Protein AF-A0A7X7ZKE9-F1 (afdb_monomer)

Mean predicted aligned error: 17.2 Å

Secondary structure (DSSP, 8-state):
-HHHHHHHHHHHHHHHTTSTT-SS---HHHHHHHHHTT-----HHHH--GGGT---PPPTT---SS--SSHHHHHHHHHTTTTS-GGG-THHHHHHHHHHGGGTTSSSTT----S--TTT------S---SS-----TT------S--HHHHHHHHHHHHHHHTT-S---TTSPPPPPTT--PPPP-TT--S-HHHHHHHHHHHHHHHHHHHHHHTHHHHHH-HHHHHHHHHHHHHHHHHHTS-SEEEEEEEEE-SS-TTT-EEEEEEEEE-SSS-BEEEEEEEEEEETTEEEEEEEEPP-S-B-TT-EEEEEEEE-S-TTS-EEEEEEEEEE-SS--S-SEEEEEEEE---TT----TT--BGGG--GGGG-EEEEEEESSS-TTT-EEEEEE-TTSEEEEEEEEGGGTEEEEEEEEEEEETTTTEEEEEEETS-EEEEEEEEETTEEEEEEEETTS-EEEEEEEEEE-

Foldseek 3Di:
DVVVVVLVVLLVVLLLLLQLLNQDDDDPVVCVVCVVVVNQHDDDVRSDDCCVLDVDDPDPPDDDPDDDPVVVVVVVVVCCVVLPDVLPCCVVVVVVCVVCVVVVPPDDPPPLPDDDDSSQPPPDPPDDPPPDDDDDDVPPPPDPPSPDVRVVLVVVLVVLCVVVVHDDDDPPDDQAAQPLQDAFDAPLVPPVVLVVSLVVSLVSLSSVSSVVSNVCSSVCSVNVSVSSSNSVNHSVLSVQLAAAQKDWDWDKAAAQQCNFFWIKIKTKIFGQAQAKWAQKKKKKFKDDPRDTPDIDIGGRDGIAHHRGIDMDMDTDGDGLQGKIKIKMKMATDGRGRSHSRIDIDIDMRHDDPLADPPPLKHRLLPDDPVLLAAKKKKDFPVDDVCQKIKIKGQDPVQKMWMWIDGNVVVDIDTWIFGWDADSVQQKIKTAIPPGKIWIAHWTGISAWIKGWTAIPVGDTGIMIIHGNTD

Sequence (470 aa):
QEALKGLAWSSHFLADMFVPYHLNGIPAADALARAGAGIFTMGEAEAGPAFLFEPQPPAPGGPIPGTVYGDLMRAYDNWSREGWGLNSNFRELYALFQVNHQAVGQRGGTNHLDWFDPWYWTGFPARTVVIGMLLSDSDTDPGRSVLSTHATYESLAHGRFVQSGGYQRAFGVPPPYDPLWVNPYPDYAFSGEAWRAQSLAVQDFAAKIAQRTRERTDAYWRAPETAIRAAVEAVYTMWRSAYTALQPMIVVGRDPARPNDGLVVSANVQNHALEACANVSLRLRLERGGAVVAEYVEPPSGGIEGMAARMWSWFVQVDPNQEYGVVVEAVGAYARTPDRQHALSYASYRPDPRQPVPKNARSVETATAPDFIGHFIITDLYRSTDEYKGNLTFLADGTFTSIEFLPKQSRNLDGKGVWKFDPATLTFSLQWQPGGEMSGTVSGNTADFQLTGHWNNGQSATARFVRIGR

Structure (mmCIF, N/CA/C/O backbone):
data_AF-A0A7X7ZKE9-F1
#
_entry.id   AF-A0A7X7ZKE9-F1
#
loop_
_atom_site.group_PDB
_atom_site.id
_atom_site.type_symbol
_atom_site.label_atom_id
_atom_site.label_alt_id
_atom_site.label_comp_id
_atom_site.label_asym_id
_atom_site.label_entity_id
_atom_site.label_seq_id
_atom_site.pdbx_PDB_ins_code
_atom_site.Cartn_x
_atom_site.Cartn_y
_atom_site.Cartn_z
_atom_site.occupancy
_atom_site.B_iso_or_equiv
_atom_site.auth_seq_id
_atom_site.auth_comp_id
_atom_site.auth_asym_id
_atom_site.auth_atom_id
_atom_site.pdbx_PDB_model_num
ATOM 1 N N . GLN A 1 1 ? 18.345 -1.790 1.155 1.00 36.50 1 GLN A N 1
ATOM 2 C CA . GLN A 1 1 ? 19.459 -1.201 0.377 1.00 36.50 1 GLN A CA 1
ATOM 3 C C . GLN A 1 1 ? 19.819 -2.065 -0.830 1.00 36.50 1 GLN A C 1
ATOM 5 O O . GLN A 1 1 ? 19.779 -1.536 -1.928 1.00 36.50 1 GLN A O 1
ATOM 10 N N . GLU A 1 2 ? 20.068 -3.371 -0.677 1.00 41.31 2 GLU A N 1
ATOM 11 C CA . GLU A 1 2 ? 20.397 -4.266 -1.810 1.00 41.31 2 GLU A CA 1
ATOM 12 C C . GLU A 1 2 ? 19.296 -4.371 -2.880 1.00 41.31 2 GLU A C 1
ATOM 14 O O . GLU A 1 2 ? 19.595 -4.279 -4.062 1.00 41.31 2 GLU A O 1
ATOM 19 N N . ALA A 1 3 ? 18.015 -4.427 -2.493 1.00 43.84 3 ALA A N 1
ATOM 20 C CA . ALA A 1 3 ? 16.908 -4.394 -3.458 1.00 43.84 3 ALA A CA 1
ATOM 21 C C . ALA A 1 3 ? 16.876 -3.092 -4.286 1.00 43.84 3 ALA A C 1
ATOM 23 O O . ALA A 1 3 ? 16.653 -3.128 -5.489 1.00 43.84 3 ALA A O 1
ATOM 24 N N . LEU A 1 4 ? 17.166 -1.942 -3.662 1.00 44.19 4 LEU A N 1
ATOM 25 C CA . LEU A 1 4 ? 17.237 -0.650 -4.358 1.00 44.19 4 LEU A CA 1
ATOM 26 C C . LEU A 1 4 ? 18.436 -0.587 -5.313 1.00 44.19 4 LEU A C 1
ATOM 28 O O . LEU A 1 4 ? 18.309 -0.051 -6.408 1.00 44.19 4 LEU A O 1
ATOM 32 N N . LYS A 1 5 ? 19.577 -1.174 -4.925 1.00 44.81 5 LYS A N 1
ATOM 33 C CA . LYS A 1 5 ? 20.738 -1.320 -5.812 1.00 44.81 5 LYS A CA 1
ATOM 34 C C . LYS A 1 5 ? 20.407 -2.223 -6.998 1.00 44.81 5 LYS A C 1
ATOM 36 O O . LYS A 1 5 ? 20.651 -1.824 -8.125 1.00 44.81 5 LYS A O 1
ATOM 41 N N . GLY A 1 6 ? 19.809 -3.393 -6.764 1.00 47.28 6 GLY A N 1
ATOM 42 C CA . GLY A 1 6 ? 19.395 -4.313 -7.829 1.00 47.28 6 GLY A CA 1
ATOM 43 C C . GLY A 1 6 ? 18.422 -3.673 -8.822 1.00 47.28 6 GLY A C 1
ATOM 44 O O . GLY A 1 6 ? 18.561 -3.873 -10.023 1.00 47.28 6 GLY A O 1
ATOM 45 N N . LEU A 1 7 ? 17.493 -2.838 -8.344 1.00 52.00 7 LEU A N 1
ATOM 46 C CA . LEU A 1 7 ? 16.576 -2.073 -9.195 1.00 52.00 7 LEU A CA 1
ATOM 47 C C . LEU A 1 7 ? 17.279 -0.985 -10.001 1.00 52.00 7 LEU A C 1
ATOM 49 O O . LEU A 1 7 ? 16.954 -0.814 -11.172 1.00 52.00 7 LEU A O 1
ATOM 53 N N . ALA A 1 8 ? 18.234 -0.271 -9.401 1.00 51.31 8 ALA A N 1
ATOM 54 C CA . ALA A 1 8 ? 19.042 0.718 -10.108 1.00 51.31 8 ALA A CA 1
ATOM 55 C C . ALA A 1 8 ? 19.881 0.046 -11.206 1.00 51.31 8 ALA A C 1
ATOM 57 O O . ALA A 1 8 ? 19.837 0.485 -12.348 1.00 51.31 8 ALA A O 1
ATOM 58 N N . TRP A 1 9 ? 20.541 -1.073 -10.891 1.00 53.16 9 TRP A N 1
ATOM 59 C CA . TRP A 1 9 ? 21.293 -1.880 -11.856 1.00 53.16 9 TRP A CA 1
ATOM 60 C C . TRP A 1 9 ? 20.412 -2.447 -12.966 1.00 53.16 9 TRP A C 1
ATOM 62 O O . TRP A 1 9 ? 20.788 -2.383 -14.128 1.00 53.16 9 TRP A O 1
ATOM 72 N N . SER A 1 10 ? 19.226 -2.957 -12.629 1.00 54.25 10 SER A N 1
ATOM 73 C CA . SER A 1 10 ? 18.284 -3.464 -13.631 1.00 54.25 10 SER A CA 1
ATOM 74 C C . SER A 1 10 ? 17.791 -2.330 -14.525 1.00 54.25 10 SER A C 1
ATOM 76 O O . SER A 1 10 ? 17.711 -2.506 -15.731 1.00 54.25 10 SER A O 1
ATOM 78 N N . SER A 1 11 ? 17.484 -1.160 -13.949 1.00 59.16 11 SER A N 1
ATOM 79 C CA . SER A 1 11 ? 17.037 0.035 -14.687 1.00 59.16 11 SER A CA 1
ATOM 80 C C . SER A 1 11 ? 18.103 0.540 -15.643 1.00 59.16 11 SER A C 1
ATOM 82 O O . SER A 1 11 ? 17.783 0.866 -16.779 1.00 59.16 11 SER A O 1
ATOM 84 N N . HIS A 1 12 ? 19.353 0.551 -15.187 1.00 62.66 12 HIS A N 1
ATOM 85 C CA . HIS A 1 12 ? 20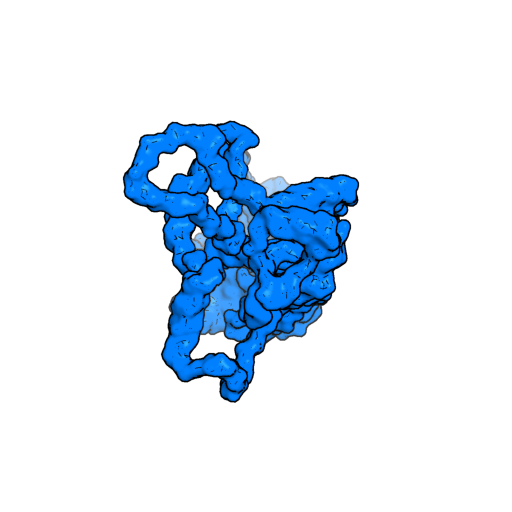.519 0.871 -15.999 1.00 62.66 12 HIS A CA 1
ATOM 86 C C . HIS A 1 12 ? 20.677 -0.129 -17.147 1.00 62.66 12 HIS A C 1
ATOM 88 O O . HIS A 1 12 ? 20.580 0.262 -18.300 1.00 62.66 12 HIS A O 1
ATOM 94 N N . PHE A 1 13 ? 20.743 -1.429 -16.841 1.00 63.16 13 PHE A N 1
ATOM 95 C CA . PHE A 1 13 ? 20.804 -2.497 -17.845 1.00 63.16 13 PHE A CA 1
ATOM 96 C C . PHE A 1 13 ? 19.654 -2.424 -18.861 1.00 63.16 13 PHE A C 1
ATOM 98 O O . PHE A 1 13 ? 19.842 -2.633 -20.054 1.00 63.16 13 PHE A O 1
ATOM 105 N N . LEU A 1 14 ? 18.438 -2.117 -18.407 1.00 61.75 14 LEU A N 1
ATOM 106 C CA . LEU A 1 14 ? 17.293 -1.988 -19.295 1.00 61.75 14 LEU A CA 1
ATOM 107 C C . LEU A 1 14 ? 17.413 -0.756 -20.194 1.00 61.75 14 LEU A C 1
ATOM 109 O O . LEU A 1 14 ? 17.037 -0.855 -21.353 1.00 61.75 14 LEU A O 1
ATOM 113 N N . ALA A 1 15 ? 17.919 0.373 -19.686 1.00 66.69 15 ALA A N 1
ATOM 114 C CA . ALA A 1 15 ? 18.172 1.580 -20.476 1.00 66.69 15 ALA A CA 1
ATOM 115 C C . ALA A 1 15 ? 19.248 1.333 -21.545 1.00 66.69 15 ALA A C 1
ATOM 117 O O . ALA A 1 15 ? 19.051 1.660 -22.715 1.00 66.69 15 ALA A O 1
ATOM 118 N N . ASP A 1 16 ? 20.322 0.669 -21.140 1.00 65.50 16 ASP A N 1
ATOM 119 C CA . ASP A 1 16 ? 21.421 0.189 -21.971 1.00 65.50 16 ASP A CA 1
ATOM 120 C C . ASP A 1 16 ? 20.921 -0.686 -23.125 1.00 65.50 16 ASP A C 1
ATOM 122 O O . ASP A 1 16 ? 21.259 -0.477 -24.290 1.00 65.50 16 ASP A O 1
ATOM 126 N N . MET A 1 17 ? 19.965 -1.575 -22.847 1.00 64.38 17 MET A N 1
ATOM 127 C CA . MET A 1 17 ? 19.327 -2.398 -23.873 1.00 64.38 17 MET A CA 1
ATOM 128 C C . MET A 1 17 ? 18.526 -1.629 -24.925 1.00 64.38 17 MET A C 1
ATOM 130 O O . MET A 1 17 ? 18.017 -2.273 -25.833 1.00 64.38 17 MET A O 1
ATOM 134 N N . PHE A 1 18 ? 18.405 -0.299 -24.866 1.00 67.12 18 PHE A N 1
ATOM 135 C CA . PHE A 1 18 ? 17.862 0.530 -25.955 1.00 67.12 18 PHE A CA 1
ATOM 136 C C . PHE A 1 18 ? 18.930 1.241 -26.786 1.00 67.12 18 PHE A C 1
ATOM 138 O O . PHE A 1 18 ? 18.591 1.915 -27.764 1.00 67.12 18 PHE A O 1
ATOM 145 N N . VAL A 1 19 ? 20.206 1.082 -26.442 1.00 63.12 19 VAL A N 1
ATOM 146 C CA . VAL A 1 19 ? 21.324 1.598 -27.222 1.00 63.12 19 VAL A CA 1
ATOM 147 C C . VAL A 1 19 ? 21.648 0.592 -28.339 1.00 63.12 19 VAL A C 1
ATOM 149 O O . VAL A 1 19 ? 22.122 -0.505 -28.060 1.00 63.12 19 VAL A O 1
ATOM 152 N N . PRO A 1 20 ? 21.446 0.926 -29.630 1.00 52.53 20 PRO A N 1
ATOM 153 C CA . PRO A 1 20 ? 21.658 0.014 -30.763 1.00 52.53 20 PRO A CA 1
ATOM 154 C C . PRO A 1 20 ? 23.079 -0.561 -30.878 1.00 52.53 20 PRO A C 1
ATOM 156 O O . PRO A 1 20 ? 23.289 -1.531 -31.598 1.00 52.53 20 PRO A O 1
ATOM 159 N N . TYR A 1 21 ? 24.057 0.021 -30.177 1.00 51.25 21 TYR A N 1
ATOM 160 C CA . TYR A 1 21 ? 25.446 -0.443 -30.147 1.00 51.25 21 TYR A CA 1
ATOM 161 C C . TYR A 1 21 ? 25.791 -1.382 -28.987 1.00 51.25 21 TYR A C 1
ATOM 163 O O . TYR A 1 21 ? 26.961 -1.705 -28.801 1.00 51.25 21 TYR A O 1
ATOM 171 N N . HIS A 1 22 ? 24.811 -1.835 -28.204 1.00 48.00 22 HIS A N 1
ATOM 172 C CA . HIS A 1 22 ? 25.069 -2.608 -26.982 1.00 48.00 22 HIS A CA 1
ATOM 173 C C . HIS A 1 22 ? 25.324 -4.096 -27.149 1.00 48.00 22 HIS A C 1
ATOM 175 O O . HIS A 1 22 ? 25.422 -4.820 -26.164 1.00 48.00 22 HIS A O 1
ATOM 181 N N . LEU A 1 23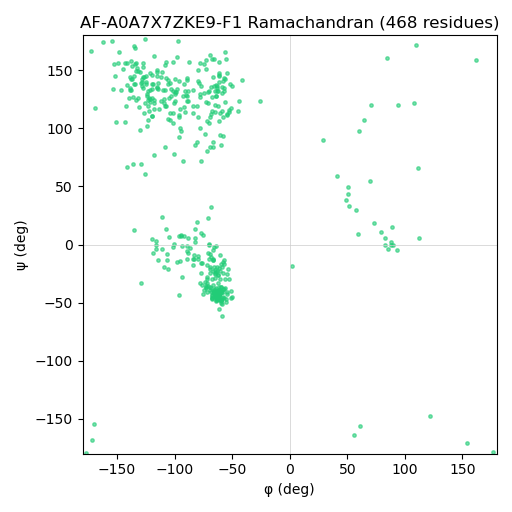 ? 25.560 -4.556 -28.369 1.00 39.31 23 LEU A N 1
ATOM 182 C CA . LEU A 1 23 ? 26.052 -5.904 -28.588 1.00 39.31 23 LEU A CA 1
ATOM 183 C C . LEU A 1 23 ? 27.513 -5.862 -29.032 1.00 39.31 23 LEU A C 1
ATOM 185 O O . LEU A 1 23 ? 27.820 -5.872 -30.211 1.00 39.31 23 LEU A O 1
ATOM 189 N N . ASN A 1 24 ? 28.386 -5.774 -28.027 1.00 40.94 24 ASN A N 1
ATOM 190 C CA . ASN A 1 24 ? 29.843 -5.915 -28.066 1.00 40.94 24 ASN A CA 1
ATOM 191 C C . ASN A 1 24 ? 30.655 -4.938 -28.946 1.00 40.94 24 ASN A C 1
ATOM 193 O O . ASN A 1 24 ? 30.912 -5.153 -30.124 1.00 40.94 24 ASN A O 1
ATOM 197 N N . GLY A 1 25 ? 31.181 -3.904 -28.277 1.00 46.91 25 GLY A N 1
ATOM 198 C CA . GLY A 1 25 ? 32.602 -3.529 -28.299 1.00 46.91 25 GLY A CA 1
ATOM 199 C C . GLY A 1 25 ? 33.372 -3.589 -29.622 1.00 46.91 25 GLY A C 1
ATOM 200 O O . GLY A 1 25 ? 34.413 -4.241 -29.675 1.00 46.91 25 GLY A O 1
ATOM 201 N N . ILE A 1 26 ? 32.937 -2.858 -30.652 1.00 41.56 26 ILE A N 1
ATOM 202 C CA . ILE A 1 26 ? 33.791 -2.576 -31.817 1.00 41.56 26 ILE A CA 1
ATOM 203 C C . ILE A 1 26 ? 34.618 -1.291 -31.605 1.00 41.56 26 ILE A C 1
ATOM 205 O O . ILE A 1 26 ? 34.103 -0.320 -31.037 1.00 41.56 26 ILE A O 1
ATOM 209 N N . PRO A 1 27 ? 35.889 -1.241 -32.053 1.00 45.50 27 PRO A N 1
ATOM 210 C CA . PRO A 1 27 ? 36.719 -0.039 -31.980 1.00 45.50 27 PRO A CA 1
ATOM 211 C C . PRO A 1 27 ? 36.064 1.193 -32.624 1.00 45.50 27 PRO A C 1
ATOM 213 O O . PRO A 1 27 ? 35.371 1.092 -33.636 1.00 45.50 27 PRO A O 1
ATOM 216 N N . ALA A 1 28 ? 36.339 2.386 -32.083 1.00 43.31 28 ALA A N 1
ATOM 217 C CA . ALA A 1 28 ? 35.743 3.640 -32.558 1.00 43.31 28 ALA A CA 1
ATOM 218 C C . ALA A 1 28 ? 35.974 3.909 -34.055 1.00 43.31 28 ALA A C 1
ATOM 220 O O . ALA A 1 28 ? 35.072 4.385 -34.742 1.00 43.31 28 ALA A O 1
ATOM 221 N N . ALA A 1 29 ? 37.150 3.557 -34.581 1.00 46.03 29 ALA A N 1
ATOM 222 C CA . ALA A 1 29 ? 37.453 3.680 -36.006 1.00 46.03 29 ALA A CA 1
ATOM 223 C C . ALA A 1 29 ? 36.563 2.771 -36.877 1.00 46.03 29 ALA A C 1
ATOM 225 O O . ALA A 1 29 ? 36.078 3.212 -37.918 1.00 46.03 29 ALA A O 1
ATOM 226 N N . ASP A 1 30 ? 36.288 1.546 -36.424 1.00 47.75 30 ASP A N 1
ATOM 227 C CA . ASP A 1 30 ? 35.458 0.578 -37.147 1.00 47.75 30 ASP A CA 1
ATOM 228 C C . ASP A 1 30 ? 33.980 0.967 -37.099 1.00 47.75 30 ASP A C 1
ATOM 230 O O . ASP A 1 30 ? 33.276 0.859 -38.103 1.00 47.75 30 ASP A O 1
ATOM 234 N N . ALA A 1 31 ? 33.512 1.502 -35.969 1.00 49.12 31 ALA A N 1
ATOM 235 C CA . ALA A 1 31 ? 32.170 2.067 -35.868 1.00 49.12 31 ALA A CA 1
ATOM 236 C C . ALA A 1 31 ? 31.987 3.299 -36.765 1.00 49.12 31 ALA A C 1
ATOM 238 O O . ALA A 1 31 ? 30.967 3.412 -37.442 1.00 49.12 31 ALA A O 1
ATOM 239 N N . LEU A 1 32 ? 32.974 4.201 -36.822 1.00 47.56 32 LEU A N 1
ATOM 240 C CA . LEU A 1 32 ? 32.943 5.365 -37.715 1.00 47.56 32 LEU A CA 1
ATOM 241 C C . LEU A 1 32 ? 32.967 4.949 -39.193 1.00 47.56 32 LEU A C 1
ATOM 243 O O . LEU A 1 32 ? 32.221 5.509 -39.997 1.00 47.56 32 LEU A O 1
ATOM 247 N N . ALA A 1 33 ? 33.770 3.945 -39.553 1.00 50.91 33 ALA A N 1
ATOM 248 C CA . ALA A 1 33 ? 33.813 3.397 -40.907 1.00 50.91 33 ALA A CA 1
ATOM 249 C C . ALA A 1 33 ? 32.483 2.732 -41.300 1.00 50.91 33 ALA A C 1
ATOM 251 O O . ALA A 1 33 ? 31.956 2.992 -42.382 1.00 50.91 33 ALA A O 1
ATOM 252 N N . ARG A 1 34 ? 31.901 1.930 -40.402 1.00 51.66 34 ARG A N 1
ATOM 253 C CA . ARG A 1 34 ? 30.577 1.314 -40.576 1.00 51.66 34 ARG A CA 1
ATOM 254 C C . ARG A 1 34 ? 29.477 2.365 -40.718 1.00 51.66 34 ARG A C 1
ATOM 256 O O . ARG A 1 34 ? 28.671 2.275 -41.644 1.00 51.66 34 ARG A O 1
ATOM 263 N N . ALA A 1 35 ? 29.502 3.406 -39.886 1.00 47.53 35 ALA A N 1
ATOM 264 C CA . ALA A 1 35 ? 28.567 4.518 -39.983 1.00 47.53 35 ALA A CA 1
ATOM 265 C C . ALA A 1 35 ? 28.687 5.261 -41.325 1.00 47.53 35 ALA A C 1
ATOM 267 O O . ALA A 1 35 ? 27.671 5.559 -41.954 1.00 47.53 35 ALA A O 1
ATOM 268 N N . GLY A 1 36 ? 29.914 5.499 -41.802 1.00 49.44 36 GLY A N 1
ATOM 269 C CA . GLY A 1 36 ? 30.174 6.070 -43.128 1.00 49.44 36 GLY A CA 1
ATOM 270 C C . GLY A 1 36 ? 29.728 5.168 -44.286 1.00 49.44 36 GLY A C 1
ATOM 271 O O . GLY A 1 36 ? 29.337 5.670 -45.337 1.00 49.44 36 GLY A O 1
ATOM 272 N N . ALA A 1 37 ? 29.733 3.849 -44.082 1.00 53.88 37 ALA A N 1
ATOM 273 C CA . ALA A 1 37 ? 29.281 2.850 -45.049 1.00 53.88 37 ALA A CA 1
ATOM 274 C C . ALA A 1 37 ? 27.768 2.562 -44.996 1.00 53.88 37 ALA A C 1
ATOM 276 O O . ALA A 1 37 ? 27.272 1.766 -45.792 1.00 53.88 37 ALA A O 1
ATOM 277 N N . GLY A 1 38 ? 27.023 3.175 -44.071 1.00 46.59 38 GLY A N 1
ATOM 278 C CA . GLY A 1 38 ? 25.597 2.896 -43.895 1.00 46.59 38 GLY A CA 1
ATOM 279 C C . GLY A 1 38 ? 25.293 1.536 -43.250 1.00 46.59 38 GLY A C 1
ATOM 280 O O . GLY A 1 38 ? 24.180 1.031 -43.387 1.00 46.59 38 GLY A O 1
ATOM 281 N N . ILE A 1 39 ? 26.275 0.923 -42.583 1.00 54.00 39 ILE A N 1
ATOM 282 C CA . ILE A 1 39 ? 26.167 -0.388 -41.937 1.00 54.00 39 ILE A CA 1
ATOM 283 C C . ILE A 1 39 ? 25.982 -0.152 -40.439 1.00 54.00 39 ILE A C 1
ATOM 285 O O . ILE A 1 39 ? 26.927 0.193 -39.741 1.00 54.00 39 ILE A O 1
ATOM 289 N N . PHE A 1 40 ? 24.761 -0.322 -39.939 1.00 50.28 40 PHE A N 1
ATOM 290 C CA . PHE A 1 40 ? 24.403 0.102 -38.577 1.00 50.28 40 PHE A CA 1
ATOM 291 C C . PHE A 1 40 ? 24.006 -1.041 -37.642 1.00 50.28 40 PHE A C 1
ATOM 293 O O . PHE A 1 40 ? 23.704 -0.816 -36.475 1.00 50.28 40 PHE A O 1
ATOM 300 N N . THR A 1 41 ? 24.015 -2.273 -38.144 1.00 48.25 41 THR A N 1
ATOM 301 C CA . THR A 1 41 ? 23.668 -3.482 -37.393 1.00 48.25 41 THR A CA 1
ATOM 302 C C . THR A 1 41 ? 24.859 -4.428 -37.368 1.00 48.25 41 THR A C 1
ATOM 304 O O . THR A 1 41 ? 25.461 -4.682 -38.413 1.00 48.25 41 THR A O 1
ATOM 307 N N . MET A 1 42 ? 25.177 -4.965 -36.192 1.00 49.94 42 MET A N 1
ATOM 308 C CA . MET A 1 42 ? 26.085 -6.103 -36.048 1.00 49.94 42 MET A CA 1
ATOM 309 C C . MET A 1 42 ? 25.275 -7.398 -36.159 1.00 49.94 42 MET A C 1
ATOM 311 O O . MET A 1 42 ? 24.209 -7.513 -35.554 1.00 49.94 42 MET A O 1
ATOM 315 N N . GLY A 1 43 ? 25.736 -8.353 -36.969 1.00 46.69 43 GLY A N 1
ATOM 316 C CA . GLY A 1 43 ? 25.130 -9.692 -37.009 1.00 46.69 43 GLY A CA 1
ATOM 317 C C . GLY A 1 43 ? 25.381 -10.447 -35.698 1.00 46.69 43 GLY A C 1
ATOM 318 O O . GLY A 1 43 ? 26.323 -10.112 -34.996 1.00 46.69 43 GLY A O 1
ATOM 319 N N . GLU A 1 44 ? 24.605 -11.486 -35.360 1.00 45.47 44 GLU A N 1
ATOM 320 C CA . GLU A 1 44 ? 24.772 -12.241 -34.092 1.00 45.47 44 GLU A CA 1
ATOM 321 C C . GLU A 1 44 ? 26.216 -12.708 -33.843 1.00 45.47 44 GLU A C 1
ATOM 323 O O . GLU A 1 44 ? 26.724 -12.590 -32.736 1.00 45.47 44 GLU A O 1
ATOM 328 N N . ALA A 1 45 ? 26.921 -13.162 -34.883 1.00 45.66 45 ALA A N 1
ATOM 329 C CA . ALA A 1 45 ? 28.326 -13.562 -34.777 1.00 45.66 45 ALA A CA 1
ATOM 330 C C . ALA A 1 45 ? 29.280 -12.397 -34.431 1.00 45.66 45 ALA A C 1
ATOM 332 O O . ALA A 1 45 ? 30.356 -12.628 -33.890 1.00 45.66 45 ALA A O 1
ATOM 333 N N . GLU A 1 46 ? 28.892 -11.161 -34.747 1.00 44.97 46 GLU A N 1
ATOM 334 C CA . GLU A 1 46 ? 29.643 -9.929 -34.475 1.00 44.97 46 GLU A CA 1
ATOM 335 C C . GLU A 1 46 ? 29.220 -9.277 -33.148 1.00 44.97 46 GLU A C 1
ATOM 337 O O . GLU A 1 46 ? 30.016 -8.599 -32.510 1.00 44.97 46 GLU A O 1
ATOM 342 N N . ALA A 1 47 ? 27.966 -9.493 -32.745 1.00 43.06 47 ALA A N 1
ATOM 343 C CA . ALA A 1 47 ? 27.316 -8.892 -31.587 1.00 43.06 47 ALA A CA 1
ATOM 344 C C . ALA A 1 47 ? 27.510 -9.699 -30.287 1.00 43.06 47 ALA A C 1
ATOM 346 O O . ALA A 1 47 ? 27.243 -9.199 -29.196 1.00 43.06 47 ALA A O 1
ATOM 347 N N . GLY A 1 48 ? 27.991 -10.941 -30.377 1.00 39.88 48 GLY A N 1
ATOM 348 C CA . GLY A 1 48 ? 28.215 -11.847 -29.247 1.00 39.88 48 GLY A CA 1
ATOM 349 C C . GLY A 1 48 ? 27.230 -13.023 -29.194 1.00 39.88 48 GLY A C 1
ATOM 350 O O . GLY A 1 48 ? 26.273 -13.080 -29.960 1.00 39.88 48 GLY A O 1
ATOM 351 N N . PRO A 1 49 ? 27.451 -14.006 -28.303 1.00 37.59 49 PRO A N 1
ATOM 352 C CA . PRO A 1 49 ? 26.752 -15.288 -28.364 1.00 37.59 49 PRO A CA 1
ATOM 353 C C . PRO A 1 49 ? 25.228 -15.173 -28.179 1.00 37.59 49 PRO A C 1
ATOM 355 O O . PRO A 1 49 ? 24.760 -14.553 -27.225 1.00 37.59 49 PRO A O 1
ATOM 358 N N . ALA A 1 50 ? 24.452 -15.859 -29.028 1.00 37.69 50 ALA A N 1
ATOM 359 C CA . ALA A 1 50 ? 22.981 -15.831 -29.022 1.00 37.69 50 ALA A CA 1
ATOM 360 C C . ALA A 1 50 ? 22.334 -16.263 -27.684 1.00 37.69 50 ALA A C 1
ATOM 362 O O . ALA A 1 50 ? 21.233 -15.824 -27.356 1.00 37.69 50 ALA A O 1
ATOM 363 N N . PHE A 1 51 ? 23.036 -17.058 -26.865 1.00 39.62 51 PHE A N 1
ATOM 364 C CA . PHE A 1 51 ? 22.527 -17.562 -25.581 1.00 39.62 51 PHE A CA 1
ATOM 365 C C . PHE A 1 51 ? 22.341 -16.479 -24.500 1.00 39.62 51 PHE A C 1
ATOM 367 O O . PHE A 1 51 ? 21.736 -16.751 -23.467 1.00 39.62 51 PHE A O 1
ATOM 374 N N . LEU A 1 52 ? 22.843 -15.256 -24.711 1.00 36.78 52 LEU A N 1
ATOM 375 C CA . LEU A 1 52 ? 22.549 -14.105 -23.845 1.00 36.78 52 LEU A CA 1
ATOM 376 C C . LEU A 1 52 ? 21.141 -13.526 -24.089 1.00 36.78 52 LEU A C 1
ATOM 378 O O . LEU A 1 52 ? 20.636 -12.783 -23.250 1.00 36.78 52 LEU A O 1
ATOM 382 N N . PHE A 1 53 ? 20.502 -13.881 -25.211 1.00 36.91 53 PHE A N 1
ATOM 383 C CA . PHE A 1 53 ? 19.192 -13.369 -25.648 1.00 36.91 53 PHE A CA 1
ATOM 384 C C . PHE A 1 53 ? 18.102 -14.445 -25.677 1.00 36.91 53 PHE A C 1
ATOM 386 O O . PHE A 1 53 ? 16.921 -14.116 -25.758 1.00 36.91 53 PHE A O 1
ATOM 393 N N . GLU A 1 54 ? 18.478 -15.721 -25.578 1.00 37.28 54 GLU A N 1
ATOM 394 C CA . GLU A 1 54 ? 17.560 -16.860 -25.563 1.00 37.28 54 GLU A CA 1
ATOM 395 C C . GLU A 1 54 ? 17.708 -17.633 -24.238 1.00 37.28 54 GLU A C 1
ATOM 397 O O . GLU A 1 54 ? 18.733 -18.275 -24.013 1.00 37.28 54 GLU A O 1
ATOM 402 N N . PRO A 1 55 ? 16.706 -17.613 -23.334 1.00 34.91 55 PRO A N 1
ATOM 403 C CA . PRO A 1 55 ? 16.820 -18.215 -22.003 1.00 34.91 55 PRO A CA 1
ATOM 404 C C . PRO A 1 55 ? 16.700 -19.749 -21.993 1.00 34.91 55 PRO A C 1
ATOM 406 O O . PRO A 1 55 ? 16.583 -20.342 -20.919 1.00 34.91 55 PRO A O 1
ATOM 409 N N . GLN A 1 56 ? 16.718 -20.417 -23.152 1.00 36.38 56 GLN A N 1
ATOM 410 C CA . GLN A 1 56 ? 16.785 -21.875 -23.193 1.00 36.38 56 GLN A CA 1
ATOM 411 C C . GLN A 1 56 ? 18.233 -22.340 -23.370 1.00 36.38 56 GLN A C 1
ATOM 413 O O . GLN A 1 56 ? 18.790 -22.178 -24.456 1.00 36.38 56 GLN A O 1
ATOM 418 N N . PRO A 1 57 ? 18.852 -22.971 -22.350 1.00 37.00 57 PRO A N 1
ATOM 419 C CA . PRO A 1 57 ? 20.051 -23.753 -22.603 1.00 37.00 57 PRO A CA 1
ATOM 420 C C . PRO A 1 57 ? 19.712 -24.834 -23.643 1.00 37.00 57 PRO A C 1
ATOM 422 O O . PRO A 1 57 ? 18.619 -25.411 -23.582 1.00 37.00 57 PRO A O 1
ATOM 425 N N . PRO A 1 58 ? 20.612 -25.126 -24.600 1.00 35.72 58 PRO A N 1
ATOM 426 C CA . PRO A 1 58 ? 20.368 -26.173 -25.577 1.00 35.72 58 PRO A CA 1
ATOM 427 C C . PRO A 1 58 ? 20.081 -27.490 -24.853 1.00 35.72 58 PRO A C 1
ATOM 429 O O . PRO A 1 58 ? 20.667 -27.781 -23.805 1.00 35.72 58 PRO A O 1
ATOM 432 N N . ALA A 1 59 ? 19.154 -28.275 -25.406 1.00 38.31 59 ALA A N 1
ATOM 433 C CA . ALA A 1 59 ? 18.744 -29.540 -24.814 1.00 38.31 59 ALA A CA 1
ATOM 434 C C . ALA A 1 59 ? 19.977 -30.418 -24.507 1.00 38.31 59 ALA A C 1
ATOM 436 O O . ALA A 1 59 ? 20.891 -30.489 -25.340 1.00 38.31 59 ALA A O 1
ATOM 437 N N . PRO A 1 60 ? 20.016 -31.100 -23.344 1.00 37.78 60 PRO A N 1
ATOM 438 C CA . PRO A 1 60 ? 21.131 -31.966 -22.985 1.00 37.78 60 PRO A CA 1
ATOM 439 C C . PRO A 1 60 ? 21.375 -32.992 -24.100 1.00 37.78 60 PRO A C 1
ATOM 441 O O . PRO A 1 60 ? 20.539 -33.861 -24.334 1.00 37.78 60 PRO A O 1
ATOM 444 N N . GLY A 1 61 ? 22.507 -32.877 -24.801 1.00 39.72 61 GLY A N 1
ATOM 445 C CA . GLY A 1 61 ? 22.929 -33.843 -25.823 1.00 39.72 61 GLY A CA 1
ATOM 446 C C . GLY A 1 61 ? 22.937 -33.367 -27.281 1.00 39.72 61 GLY A C 1
ATOM 447 O O . GLY A 1 61 ? 23.226 -34.180 -28.156 1.00 39.72 61 GLY A O 1
ATOM 448 N N . GLY A 1 62 ? 22.675 -32.090 -27.579 1.00 37.88 62 GLY A N 1
ATOM 449 C CA . GLY A 1 62 ? 22.962 -31.541 -28.911 1.00 37.88 62 GLY A CA 1
ATOM 450 C C . GLY A 1 62 ? 24.479 -31.470 -29.172 1.00 37.88 62 GLY A C 1
ATOM 451 O O . GLY A 1 62 ? 25.194 -30.915 -28.336 1.00 37.88 62 GLY A O 1
ATOM 452 N N . PRO A 1 63 ? 25.007 -32.022 -30.282 1.00 33.06 63 PRO A N 1
ATOM 453 C CA . PRO A 1 63 ? 26.439 -32.010 -30.550 1.00 33.06 63 PRO A CA 1
ATOM 454 C C . PRO A 1 63 ? 26.916 -30.588 -30.863 1.00 33.06 63 PRO A C 1
ATOM 456 O O . PRO A 1 63 ? 26.642 -30.047 -31.932 1.00 33.06 63 PRO A O 1
ATOM 459 N N . ILE A 1 64 ? 27.678 -30.006 -29.939 1.00 40.94 64 ILE A N 1
ATOM 460 C CA . ILE A 1 64 ? 28.610 -28.921 -30.250 1.00 40.94 64 ILE A CA 1
ATOM 461 C C . ILE A 1 64 ? 29.840 -29.590 -30.889 1.00 40.94 64 ILE A C 1
ATOM 463 O O . ILE A 1 64 ? 30.360 -30.552 -30.310 1.00 40.94 64 ILE A O 1
ATOM 467 N N . PRO A 1 65 ? 30.293 -29.168 -32.085 1.00 33.41 65 PRO A N 1
ATOM 468 C CA . PRO A 1 65 ? 31.470 -29.746 -32.725 1.00 33.41 65 PRO A CA 1
ATOM 469 C C . PRO A 1 65 ? 32.699 -29.611 -31.819 1.00 33.41 65 PRO A C 1
ATOM 471 O O . PRO A 1 65 ? 33.207 -28.514 -31.610 1.00 33.41 65 PRO A O 1
ATOM 474 N N . GLY A 1 66 ? 33.146 -30.752 -31.284 1.00 44.75 66 GLY A N 1
ATOM 475 C CA . GLY A 1 66 ? 34.104 -30.823 -30.184 1.00 44.75 66 GLY A CA 1
ATOM 476 C C . GLY A 1 66 ? 33.439 -30.343 -28.893 1.00 44.75 66 GLY A C 1
ATOM 477 O O . GLY A 1 66 ? 33.129 -29.171 -28.735 1.00 44.75 66 GLY A O 1
ATOM 478 N N . THR A 1 67 ? 33.344 -31.151 -27.841 1.00 37.72 67 THR A N 1
ATOM 479 C CA . THR A 1 67 ? 34.495 -31.452 -26.973 1.00 37.72 67 THR A CA 1
ATOM 480 C C . THR A 1 67 ? 33.905 -32.012 -25.629 1.00 37.72 67 THR A C 1
ATOM 482 O O . THR A 1 67 ? 32.701 -31.903 -25.381 1.00 37.72 67 THR A O 1
ATOM 485 N N . VAL A 1 68 ? 34.684 -32.756 -24.833 1.00 35.94 68 VAL A N 1
ATOM 486 C CA . VAL A 1 68 ? 34.314 -33.545 -23.633 1.00 35.94 68 VAL A CA 1
ATOM 487 C C . VAL A 1 68 ? 34.401 -32.699 -22.349 1.00 35.94 68 VAL A C 1
ATOM 489 O O . VAL A 1 68 ? 35.485 -32.257 -22.020 1.00 35.94 68 VAL A O 1
ATOM 492 N N . TYR A 1 69 ? 33.310 -32.585 -21.573 1.00 32.19 69 TYR A N 1
ATOM 493 C CA . TYR A 1 69 ? 33.061 -32.057 -20.193 1.00 32.19 69 TYR A CA 1
ATOM 494 C C . TYR A 1 69 ? 34.168 -31.421 -19.290 1.00 32.19 69 TYR A C 1
ATOM 496 O O . TYR A 1 69 ? 33.838 -30.678 -18.371 1.00 32.19 69 TYR A O 1
ATOM 504 N N . GLY A 1 70 ? 35.464 -31.619 -19.529 1.00 39.56 70 GLY A N 1
ATOM 505 C CA . GLY A 1 70 ? 36.526 -30.665 -19.181 1.00 39.56 70 GLY A CA 1
ATOM 506 C C . GLY A 1 70 ? 36.521 -29.383 -20.032 1.00 39.56 70 GLY A C 1
ATOM 507 O O . GLY A 1 70 ? 37.338 -28.494 -19.801 1.00 39.56 70 GLY A O 1
ATOM 508 N N . ASP A 1 71 ? 35.591 -29.264 -20.979 1.00 42.09 71 ASP A N 1
ATOM 509 C CA . ASP A 1 71 ? 35.549 -28.182 -21.960 1.00 42.09 71 ASP A CA 1
ATOM 510 C C . ASP A 1 71 ? 34.696 -26.971 -21.612 1.00 42.09 71 ASP A C 1
ATOM 512 O O . ASP A 1 71 ? 34.730 -26.005 -22.352 1.00 42.09 71 ASP A O 1
ATOM 516 N N . LEU A 1 72 ? 34.012 -26.926 -20.470 1.00 39.06 72 LEU A N 1
ATOM 517 C CA . LEU A 1 72 ? 33.422 -25.659 -20.013 1.00 39.06 72 LEU A CA 1
ATOM 518 C C . LEU A 1 72 ? 34.503 -24.735 -19.442 1.00 39.06 72 LEU A C 1
ATOM 520 O O . LEU A 1 72 ? 34.567 -23.566 -19.800 1.00 39.06 72 LEU A O 1
ATOM 524 N N . MET A 1 73 ? 35.428 -25.290 -18.652 1.00 37.56 73 MET A N 1
ATOM 525 C CA . MET A 1 73 ? 36.613 -24.565 -18.185 1.00 37.56 73 MET A CA 1
ATOM 526 C C . MET A 1 73 ? 37.606 -24.312 -19.325 1.00 37.56 73 MET A C 1
ATOM 528 O O . MET A 1 73 ? 38.224 -23.259 -19.371 1.00 37.56 73 MET A O 1
ATOM 532 N N . ARG A 1 74 ? 37.736 -25.249 -20.276 1.00 37.44 74 ARG A N 1
ATOM 533 C CA . ARG A 1 74 ? 38.630 -25.089 -21.431 1.00 37.44 74 ARG A CA 1
ATOM 534 C C . ARG A 1 74 ? 38.052 -24.173 -22.512 1.00 37.44 74 ARG A C 1
ATOM 536 O O . ARG A 1 74 ? 38.819 -23.448 -23.130 1.00 37.44 74 ARG A O 1
ATOM 543 N N . ALA A 1 75 ? 36.731 -24.145 -22.709 1.00 40.34 75 ALA A N 1
ATOM 544 C CA . ALA A 1 75 ? 36.066 -23.114 -23.502 1.00 40.34 75 ALA A CA 1
ATOM 545 C C . ALA A 1 75 ? 36.244 -21.755 -22.832 1.00 40.34 75 ALA A C 1
ATOM 547 O O . ALA A 1 75 ? 36.622 -20.825 -23.518 1.00 40.34 75 ALA A O 1
ATOM 548 N N . TYR A 1 76 ? 36.098 -21.654 -21.508 1.00 37.16 76 TYR A N 1
ATOM 549 C CA . TYR A 1 76 ? 36.362 -20.423 -20.757 1.00 37.16 76 TYR A CA 1
ATOM 550 C C . TYR A 1 76 ? 37.834 -19.957 -20.864 1.00 37.16 76 TYR A C 1
ATOM 552 O O . TYR A 1 76 ? 38.102 -18.782 -21.110 1.00 37.16 76 TYR A O 1
ATOM 560 N N . ASP A 1 77 ? 38.798 -20.879 -20.774 1.00 38.12 77 ASP A N 1
ATOM 561 C CA . ASP A 1 77 ? 40.234 -20.586 -20.904 1.00 38.12 77 ASP A CA 1
ATOM 562 C C . ASP A 1 77 ? 40.658 -20.271 -22.349 1.00 38.12 77 ASP A C 1
ATOM 564 O O . ASP A 1 77 ? 41.505 -19.401 -22.559 1.00 38.12 77 ASP A O 1
ATOM 568 N N . ASN A 1 78 ? 40.079 -20.929 -23.357 1.00 36.62 78 ASN A N 1
ATOM 569 C CA . ASN A 1 78 ? 40.321 -20.608 -24.768 1.00 36.62 78 ASN A CA 1
ATOM 570 C C . ASN A 1 78 ? 39.635 -19.288 -25.167 1.00 36.62 78 ASN A C 1
ATOM 572 O O . ASN A 1 78 ? 40.238 -18.490 -25.878 1.00 36.62 78 ASN A O 1
ATOM 576 N N . TRP A 1 79 ? 38.449 -19.003 -24.619 1.00 39.97 79 TRP A N 1
ATOM 577 C CA . TRP A 1 79 ? 37.717 -17.738 -24.765 1.00 39.97 79 TRP A CA 1
ATOM 578 C C . TRP A 1 79 ? 38.540 -16.550 -24.241 1.00 39.97 79 TRP A C 1
ATOM 580 O O . TRP A 1 79 ? 38.671 -15.540 -24.926 1.00 39.97 79 TRP A O 1
ATOM 590 N N . SER A 1 80 ? 39.251 -16.723 -23.116 1.00 33.03 80 SER A N 1
ATOM 591 C CA . SER A 1 80 ? 40.183 -15.712 -22.584 1.00 33.03 80 SER A CA 1
ATOM 592 C C . SER A 1 80 ? 41.379 -15.383 -23.501 1.00 33.03 80 SER A C 1
ATOM 594 O O . SER A 1 80 ? 41.967 -14.306 -23.384 1.00 33.03 80 SER A O 1
ATOM 596 N N . ARG A 1 81 ? 41.757 -16.286 -24.421 1.00 34.50 81 ARG A N 1
ATOM 597 C CA . ARG A 1 81 ? 42.924 -16.137 -25.315 1.00 34.50 81 ARG A CA 1
ATOM 598 C C . ARG A 1 81 ? 42.581 -15.567 -26.692 1.00 34.50 81 ARG A C 1
ATOM 600 O O . ARG A 1 81 ? 43.488 -15.120 -27.387 1.00 34.50 81 ARG A O 1
ATOM 607 N N . GLU A 1 82 ? 41.301 -15.530 -27.059 1.00 35.28 82 GLU A N 1
ATOM 608 C CA . GLU A 1 82 ? 40.798 -14.938 -28.312 1.00 35.28 82 GLU A CA 1
ATOM 609 C C . GLU A 1 82 ? 40.398 -13.456 -28.159 1.00 35.28 82 GLU A C 1
ATOM 611 O O . GLU A 1 82 ? 39.884 -12.835 -29.087 1.00 35.28 82 GLU A O 1
ATOM 616 N N . GLY A 1 83 ? 40.684 -12.851 -27.000 1.00 31.56 83 GLY A N 1
ATOM 617 C CA . GLY A 1 83 ? 40.550 -11.407 -26.778 1.00 31.56 83 GLY A CA 1
ATOM 618 C C . GLY A 1 83 ? 39.138 -10.930 -26.431 1.00 31.56 83 GLY A C 1
ATOM 619 O O . GLY A 1 83 ? 38.933 -9.728 -26.282 1.00 31.56 83 GLY A O 1
ATOM 620 N N . TRP A 1 84 ? 38.183 -11.842 -26.245 1.00 31.17 84 TRP A N 1
ATOM 621 C CA . TRP A 1 84 ? 36.838 -11.537 -25.760 1.00 31.17 84 TRP A CA 1
ATOM 622 C C . TRP A 1 84 ? 36.674 -12.062 -24.327 1.00 31.17 84 TRP A C 1
ATOM 624 O O . TRP A 1 84 ? 36.924 -13.229 -24.054 1.00 31.17 84 TRP A O 1
ATOM 634 N N . GLY A 1 85 ? 36.277 -11.199 -23.384 1.00 33.78 85 GLY A N 1
ATOM 635 C CA . GLY A 1 85 ? 35.937 -11.632 -22.017 1.00 33.78 85 GLY A CA 1
ATOM 636 C C . GLY A 1 85 ? 37.072 -11.686 -20.977 1.00 33.78 85 GLY A C 1
ATOM 637 O O . GLY A 1 85 ? 36.849 -12.201 -1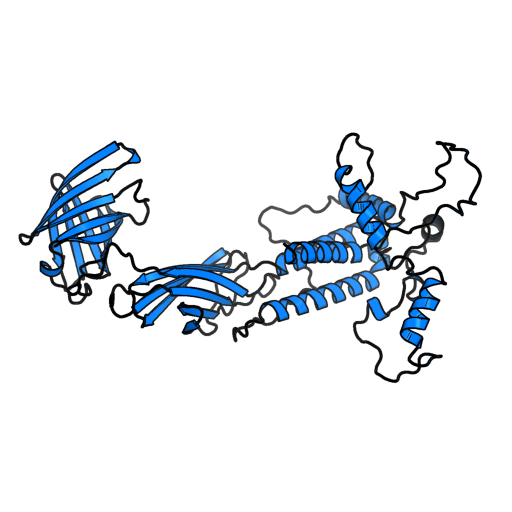9.879 1.00 33.78 85 GLY A O 1
ATOM 638 N N . LEU A 1 86 ? 38.244 -11.078 -21.223 1.00 32.12 86 LEU A N 1
ATOM 639 C CA . LEU A 1 86 ? 39.278 -10.865 -20.181 1.00 32.12 86 LEU A CA 1
ATOM 640 C C . LEU A 1 86 ? 38.802 -9.991 -18.992 1.00 32.12 86 LEU A C 1
ATOM 642 O O . LEU A 1 86 ? 39.476 -9.925 -17.967 1.00 32.12 86 LEU A O 1
ATOM 646 N N . ASN A 1 87 ? 37.620 -9.373 -19.083 1.00 39.59 87 ASN A N 1
ATOM 647 C CA . ASN A 1 87 ? 37.069 -8.476 -18.062 1.00 39.59 87 ASN A CA 1
ATOM 648 C C . ASN A 1 87 ? 36.239 -9.170 -16.967 1.00 39.59 87 ASN A C 1
ATOM 650 O O . ASN A 1 87 ? 35.700 -8.497 -16.096 1.00 39.59 87 ASN A O 1
ATOM 654 N N . SER A 1 88 ? 36.159 -10.500 -16.938 1.00 33.62 88 SER A N 1
ATOM 655 C CA . SER A 1 88 ? 35.311 -11.197 -15.953 1.00 33.62 88 SER A CA 1
ATOM 656 C C . SER A 1 88 ? 35.838 -11.132 -14.504 1.00 33.62 88 SER A C 1
ATOM 658 O O . SER A 1 88 ? 35.137 -11.525 -13.574 1.00 33.62 88 SER A O 1
ATOM 660 N N . ASN A 1 89 ? 37.054 -10.612 -14.273 1.00 37.69 89 ASN A N 1
ATOM 661 C CA . ASN A 1 89 ? 37.533 -10.245 -12.938 1.00 37.69 89 ASN A CA 1
ATOM 662 C C . ASN A 1 89 ? 37.418 -8.729 -12.724 1.00 37.69 89 ASN A C 1
ATOM 664 O O . ASN A 1 89 ? 38.403 -7.992 -12.747 1.00 37.69 89 ASN A O 1
ATOM 668 N N . PHE A 1 90 ? 36.199 -8.266 -12.452 1.00 39.75 90 PHE A N 1
ATOM 669 C CA . PHE A 1 90 ? 35.925 -6.857 -12.171 1.00 39.75 90 PHE A CA 1
ATOM 670 C C . PHE A 1 90 ? 36.569 -6.343 -10.875 1.00 39.75 90 PHE A C 1
ATOM 672 O O . PHE A 1 90 ? 36.438 -5.165 -10.578 1.00 39.75 90 PHE A O 1
ATOM 679 N N . ARG A 1 91 ? 37.267 -7.171 -10.083 1.00 38.94 91 ARG A N 1
ATOM 680 C CA . ARG A 1 91 ? 37.800 -6.787 -8.765 1.00 38.94 91 ARG A CA 1
ATOM 681 C C . ARG A 1 91 ? 38.777 -5.614 -8.831 1.00 38.94 91 ARG A C 1
ATOM 683 O O . ARG A 1 91 ? 38.717 -4.729 -7.983 1.00 38.94 91 ARG A O 1
ATOM 690 N N . GLU A 1 92 ? 39.653 -5.597 -9.830 1.00 40.06 92 GLU A N 1
ATOM 691 C CA . GLU A 1 92 ? 40.641 -4.527 -10.017 1.00 40.06 92 GLU A CA 1
ATOM 692 C C . GLU A 1 92 ? 39.990 -3.248 -10.552 1.00 40.06 92 GLU A C 1
ATOM 694 O O . GLU A 1 92 ? 40.284 -2.159 -10.068 1.00 40.06 92 GLU A O 1
ATOM 699 N N . LEU A 1 93 ? 39.027 -3.384 -11.467 1.00 42.06 93 LEU A N 1
ATOM 700 C CA . LEU A 1 93 ? 38.219 -2.283 -11.994 1.00 42.06 93 LEU A CA 1
ATOM 701 C C . LEU A 1 93 ? 37.319 -1.651 -10.917 1.00 42.06 93 LEU A C 1
ATOM 703 O O . LEU A 1 93 ? 37.213 -0.430 -10.830 1.00 42.06 93 LEU A O 1
ATOM 707 N N . TYR A 1 94 ? 36.736 -2.467 -10.037 1.00 40.97 94 TYR A N 1
ATOM 708 C CA . TYR A 1 94 ? 35.934 -2.025 -8.894 1.00 40.97 94 TYR A CA 1
ATOM 709 C C . TYR A 1 94 ? 36.798 -1.340 -7.826 1.00 40.97 94 TYR A C 1
ATOM 711 O O . TYR A 1 94 ? 36.368 -0.353 -7.230 1.00 40.97 94 TYR A O 1
ATOM 719 N N . ALA A 1 95 ? 38.028 -1.822 -7.605 1.00 43.69 95 ALA A N 1
ATOM 720 C CA . ALA A 1 95 ? 39.009 -1.150 -6.753 1.00 43.69 95 ALA A CA 1
ATOM 721 C C . ALA A 1 95 ? 39.434 0.203 -7.353 1.00 43.69 95 ALA A C 1
ATOM 723 O O . ALA A 1 95 ? 39.507 1.197 -6.633 1.00 43.69 95 ALA A O 1
ATOM 724 N N . LEU A 1 96 ? 39.630 0.274 -8.674 1.00 41.91 96 LEU A N 1
ATOM 725 C CA . LEU A 1 96 ? 39.942 1.511 -9.391 1.00 41.91 96 LEU A CA 1
ATOM 726 C C . LEU A 1 96 ? 38.792 2.526 -9.303 1.00 41.91 96 LEU A C 1
ATOM 728 O O . LEU A 1 96 ? 39.025 3.699 -9.011 1.00 41.91 96 LEU A O 1
ATOM 732 N N . PHE A 1 97 ? 37.550 2.077 -9.498 1.00 42.34 97 PHE A N 1
ATOM 733 C CA . PHE A 1 97 ? 36.356 2.891 -9.286 1.00 42.34 97 PHE A CA 1
ATOM 734 C C . PHE A 1 97 ? 36.276 3.379 -7.838 1.00 42.34 97 PHE A C 1
ATOM 736 O O . PHE A 1 97 ? 36.120 4.573 -7.610 1.00 42.34 97 PHE A O 1
ATOM 743 N N . GLN A 1 98 ? 36.472 2.508 -6.842 1.00 44.38 98 GLN A N 1
ATOM 744 C CA . GLN A 1 98 ? 36.479 2.916 -5.433 1.00 44.38 98 GLN A CA 1
ATOM 745 C C . GLN A 1 98 ? 37.518 4.001 -5.126 1.00 44.38 98 GLN A C 1
ATOM 747 O O . GLN A 1 98 ? 37.220 4.910 -4.353 1.00 44.38 98 GLN A O 1
ATOM 752 N N . VAL A 1 99 ? 38.700 3.945 -5.738 1.00 46.38 99 VAL A N 1
ATOM 753 C CA . VAL A 1 99 ? 39.754 4.953 -5.544 1.00 46.38 99 VAL A CA 1
ATOM 754 C C . VAL A 1 99 ? 39.408 6.287 -6.223 1.00 46.38 99 VAL A C 1
ATOM 756 O O . VAL A 1 99 ? 39.784 7.339 -5.714 1.00 46.38 99 VAL A O 1
ATOM 759 N N . ASN A 1 100 ? 38.650 6.272 -7.326 1.00 41.75 100 ASN A N 1
ATOM 760 C CA . ASN A 1 100 ? 38.383 7.464 -8.142 1.00 41.75 100 ASN A CA 1
ATOM 761 C C . ASN A 1 100 ? 36.958 8.039 -8.002 1.00 41.75 100 ASN A C 1
ATOM 763 O O . ASN A 1 100 ? 36.733 9.186 -8.384 1.00 41.75 100 ASN A O 1
ATOM 767 N N . HIS A 1 101 ? 36.001 7.313 -7.411 1.00 44.50 101 HIS A N 1
ATOM 768 C CA . HIS A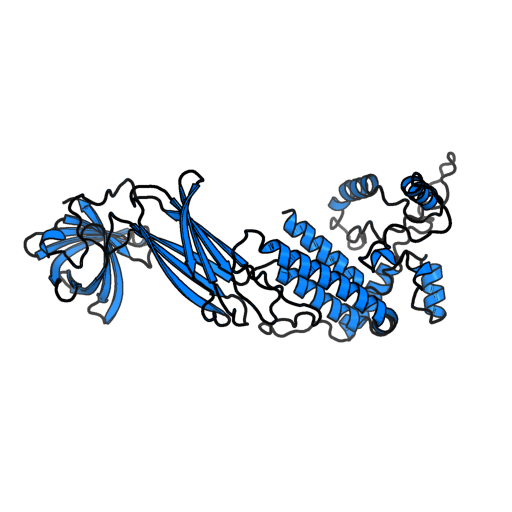 1 101 ? 34.602 7.757 -7.306 1.00 44.50 101 HIS A CA 1
ATOM 769 C C . HIS A 1 101 ? 34.433 9.027 -6.457 1.00 44.50 101 HIS A C 1
ATOM 771 O O . HIS A 1 101 ? 33.473 9.766 -6.643 1.00 44.50 101 HIS A O 1
ATOM 777 N N . GLN A 1 102 ? 35.370 9.314 -5.545 1.00 42.53 102 GLN A N 1
ATOM 778 C CA . GLN A 1 102 ? 35.360 10.542 -4.740 1.00 42.53 102 GLN A CA 1
ATOM 779 C C . GLN A 1 102 ? 35.826 11.781 -5.521 1.00 42.53 102 GLN A C 1
ATOM 781 O O . GLN A 1 102 ? 35.578 12.900 -5.080 1.00 42.53 102 GLN A O 1
ATOM 786 N N . ALA A 1 103 ? 36.477 11.603 -6.677 1.00 42.38 103 ALA A N 1
ATOM 787 C CA . ALA A 1 103 ? 36.855 12.693 -7.578 1.00 42.38 103 ALA A CA 1
ATOM 788 C C . ALA A 1 103 ? 35.712 13.094 -8.533 1.00 42.38 103 ALA A C 1
ATOM 790 O O . ALA A 1 103 ? 35.774 14.151 -9.168 1.00 42.38 103 ALA A O 1
ATOM 791 N N . VAL A 1 104 ? 34.651 12.283 -8.613 1.00 41.19 104 VAL A N 1
ATOM 792 C CA . VAL A 1 104 ? 33.430 12.592 -9.365 1.00 41.19 104 VAL A CA 1
ATOM 793 C C . VAL A 1 104 ? 32.754 13.798 -8.705 1.00 41.19 104 VAL A C 1
ATOM 795 O O . VAL A 1 104 ? 32.331 13.749 -7.553 1.00 41.19 104 VAL A O 1
ATOM 798 N N . GLY A 1 105 ? 32.710 14.923 -9.422 1.00 41.00 105 GLY A N 1
ATOM 799 C CA . GLY A 1 105 ? 32.108 16.177 -8.951 1.00 41.00 105 GLY A CA 1
ATOM 800 C C . GLY A 1 105 ? 33.025 17.119 -8.154 1.00 41.00 105 GLY A C 1
ATOM 801 O O . GLY A 1 105 ? 32.587 18.206 -7.777 1.00 41.00 105 GLY A O 1
ATOM 802 N N . GLN A 1 106 ? 34.297 16.781 -7.922 1.00 41.41 106 GLN A N 1
ATOM 803 C CA . GLN A 1 106 ? 35.237 17.673 -7.230 1.00 41.41 106 GLN A CA 1
ATOM 804 C C . GLN A 1 106 ? 36.045 18.511 -8.236 1.00 41.41 106 GLN A C 1
ATOM 806 O O . GLN A 1 106 ? 37.072 18.082 -8.743 1.00 41.41 106 GLN A O 1
ATOM 811 N N . ARG A 1 107 ? 35.576 19.751 -8.443 1.00 45.41 107 ARG A N 1
ATOM 812 C CA . ARG A 1 107 ? 36.275 20.916 -9.034 1.00 45.41 107 ARG A CA 1
ATOM 813 C C . ARG A 1 107 ? 36.698 20.817 -10.511 1.00 45.41 107 ARG A C 1
ATOM 815 O O . ARG A 1 107 ? 37.734 20.263 -10.849 1.00 45.41 107 ARG A O 1
ATOM 822 N N . GLY A 1 108 ? 35.968 21.554 -11.352 1.00 40.81 108 GLY A N 1
ATOM 823 C CA . GLY A 1 108 ? 36.323 21.859 -12.743 1.00 40.81 108 GLY A CA 1
ATOM 824 C C . GLY A 1 108 ? 35.448 21.089 -13.728 1.00 40.81 108 GLY A C 1
ATOM 825 O O . GLY A 1 108 ? 35.390 19.867 -13.680 1.00 40.81 108 GLY A O 1
ATOM 826 N N . GLY A 1 109 ? 34.739 21.806 -14.602 1.00 38.16 109 GLY A N 1
ATOM 827 C CA . GLY A 1 109 ? 33.725 21.277 -15.527 1.00 38.16 109 GLY A CA 1
ATOM 828 C C . GLY A 1 109 ? 34.238 20.380 -16.664 1.00 38.16 109 GLY A C 1
ATOM 829 O O . GLY A 1 109 ? 33.666 20.415 -17.745 1.00 38.16 109 GLY A O 1
ATOM 830 N N . THR A 1 110 ? 35.303 19.607 -16.445 1.00 36.31 110 THR A N 1
ATOM 831 C CA . THR A 1 110 ? 35.930 18.717 -17.440 1.00 36.31 110 THR A CA 1
ATOM 832 C C . THR A 1 110 ? 36.272 17.330 -16.888 1.00 36.31 110 THR A C 1
ATOM 834 O O . THR A 1 110 ? 36.992 16.572 -17.534 1.00 36.31 110 THR A O 1
ATOM 837 N N . ASN A 1 111 ? 35.776 16.951 -15.703 1.00 38.25 111 ASN A N 1
ATOM 838 C CA . ASN A 1 111 ? 35.915 15.567 -15.251 1.00 38.25 111 ASN A CA 1
ATOM 839 C C . ASN A 1 111 ? 34.829 14.697 -15.910 1.00 38.25 111 ASN A C 1
ATOM 841 O O . ASN A 1 111 ? 33.733 14.551 -15.378 1.00 38.25 111 ASN A O 1
ATOM 845 N N . HIS A 1 112 ? 35.142 14.171 -17.097 1.00 39.25 112 HIS A N 1
ATOM 846 C CA . HIS A 1 112 ? 34.287 13.302 -17.921 1.00 39.25 112 HIS A CA 1
ATOM 847 C C . HIS A 1 112 ? 34.291 11.835 -17.467 1.00 39.25 112 HIS A C 1
ATOM 849 O O . HIS A 1 112 ? 33.962 10.948 -18.253 1.00 39.25 112 HIS A O 1
ATOM 855 N N . LEU A 1 113 ? 34.702 11.558 -16.226 1.00 39.19 113 LEU A N 1
ATOM 856 C CA . LEU A 1 113 ? 34.488 10.253 -15.611 1.00 39.19 113 LEU A CA 1
ATOM 857 C C . LEU A 1 113 ? 32.995 10.130 -15.301 1.00 39.19 113 LEU A C 1
ATOM 859 O O . LEU A 1 113 ? 32.540 10.403 -14.189 1.00 39.19 113 LEU A O 1
ATOM 863 N N . ASP A 1 114 ? 32.254 9.788 -16.352 1.00 40.66 114 ASP A N 1
ATOM 864 C CA . ASP A 1 114 ? 30.887 9.301 -16.290 1.00 40.66 114 ASP A CA 1
ATOM 865 C C . ASP A 1 114 ? 30.823 8.064 -15.384 1.00 40.66 114 ASP A C 1
ATOM 867 O O . ASP A 1 114 ? 31.857 7.482 -15.023 1.00 40.66 114 ASP A O 1
ATOM 871 N N . TRP A 1 115 ? 29.616 7.676 -14.982 1.00 38.66 115 TRP A N 1
ATOM 872 C CA . TRP A 1 115 ? 29.385 6.430 -14.264 1.00 38.66 115 TRP A CA 1
ATOM 873 C C . TRP A 1 115 ? 30.168 5.302 -14.932 1.00 38.66 115 TRP A C 1
ATOM 875 O O . TRP A 1 115 ? 29.970 4.976 -16.098 1.00 38.66 115 TRP A O 1
ATOM 885 N N . PHE A 1 116 ? 31.137 4.764 -14.193 1.00 39.19 116 PHE A N 1
ATOM 886 C CA . PHE A 1 116 ? 31.976 3.684 -14.671 1.00 39.19 116 PHE A CA 1
ATOM 887 C C . PHE A 1 116 ? 31.079 2.484 -14.967 1.00 39.19 116 PHE A C 1
ATOM 889 O O . PHE A 1 116 ? 30.606 1.832 -14.035 1.00 39.19 116 PHE A O 1
ATOM 896 N N . ASP A 1 117 ? 30.855 2.216 -16.252 1.00 46.03 117 ASP A N 1
ATOM 897 C CA . ASP A 1 117 ? 30.200 1.002 -16.705 1.00 46.03 117 ASP A CA 1
ATOM 898 C C . ASP A 1 117 ? 31.266 -0.047 -17.073 1.00 46.03 117 ASP A C 1
ATOM 900 O O . ASP A 1 117 ? 31.880 0.017 -18.147 1.00 46.03 117 ASP A O 1
ATOM 904 N N . PRO A 1 118 ? 31.538 -1.015 -16.179 1.00 41.53 118 PRO A N 1
ATOM 905 C CA . PRO A 1 118 ? 32.555 -2.030 -16.412 1.00 41.53 118 PRO A CA 1
ATOM 906 C C . PRO A 1 118 ? 32.247 -2.941 -17.604 1.00 41.53 118 PRO A C 1
ATOM 908 O O . PRO A 1 118 ? 33.168 -3.588 -18.106 1.00 41.53 118 PRO A O 1
ATOM 911 N N . TRP A 1 119 ? 30.992 -3.008 -18.056 1.00 43.12 119 TRP A N 1
ATOM 912 C CA . TRP A 1 119 ? 30.593 -3.825 -19.201 1.00 43.12 119 TRP A CA 1
ATOM 913 C C . TRP A 1 119 ? 31.088 -3.236 -20.524 1.00 43.12 119 TRP A C 1
ATOM 915 O O . TRP A 1 119 ? 31.372 -3.985 -21.459 1.00 43.12 119 TRP A O 1
ATOM 925 N N . TYR A 1 120 ? 31.270 -1.912 -20.579 1.00 48.25 120 TYR A N 1
ATOM 926 C CA . TYR A 1 120 ? 31.610 -1.175 -21.802 1.00 48.25 120 TYR A CA 1
ATOM 927 C C . TYR A 1 120 ? 32.940 -0.434 -21.730 1.00 48.25 120 TYR A C 1
ATOM 929 O O . TYR A 1 120 ? 33.325 0.243 -22.689 1.00 48.25 120 TYR A O 1
ATOM 937 N N . TRP A 1 121 ? 33.691 -0.601 -20.638 1.00 39.41 121 TRP A N 1
ATOM 938 C CA . TRP A 1 121 ? 35.107 -0.272 -20.637 1.00 39.41 121 TRP A CA 1
ATOM 939 C C . TRP A 1 121 ? 35.827 -1.247 -21.570 1.00 39.41 121 TRP A C 1
ATOM 941 O O . TRP A 1 121 ? 36.307 -2.310 -21.164 1.00 39.41 121 TRP A O 1
ATOM 951 N N . THR A 1 122 ? 35.904 -0.884 -22.852 1.00 39.94 122 THR A N 1
ATOM 952 C CA . THR A 1 122 ? 36.809 -1.517 -23.806 1.00 39.94 122 THR A CA 1
ATOM 953 C C . THR A 1 122 ? 38.217 -1.169 -23.352 1.00 39.94 122 THR A C 1
ATOM 955 O O . THR A 1 122 ? 38.803 -0.172 -23.775 1.00 39.94 122 THR A O 1
ATOM 958 N N . GLY A 1 123 ? 38.727 -1.957 -22.407 1.00 35.53 123 GLY A N 1
ATOM 959 C CA . GLY A 1 123 ? 40.112 -1.952 -21.994 1.00 35.53 123 GLY A CA 1
ATOM 960 C C . GLY A 1 123 ? 40.961 -2.279 -23.207 1.00 35.53 123 GLY A C 1
ATOM 961 O O . GLY A 1 123 ? 41.302 -3.430 -23.443 1.00 35.53 123 GLY A O 1
ATOM 962 N N . PHE A 1 124 ? 41.297 -1.263 -23.990 1.00 33.94 124 PHE A N 1
ATOM 963 C CA . PHE A 1 124 ? 42.479 -1.322 -24.811 1.00 33.94 124 PHE A CA 1
ATOM 964 C C . PHE A 1 124 ? 43.629 -1.013 -23.854 1.00 33.94 124 PHE A C 1
ATOM 966 O O . PHE A 1 124 ? 43.724 0.124 -23.378 1.00 33.94 124 PHE A O 1
ATOM 973 N N . PRO A 1 125 ? 44.501 -1.975 -23.506 1.00 35.91 125 PRO A N 1
ATOM 974 C CA . PRO A 1 125 ? 45.809 -1.577 -23.038 1.00 35.91 125 PRO A CA 1
ATOM 975 C C . PRO A 1 125 ? 46.414 -0.779 -24.192 1.00 35.91 125 PRO A C 1
ATOM 977 O O . PRO A 1 125 ? 46.628 -1.308 -25.286 1.00 35.91 125 PRO A O 1
ATOM 980 N N . ALA A 1 126 ? 46.653 0.515 -23.967 1.00 34.28 126 ALA A N 1
ATOM 981 C CA . ALA A 1 126 ? 47.626 1.241 -24.764 1.00 34.28 126 ALA A CA 1
ATOM 982 C C . ALA A 1 126 ? 48.849 0.324 -24.876 1.00 34.28 126 ALA A C 1
ATOM 984 O O . ALA A 1 126 ? 49.314 -0.209 -23.865 1.00 34.28 126 ALA A O 1
ATOM 985 N N . ARG A 1 127 ? 49.239 0.033 -26.121 1.00 33.25 127 ARG A N 1
ATOM 986 C CA . ARG A 1 127 ? 50.305 -0.896 -26.505 1.00 33.25 127 ARG A CA 1
ATOM 987 C C . ARG A 1 127 ? 51.356 -1.049 -25.410 1.00 33.25 127 ARG A C 1
ATOM 989 O O . ARG A 1 127 ? 51.969 -0.063 -25.026 1.00 33.25 127 ARG A O 1
ATOM 996 N N . THR A 1 128 ? 51.572 -2.292 -24.988 1.00 32.19 128 THR A N 1
ATOM 997 C CA . THR A 1 128 ? 52.856 -2.818 -24.517 1.00 32.19 128 THR A CA 1
ATOM 998 C C . THR A 1 128 ? 53.766 -1.762 -23.887 1.00 32.19 128 THR A C 1
ATOM 1000 O O . THR A 1 128 ? 54.616 -1.180 -24.563 1.00 32.19 128 THR A O 1
ATOM 1003 N N . VAL A 1 129 ? 53.651 -1.565 -22.572 1.00 31.22 129 VAL A N 1
ATOM 1004 C CA . VAL A 1 129 ? 54.798 -1.098 -21.791 1.00 31.22 129 VAL A CA 1
ATOM 1005 C C . VAL A 1 129 ? 55.872 -2.170 -21.957 1.00 31.22 129 VAL A C 1
ATOM 1007 O O . VAL A 1 129 ? 55.875 -3.190 -21.270 1.00 31.22 129 VAL A O 1
ATOM 1010 N N . VAL A 1 130 ? 56.765 -1.970 -22.925 1.00 30.59 130 VAL A N 1
ATOM 1011 C CA . VAL A 1 130 ? 58.078 -2.598 -22.885 1.00 30.59 130 VAL A CA 1
ATOM 1012 C C . VAL A 1 130 ? 58.707 -2.071 -21.606 1.00 30.59 130 VAL A C 1
ATOM 1014 O O . VAL A 1 130 ? 58.922 -0.869 -21.449 1.00 30.59 130 VAL A O 1
ATOM 1017 N N . ILE A 1 131 ? 58.910 -2.971 -20.648 1.00 33.38 131 ILE A N 1
ATOM 1018 C CA . ILE A 1 131 ? 59.607 -2.670 -19.406 1.00 33.38 131 ILE A CA 1
ATOM 1019 C C . ILE A 1 131 ? 60.973 -2.087 -19.781 1.00 33.38 131 ILE A C 1
ATOM 1021 O O . ILE A 1 131 ? 61.832 -2.794 -20.303 1.00 33.38 131 ILE A O 1
ATOM 1025 N N . GLY A 1 132 ? 61.148 -0.794 -19.506 1.00 33.69 132 GLY A N 1
ATOM 1026 C CA . GLY A 1 132 ? 62.439 -0.118 -19.551 1.00 33.69 132 GLY A CA 1
ATOM 1027 C C . GLY A 1 132 ? 62.617 0.901 -20.672 1.00 33.69 132 GLY A C 1
ATOM 1028 O O . GLY A 1 132 ? 63.499 0.725 -21.499 1.00 33.69 132 GLY A O 1
ATOM 1029 N N . MET A 1 133 ? 61.866 2.005 -20.656 1.00 31.31 133 MET A N 1
ATOM 1030 C CA . MET A 1 133 ? 62.453 3.347 -20.797 1.00 31.31 133 MET A CA 1
ATOM 1031 C C . MET A 1 133 ? 61.415 4.431 -20.487 1.00 31.31 133 MET A C 1
ATOM 1033 O O . MET A 1 133 ? 60.388 4.559 -21.143 1.00 31.31 133 MET A O 1
ATOM 1037 N N . LEU A 1 134 ? 61.717 5.195 -19.439 1.00 42.00 134 LEU A N 1
ATOM 1038 C CA . LEU A 1 134 ? 61.042 6.421 -19.036 1.00 42.00 134 LEU A CA 1
ATOM 1039 C C . LEU A 1 134 ? 61.305 7.521 -20.065 1.00 42.00 134 LEU A C 1
ATOM 1041 O O . LEU A 1 134 ? 62.420 8.029 -20.106 1.00 42.00 134 LEU A O 1
ATOM 1045 N N . LEU A 1 135 ? 60.275 7.946 -20.792 1.00 33.34 135 LEU A N 1
ATOM 1046 C CA . LEU A 1 135 ? 60.079 9.347 -21.165 1.00 33.34 135 LEU A CA 1
ATOM 1047 C C . LEU A 1 135 ? 58.575 9.627 -21.123 1.00 33.34 135 LEU A C 1
ATOM 1049 O O . LEU A 1 135 ? 57.806 9.146 -21.950 1.00 33.34 135 LEU A O 1
ATOM 1053 N N . SER A 1 136 ? 58.163 10.350 -20.085 1.00 37.88 136 SER A N 1
ATOM 1054 C CA . SER A 1 136 ? 56.842 10.949 -19.964 1.00 37.88 136 SER A CA 1
ATOM 1055 C C . SER A 1 136 ? 56.741 12.094 -20.965 1.00 37.88 136 SER A C 1
ATOM 1057 O O . SER A 1 136 ? 57.313 13.159 -20.728 1.00 37.88 136 SER A O 1
ATOM 1059 N N . ASP A 1 137 ? 56.026 11.878 -22.059 1.00 37.44 137 ASP A N 1
ATOM 1060 C CA . ASP A 1 137 ? 55.580 12.964 -22.920 1.00 37.44 137 ASP A CA 1
ATOM 1061 C C . ASP A 1 137 ? 54.088 13.178 -22.649 1.00 37.44 137 ASP A C 1
ATOM 1063 O O . ASP A 1 137 ? 53.256 12.323 -22.954 1.00 37.44 137 ASP A O 1
ATOM 1067 N N . SER A 1 138 ? 53.749 14.276 -21.972 1.00 41.56 138 SER A N 1
ATOM 1068 C CA . SER A 1 138 ? 52.381 14.581 -21.526 1.00 41.56 138 SER A CA 1
ATOM 1069 C C . SER A 1 138 ? 51.417 14.912 -22.671 1.00 41.56 138 SER A C 1
ATOM 1071 O O . SER A 1 138 ? 50.218 14.999 -22.427 1.00 41.56 138 SER A O 1
ATOM 1073 N N . ASP A 1 139 ? 51.926 15.050 -23.899 1.00 40.09 139 ASP A N 1
ATOM 1074 C CA . ASP A 1 139 ? 51.150 15.365 -25.106 1.00 40.09 139 ASP A CA 1
ATOM 1075 C C . ASP A 1 139 ? 50.944 14.161 -26.044 1.00 40.09 139 ASP A C 1
ATOM 1077 O O . ASP A 1 139 ? 50.366 14.295 -27.123 1.00 40.09 139 ASP A O 1
ATOM 1081 N N . THR A 1 140 ? 51.353 12.956 -25.634 1.00 39.38 140 THR A N 1
ATOM 1082 C CA . THR A 1 140 ? 51.035 11.711 -26.351 1.00 39.38 140 THR A CA 1
ATOM 1083 C C . THR A 1 140 ? 50.379 10.695 -25.420 1.00 39.38 140 THR A C 1
ATOM 1085 O O . THR A 1 140 ? 50.887 9.599 -25.226 1.00 39.38 140 THR A O 1
ATOM 1088 N N . ASP A 1 141 ? 49.219 11.042 -24.850 1.00 38.06 141 ASP A N 1
ATOM 1089 C CA . ASP A 1 141 ? 48.259 10.036 -24.372 1.00 38.06 141 ASP A CA 1
ATOM 1090 C C . ASP A 1 141 ? 47.593 9.418 -25.616 1.00 38.06 141 ASP A C 1
ATOM 1092 O O . ASP A 1 141 ? 46.678 10.019 -26.191 1.00 38.06 141 ASP A O 1
ATOM 1096 N N . PRO A 1 142 ? 48.074 8.274 -26.141 1.00 34.28 142 PRO A N 1
ATOM 1097 C CA . PRO A 1 142 ? 47.578 7.727 -27.383 1.00 34.28 142 PRO A CA 1
ATOM 1098 C C . PRO A 1 142 ? 46.306 6.959 -27.037 1.00 34.28 142 PRO A C 1
ATOM 1100 O O . PRO A 1 142 ? 46.323 5.754 -26.799 1.00 34.28 142 PRO A O 1
ATOM 1103 N N . GLY A 1 143 ? 45.192 7.684 -26.994 1.00 36.88 143 GLY A N 1
ATOM 1104 C CA . GLY A 1 143 ? 43.868 7.100 -27.127 1.00 36.88 143 GLY A CA 1
ATOM 1105 C C . GLY A 1 143 ? 43.419 6.246 -25.948 1.00 36.88 143 GLY A C 1
ATOM 1106 O O . GLY A 1 143 ? 42.909 5.144 -26.151 1.00 36.88 143 GLY A O 1
ATOM 1107 N N . ARG A 1 144 ? 43.440 6.799 -24.728 1.00 39.38 144 ARG A N 1
ATOM 1108 C CA . ARG A 1 144 ? 42.291 6.567 -23.843 1.00 39.38 144 ARG A CA 1
ATOM 1109 C C . ARG A 1 144 ? 41.075 7.095 -24.592 1.00 39.38 144 ARG A C 1
ATOM 1111 O O . ARG A 1 144 ? 40.826 8.296 -24.597 1.00 39.38 144 ARG A O 1
ATOM 1118 N N . SER A 1 145 ? 40.389 6.229 -25.331 1.00 37.53 145 SER A N 1
ATOM 1119 C CA . SER A 1 145 ? 39.213 6.622 -26.095 1.00 37.53 145 SER A CA 1
ATOM 1120 C C . SER A 1 145 ? 38.093 6.954 -25.114 1.00 37.53 145 SER A C 1
ATOM 1122 O O . SER A 1 145 ? 37.226 6.138 -24.832 1.00 37.53 145 SER A O 1
ATOM 1124 N N . VAL A 1 146 ? 38.104 8.188 -24.610 1.00 35.59 146 VAL A N 1
ATOM 1125 C CA . VAL A 1 146 ? 36.957 8.851 -23.972 1.00 35.59 146 VAL A CA 1
ATOM 1126 C C . VAL A 1 146 ? 35.755 8.888 -24.933 1.00 35.59 146 VAL A C 1
ATOM 1128 O O . VAL A 1 146 ? 34.626 9.136 -24.534 1.00 35.59 146 VAL A O 1
ATOM 1131 N N . LEU A 1 147 ? 36.000 8.592 -26.213 1.00 35.59 147 LEU A N 1
ATOM 1132 C CA . LEU A 1 147 ? 35.028 8.322 -27.255 1.00 35.59 147 LEU A CA 1
ATOM 1133 C C . LEU A 1 147 ? 34.771 6.813 -27.330 1.00 35.59 147 LEU A C 1
ATOM 1135 O O . LEU A 1 147 ? 35.200 6.130 -28.262 1.00 35.59 147 LEU A O 1
ATOM 1139 N N . SER A 1 148 ? 34.077 6.264 -26.336 1.00 41.12 148 SER A N 1
ATOM 1140 C CA . SER A 1 148 ? 33.349 5.027 -26.603 1.00 41.12 148 SER A CA 1
ATOM 1141 C C . SER A 1 148 ? 32.309 5.327 -27.691 1.00 41.12 148 SER A C 1
ATOM 1143 O O . SER A 1 148 ? 31.689 6.399 -27.708 1.00 41.12 148 SER A O 1
ATOM 1145 N N . THR A 1 149 ? 32.130 4.404 -28.633 1.00 45.97 149 THR A N 1
ATOM 1146 C CA . THR A 1 149 ? 31.082 4.486 -29.667 1.00 45.97 149 THR A CA 1
ATOM 1147 C C . THR A 1 149 ? 29.701 4.632 -29.028 1.00 45.97 149 THR A C 1
ATOM 1149 O O . THR A 1 149 ? 28.841 5.331 -29.562 1.00 45.97 149 THR A O 1
ATOM 1152 N N . HIS A 1 150 ? 29.553 4.069 -27.827 1.00 50.72 150 HIS A N 1
ATOM 1153 C CA . HIS A 1 150 ? 28.437 4.247 -26.912 1.00 50.72 150 HIS A CA 1
ATOM 1154 C C . HIS A 1 150 ? 28.239 5.718 -26.508 1.00 50.72 150 HIS A C 1
ATOM 1156 O O . HIS A 1 150 ? 27.235 6.306 -26.893 1.00 50.72 150 HIS A O 1
ATOM 1162 N N . ALA A 1 151 ? 29.225 6.353 -25.863 1.00 48.50 151 ALA A N 1
ATOM 1163 C CA . ALA A 1 151 ? 29.125 7.749 -25.416 1.00 48.50 151 ALA A CA 1
ATOM 1164 C C . ALA A 1 151 ? 28.873 8.733 -26.578 1.00 48.50 151 ALA A C 1
ATOM 1166 O O . ALA A 1 151 ? 28.112 9.695 -26.459 1.00 48.50 151 ALA A O 1
ATOM 1167 N N . THR A 1 152 ? 29.479 8.475 -27.743 1.00 49.66 152 THR A N 1
ATOM 1168 C CA . THR A 1 152 ? 29.256 9.292 -28.949 1.00 49.66 152 THR A CA 1
ATOM 1169 C C . THR A 1 152 ? 27.827 9.133 -29.471 1.00 49.66 152 THR A C 1
ATOM 1171 O O . THR A 1 152 ? 27.182 10.125 -29.816 1.00 49.66 152 THR A O 1
ATOM 1174 N N . TYR A 1 153 ? 27.308 7.903 -29.514 1.00 54.88 153 TYR A N 1
ATOM 1175 C CA . TYR A 1 153 ? 25.923 7.663 -29.900 1.00 54.88 153 TYR A CA 1
ATOM 1176 C C . TYR A 1 153 ? 24.941 8.290 -28.917 1.00 54.88 153 TYR A C 1
ATOM 1178 O O . TYR A 1 153 ? 24.033 8.986 -29.358 1.00 54.88 153 TYR A O 1
ATOM 1186 N N . GLU A 1 154 ? 25.127 8.096 -27.613 1.00 58.81 154 GLU A N 1
ATOM 1187 C CA . GLU A 1 154 ? 24.252 8.662 -26.586 1.00 58.81 154 GLU A CA 1
ATOM 1188 C C . GLU A 1 154 ? 24.212 10.186 -26.650 1.00 58.81 154 GLU A C 1
ATOM 1190 O O . GLU A 1 154 ? 23.135 10.775 -26.584 1.00 58.81 154 GLU A O 1
ATOM 1195 N N . SER A 1 155 ? 25.357 10.834 -26.882 1.00 53.84 155 SER A N 1
ATOM 1196 C CA . SER A 1 155 ? 25.426 12.282 -27.084 1.00 53.84 155 SER A CA 1
ATOM 1197 C C . SER A 1 155 ? 24.614 12.740 -28.307 1.00 53.84 155 SER A C 1
ATOM 1199 O O . SER A 1 155 ? 23.800 13.665 -28.209 1.00 53.84 155 SER A O 1
ATOM 1201 N N . LEU A 1 156 ? 24.766 12.066 -29.454 1.00 55.06 156 LEU A N 1
ATOM 1202 C CA . LEU A 1 156 ? 24.015 12.373 -30.680 1.00 55.06 156 LEU A CA 1
ATOM 1203 C C . LEU A 1 156 ? 22.513 12.080 -30.531 1.00 55.06 156 LEU A C 1
ATOM 1205 O O . LEU A 1 156 ? 21.674 12.873 -30.968 1.00 55.06 156 LEU A O 1
ATOM 1209 N N . ALA A 1 157 ? 22.177 10.959 -29.897 1.00 62.50 157 ALA A N 1
ATOM 1210 C CA . ALA A 1 157 ? 20.822 10.530 -29.584 1.00 62.50 157 ALA A CA 1
ATOM 1211 C C . ALA A 1 157 ? 20.128 11.532 -28.656 1.00 62.50 157 ALA A C 1
ATOM 1213 O O . ALA A 1 157 ? 19.010 11.969 -28.937 1.00 62.50 157 ALA A O 1
ATOM 1214 N N . HIS A 1 158 ? 20.817 11.965 -27.599 1.00 60.53 158 HIS A N 1
ATOM 1215 C CA . HIS A 1 158 ? 20.340 12.983 -26.674 1.00 60.53 158 HIS A CA 1
ATOM 1216 C C . HIS A 1 158 ? 20.124 14.326 -27.378 1.00 60.53 158 HIS A C 1
ATOM 1218 O O . HIS A 1 158 ? 19.069 14.941 -27.216 1.00 60.53 158 HIS A O 1
ATOM 1224 N N . GLY A 1 159 ? 21.070 14.754 -28.222 1.00 56.16 159 GLY A N 1
ATOM 1225 C CA . GLY A 1 159 ? 20.932 15.969 -29.027 1.00 56.16 159 GLY A CA 1
ATOM 1226 C C . GLY A 1 159 ? 19.670 15.959 -29.897 1.00 56.16 159 GLY A C 1
ATOM 1227 O O . GLY A 1 159 ? 18.897 16.919 -29.874 1.00 56.16 159 GLY A O 1
ATOM 1228 N N . ARG A 1 160 ? 19.405 14.852 -30.606 1.00 62.16 160 ARG A N 1
ATOM 1229 C CA . ARG A 1 160 ? 18.176 14.675 -31.404 1.00 62.16 160 ARG A CA 1
ATOM 1230 C C . ARG A 1 160 ? 16.916 14.624 -30.545 1.00 62.16 160 ARG A C 1
ATOM 1232 O O . ARG A 1 160 ? 15.912 15.250 -30.881 1.00 62.16 160 ARG A O 1
ATOM 1239 N N . PHE A 1 161 ? 16.967 13.932 -29.411 1.00 65.12 161 PHE A N 1
ATOM 1240 C CA . PHE A 1 161 ? 15.852 13.862 -28.475 1.00 65.12 161 PHE A CA 1
ATOM 1241 C C . PHE A 1 161 ? 15.457 15.247 -27.956 1.00 65.12 161 PHE A C 1
ATOM 1243 O O . PHE A 1 161 ? 14.278 15.597 -28.033 1.00 65.12 161 PHE A O 1
ATOM 1250 N N . VAL A 1 162 ? 16.419 16.068 -27.522 1.00 67.12 162 VAL A N 1
ATOM 1251 C CA . VAL A 1 162 ? 16.170 17.452 -27.083 1.00 67.12 162 VAL A CA 1
ATOM 1252 C C . VAL A 1 162 ? 15.598 18.302 -28.223 1.00 67.12 162 VAL A C 1
ATOM 1254 O O . VAL A 1 162 ? 14.614 19.010 -28.012 1.00 67.12 162 VAL A O 1
ATOM 1257 N N . GLN A 1 163 ? 16.134 18.183 -29.444 1.00 66.94 163 GLN A N 1
ATOM 1258 C CA . GLN A 1 163 ? 15.608 18.881 -30.630 1.00 66.94 163 GLN A CA 1
ATOM 1259 C C . GLN A 1 163 ? 14.167 18.474 -30.974 1.00 66.94 163 GLN A C 1
ATOM 1261 O O . GLN A 1 163 ? 13.382 19.315 -31.404 1.00 66.94 163 GLN A O 1
ATOM 1266 N N . SER A 1 164 ? 13.788 17.216 -30.725 1.00 68.12 164 SER A N 1
ATOM 1267 C CA . SER A 1 164 ? 12.410 16.719 -30.885 1.00 68.12 164 SER A CA 1
ATOM 1268 C C . SER A 1 164 ? 11.447 17.172 -29.771 1.00 68.12 164 SER A C 1
ATOM 1270 O O . SER A 1 164 ? 10.325 16.675 -29.676 1.00 68.12 164 SER A O 1
ATOM 1272 N N . GLY A 1 165 ? 11.883 18.083 -28.893 1.00 63.81 165 GLY A N 1
ATOM 1273 C CA . GLY A 1 165 ? 11.120 18.567 -27.742 1.00 63.81 165 GLY A CA 1
ATOM 1274 C C . GLY A 1 165 ? 11.290 17.726 -26.476 1.00 63.81 165 GLY A C 1
ATOM 1275 O O . GLY A 1 165 ? 10.677 18.036 -25.458 1.00 63.81 165 GLY A O 1
ATOM 1276 N N . GLY A 1 166 ? 12.126 16.683 -26.504 1.00 68.38 166 GLY A N 1
ATOM 1277 C CA . GLY A 1 166 ? 12.386 15.804 -25.366 1.00 68.38 166 GLY A CA 1
ATOM 1278 C C . GLY A 1 166 ? 11.137 15.078 -24.858 1.00 68.38 166 GLY A C 1
ATOM 1279 O O . GLY A 1 166 ? 10.154 14.876 -25.580 1.00 68.38 166 GLY A O 1
ATOM 1280 N N . TYR A 1 167 ? 11.162 14.671 -23.589 1.00 66.56 167 TYR A N 1
ATOM 1281 C CA . TYR A 1 167 ? 10.016 14.051 -22.925 1.00 66.56 167 TYR A CA 1
ATOM 1282 C C . TYR A 1 167 ? 9.245 15.111 -22.139 1.00 66.56 167 TYR A C 1
ATOM 1284 O O . TYR A 1 167 ? 9.563 15.411 -20.992 1.00 66.56 167 TYR A O 1
ATOM 1292 N N . GLN A 1 168 ? 8.235 15.702 -22.775 1.00 62.12 168 GLN A N 1
ATOM 1293 C CA . GLN A 1 168 ? 7.331 16.656 -22.136 1.00 62.12 168 GLN A CA 1
ATOM 1294 C C . GLN A 1 168 ? 6.024 15.956 -21.774 1.00 62.12 168 GLN A C 1
ATOM 1296 O O . GLN A 1 168 ? 5.341 15.413 -22.643 1.00 62.12 168 GLN A O 1
ATOM 1301 N N . ARG A 1 169 ? 5.661 15.976 -20.489 1.00 61.47 169 ARG A N 1
ATOM 1302 C CA . ARG A 1 169 ? 4.343 15.535 -20.023 1.00 61.47 169 ARG A CA 1
ATOM 1303 C C . ARG A 1 169 ? 3.760 16.501 -19.011 1.00 61.47 169 ARG A C 1
ATOM 1305 O O . ARG A 1 169 ? 4.474 17.066 -18.188 1.00 61.47 169 ARG A O 1
ATOM 1312 N N . ALA A 1 170 ? 2.440 16.642 -19.077 1.00 53.34 170 ALA A N 1
ATOM 1313 C CA . ALA A 1 170 ? 1.674 17.351 -18.071 1.00 53.34 170 ALA A CA 1
ATOM 1314 C C . ALA A 1 170 ? 1.737 16.597 -16.736 1.00 53.34 170 ALA A C 1
ATOM 1316 O O . ALA A 1 170 ? 1.590 15.373 -16.684 1.00 53.34 170 ALA A O 1
ATOM 1317 N N . PHE A 1 171 ? 1.931 17.350 -15.657 1.00 45.16 171 PHE A N 1
ATOM 1318 C CA . PHE A 1 171 ? 1.818 16.840 -14.296 1.00 45.16 171 PHE A CA 1
ATOM 1319 C C . PHE A 1 171 ? 0.413 16.240 -14.090 1.00 45.16 171 PHE A C 1
ATOM 1321 O O . PHE A 1 171 ? -0.579 16.862 -14.463 1.00 45.16 171 PHE A O 1
ATOM 1328 N N . GLY A 1 172 ? 0.322 15.035 -13.522 1.00 47.25 172 GLY A N 1
ATOM 1329 C CA . GLY A 1 172 ? -0.957 14.374 -13.216 1.00 47.25 172 GLY A CA 1
ATOM 1330 C C . GLY A 1 172 ? -1.507 13.420 -14.285 1.00 47.25 172 GLY A C 1
ATOM 1331 O O . GLY A 1 172 ? -2.489 12.736 -14.017 1.00 47.25 172 GLY A O 1
ATOM 1332 N N . VAL A 1 173 ? -0.873 13.304 -15.459 1.00 56.38 173 VAL A N 1
ATOM 1333 C CA . VAL A 1 173 ? -1.165 12.209 -16.402 1.00 56.38 173 VAL A CA 1
ATOM 1334 C C . VAL A 1 173 ? -0.198 11.059 -16.109 1.00 56.38 173 VAL A C 1
ATOM 1336 O O . VAL A 1 173 ? 1.012 11.264 -16.246 1.00 56.38 173 VAL A O 1
ATOM 1339 N N . PRO A 1 174 ? -0.675 9.862 -15.711 1.00 57.97 174 PRO A N 1
ATOM 1340 C CA . PRO A 1 174 ? 0.214 8.739 -15.451 1.00 57.97 174 PRO A CA 1
ATOM 1341 C C . PRO A 1 174 ? 1.010 8.425 -16.727 1.00 57.97 174 PRO A C 1
ATOM 1343 O O . PRO A 1 174 ? 0.436 8.444 -17.826 1.00 57.97 174 PRO A O 1
ATOM 1346 N N . PRO A 1 175 ? 2.332 8.188 -16.629 1.00 63.88 175 PRO A N 1
ATOM 1347 C CA . PRO A 1 175 ? 3.110 7.763 -17.782 1.00 63.88 175 PRO A CA 1
ATOM 1348 C C . PRO A 1 175 ? 2.493 6.482 -18.350 1.00 63.88 175 PRO A C 1
ATOM 1350 O O . PRO A 1 175 ? 2.005 5.655 -17.576 1.00 63.88 175 PRO A O 1
ATOM 1353 N N . PRO A 1 176 ? 2.473 6.298 -19.678 1.00 78.50 176 PRO A N 1
ATOM 1354 C CA . PRO A 1 176 ? 2.108 5.029 -20.244 1.00 78.50 176 PRO A CA 1
ATOM 1355 C C . PRO A 1 176 ? 3.174 4.058 -19.767 1.00 78.50 176 PRO A C 1
ATOM 1357 O O . PRO A 1 176 ? 4.375 4.341 -19.785 1.00 78.50 176 PRO A O 1
ATOM 1360 N N . TYR A 1 177 ? 2.699 2.935 -19.276 1.00 89.94 177 TYR A N 1
ATOM 1361 C CA . TYR A 1 177 ? 3.560 1.796 -19.078 1.00 89.94 177 TYR A CA 1
ATOM 1362 C C . TYR A 1 177 ? 3.879 1.208 -20.441 1.00 89.94 177 TYR A C 1
ATOM 1364 O O . TYR A 1 177 ? 3.088 1.326 -21.384 1.00 89.94 177 TYR A O 1
ATOM 1372 N N . ASP A 1 178 ? 5.048 0.597 -20.543 1.00 93.44 178 ASP A N 1
ATOM 1373 C CA . ASP A 1 178 ? 5.447 -0.073 -21.761 1.00 93.44 178 ASP A CA 1
ATOM 1374 C C . ASP A 1 178 ? 4.419 -1.172 -22.088 1.00 93.44 178 ASP A C 1
ATOM 1376 O O . ASP A 1 178 ? 4.081 -1.973 -21.212 1.00 93.44 178 ASP A O 1
ATOM 1380 N N . PRO A 1 179 ? 3.900 -1.236 -23.326 1.00 92.69 179 PRO A N 1
ATOM 1381 C CA . PRO A 1 179 ? 2.827 -2.160 -23.687 1.00 92.69 179 PRO A CA 1
ATOM 1382 C C . PRO A 1 179 ? 3.234 -3.639 -23.632 1.00 92.69 179 PRO A C 1
ATOM 1384 O O . PRO A 1 179 ? 2.362 -4.501 -23.718 1.00 92.69 179 PRO A O 1
ATOM 1387 N N . LEU A 1 180 ? 4.531 -3.953 -23.523 1.00 93.75 180 LEU A N 1
ATOM 1388 C CA . LEU A 1 180 ? 5.005 -5.327 -23.339 1.00 93.75 180 LEU A CA 1
ATOM 1389 C C . LEU A 1 180 ? 4.893 -5.814 -21.889 1.00 93.75 180 LEU A C 1
ATOM 1391 O O . LEU A 1 180 ? 5.088 -7.006 -21.638 1.00 93.75 180 LEU A O 1
ATOM 1395 N N . TRP A 1 181 ? 4.589 -4.920 -20.944 1.00 95.25 181 TRP A N 1
ATOM 1396 C CA . TRP A 1 181 ? 4.356 -5.293 -19.557 1.00 95.25 181 TRP A CA 1
ATOM 1397 C C . TRP A 1 181 ? 3.067 -6.093 -19.402 1.00 95.25 181 TRP A C 1
ATOM 1399 O O . TRP A 1 181 ? 2.012 -5.727 -19.921 1.00 95.25 181 TRP A O 1
ATOM 1409 N N . VAL A 1 182 ? 3.154 -7.168 -18.624 1.00 94.75 182 VAL A N 1
ATOM 1410 C CA . VAL A 1 182 ? 2.009 -7.989 -18.245 1.00 94.75 182 VAL A CA 1
ATOM 1411 C C . VAL A 1 182 ? 2.066 -8.195 -16.741 1.00 94.75 182 VAL A C 1
ATOM 1413 O O . VAL A 1 182 ? 3.019 -8.777 -16.225 1.00 94.75 182 VAL A O 1
ATOM 1416 N N . ASN A 1 183 ? 1.036 -7.718 -16.044 1.00 94.50 183 ASN A N 1
ATOM 1417 C CA . ASN A 1 183 ? 0.914 -7.918 -14.608 1.00 94.50 183 ASN A CA 1
ATOM 1418 C C . ASN A 1 183 ? 0.799 -9.415 -14.282 1.0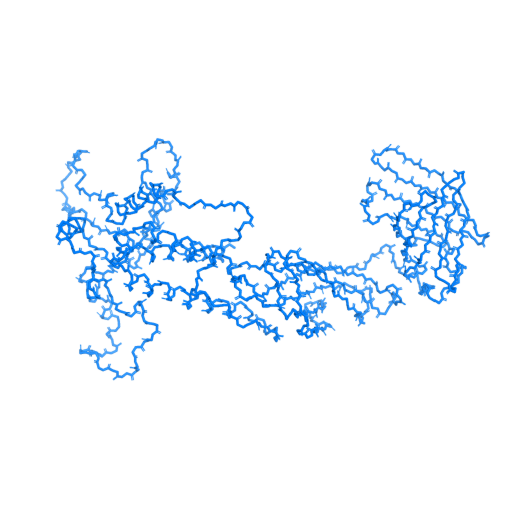0 94.50 183 ASN A C 1
ATOM 1420 O O . ASN A 1 183 ? -0.001 -10.117 -14.914 1.00 94.50 183 ASN A O 1
ATOM 1424 N N . PRO A 1 184 ? 1.567 -9.924 -13.304 1.00 92.50 184 PRO A N 1
ATOM 1425 C CA . PRO A 1 184 ? 1.415 -11.297 -12.858 1.00 92.50 184 PRO A CA 1
ATOM 1426 C C . PRO A 1 184 ? 0.054 -11.509 -12.185 1.00 92.50 184 PRO A C 1
ATOM 1428 O O . PRO A 1 184 ? -0.592 -10.584 -11.680 1.00 92.50 184 PRO A O 1
ATOM 1431 N N . TYR A 1 185 ? -0.375 -12.769 -12.122 1.00 92.88 185 TYR A N 1
ATOM 1432 C CA . TYR A 1 185 ? -1.534 -13.124 -11.314 1.00 92.88 185 TYR A CA 1
ATOM 1433 C C . TYR A 1 185 ? -1.229 -12.866 -9.821 1.00 92.88 185 TYR A C 1
ATOM 1435 O O . TYR A 1 185 ? -0.200 -13.346 -9.335 1.00 92.88 185 TYR A O 1
ATOM 1443 N N . PRO A 1 186 ? -2.080 -12.121 -9.087 1.00 93.62 186 PRO A N 1
ATOM 1444 C CA . PRO A 1 186 ? -1.863 -11.858 -7.666 1.00 93.62 186 PRO A CA 1
ATOM 1445 C C . PRO A 1 186 ? -1.855 -13.137 -6.813 1.00 93.62 186 PRO A C 1
ATOM 1447 O O . PRO A 1 186 ? -2.646 -14.055 -7.033 1.00 93.62 186 PRO A O 1
ATOM 1450 N N . ASP A 1 187 ? -1.020 -13.169 -5.771 1.00 92.75 187 ASP A N 1
ATOM 1451 C CA . ASP A 1 187 ? -0.979 -14.262 -4.788 1.00 92.75 187 ASP A CA 1
ATOM 1452 C C . ASP A 1 187 ? -2.140 -14.165 -3.781 1.00 92.75 187 ASP A C 1
ATOM 1454 O O . ASP A 1 187 ? -1.958 -13.836 -2.610 1.00 92.75 187 ASP A O 1
ATOM 1458 N N . TYR A 1 188 ? -3.359 -14.455 -4.240 1.00 94.19 188 TYR A N 1
ATOM 1459 C CA . TYR A 1 188 ? -4.556 -14.488 -3.388 1.00 94.19 188 TYR A CA 1
ATOM 1460 C C . TYR A 1 188 ? -4.550 -15.610 -2.346 1.00 94.19 188 TYR A C 1
ATOM 1462 O O . TYR A 1 188 ? -5.371 -15.601 -1.433 1.00 94.19 188 TYR A O 1
ATOM 1470 N N . ALA A 1 189 ? -3.640 -16.579 -2.473 1.00 91.75 189 ALA A N 1
ATOM 1471 C CA . ALA A 1 189 ? -3.451 -17.629 -1.480 1.00 91.75 189 ALA A CA 1
ATOM 1472 C C . ALA A 1 189 ? -2.549 -17.178 -0.320 1.00 91.75 189 ALA A C 1
ATOM 1474 O O . ALA A 1 189 ? -2.427 -17.896 0.670 1.00 91.75 189 ALA A O 1
ATOM 1475 N N . PHE A 1 190 ? -1.916 -16.005 -0.438 1.00 91.81 190 PHE A N 1
ATOM 1476 C CA . PHE A 1 190 ? -0.951 -15.484 0.520 1.00 91.81 190 PHE A CA 1
ATOM 1477 C C . PHE A 1 190 ? 0.149 -16.504 0.872 1.00 91.81 190 PHE A C 1
ATOM 1479 O O . PHE A 1 190 ? 0.531 -16.662 2.038 1.00 91.81 190 PHE A O 1
ATOM 1486 N N . SER A 1 191 ? 0.676 -17.189 -0.146 1.00 87.06 191 SER A N 1
ATOM 1487 C CA . SER A 1 191 ? 1.713 -18.226 -0.030 1.00 87.06 191 SER A CA 1
ATOM 1488 C C . SER A 1 191 ? 3.009 -17.752 0.650 1.00 87.06 191 SER A C 1
ATOM 1490 O O . SER A 1 191 ? 3.812 -18.570 1.091 1.00 87.06 191 SER A O 1
ATOM 1492 N N . GLY A 1 192 ? 3.218 -16.433 0.744 1.00 79.88 192 GLY A N 1
ATOM 1493 C CA . GLY A 1 192 ? 4.469 -15.819 1.201 1.00 79.88 192 GLY A CA 1
ATOM 1494 C C . GLY A 1 192 ? 5.462 -15.566 0.062 1.00 79.88 192 GLY A C 1
ATOM 1495 O O . GLY A 1 192 ? 6.523 -14.986 0.287 1.00 79.88 192 GLY A O 1
ATOM 1496 N N . GLU A 1 193 ? 5.101 -15.931 -1.172 1.00 81.06 193 GLU A N 1
ATOM 1497 C CA . GLU A 1 193 ? 5.919 -15.752 -2.374 1.00 81.06 193 GLU A CA 1
ATOM 1498 C C . GLU A 1 193 ? 5.346 -14.706 -3.344 1.00 81.06 193 GLU A C 1
ATOM 1500 O O . GLU A 1 193 ? 5.685 -14.706 -4.525 1.00 81.06 193 GLU A O 1
ATOM 1505 N N . ALA A 1 194 ? 4.525 -13.761 -2.873 1.00 76.69 194 ALA A N 1
ATOM 1506 C CA . ALA A 1 194 ? 3.949 -12.706 -3.720 1.00 76.69 194 ALA A CA 1
ATOM 1507 C C . ALA A 1 194 ? 5.004 -11.921 -4.532 1.00 76.69 194 ALA A C 1
ATOM 1509 O O . ALA A 1 194 ? 4.742 -11.469 -5.646 1.00 76.69 194 ALA A O 1
ATOM 1510 N N . TRP A 1 195 ? 6.227 -11.792 -4.005 1.00 77.94 195 TRP A N 1
ATOM 1511 C CA . TRP A 1 195 ? 7.353 -11.173 -4.708 1.00 77.94 195 TRP A CA 1
ATOM 1512 C C . TRP A 1 195 ? 7.842 -11.995 -5.910 1.00 77.94 195 TRP A C 1
ATOM 1514 O O . TRP A 1 195 ? 8.328 -11.417 -6.876 1.00 77.94 195 TRP A O 1
ATOM 1524 N N . ARG A 1 196 ? 7.701 -13.325 -5.886 1.00 80.00 196 ARG A N 1
ATOM 1525 C CA . ARG A 1 196 ? 8.258 -14.236 -6.893 1.00 80.00 196 ARG A CA 1
ATOM 1526 C C . ARG A 1 196 ? 7.584 -14.068 -8.247 1.00 80.00 196 ARG A C 1
ATOM 1528 O O . ARG A 1 196 ? 8.273 -13.962 -9.257 1.00 80.00 196 ARG A O 1
ATOM 1535 N N . ALA A 1 197 ? 6.253 -14.007 -8.270 1.00 81.56 197 ALA A N 1
ATOM 1536 C CA . ALA A 1 197 ? 5.501 -13.793 -9.505 1.00 81.56 197 ALA A CA 1
ATOM 1537 C C . ALA A 1 197 ? 5.841 -12.429 -10.134 1.00 81.56 197 ALA A C 1
ATOM 1539 O O . ALA A 1 197 ? 6.052 -12.342 -11.342 1.00 81.56 197 ALA A O 1
ATOM 1540 N N . GLN A 1 198 ? 5.999 -11.392 -9.302 1.00 85.19 198 GLN A N 1
ATOM 1541 C CA . GLN A 1 198 ? 6.461 -10.073 -9.736 1.00 85.19 198 GLN A CA 1
ATOM 1542 C C . GLN A 1 198 ? 7.879 -10.120 -10.315 1.00 85.19 198 GLN A C 1
ATOM 1544 O O . GLN A 1 198 ? 8.120 -9.579 -11.389 1.00 85.19 198 GLN A O 1
ATOM 1549 N N . SER A 1 199 ? 8.817 -10.790 -9.643 1.00 79.12 199 SER A N 1
ATOM 1550 C CA . SER A 1 199 ? 10.193 -10.931 -10.131 1.00 79.12 199 SER A CA 1
ATOM 1551 C C . SER A 1 199 ? 10.264 -11.657 -11.476 1.00 79.12 199 SER A C 1
ATOM 1553 O O . SER A 1 199 ? 11.019 -11.235 -12.347 1.00 79.12 199 SER A O 1
ATOM 1555 N N . LEU A 1 200 ? 9.455 -12.703 -11.673 1.00 79.38 200 LEU A N 1
ATOM 1556 C CA . LEU A 1 200 ? 9.368 -13.409 -12.954 1.00 79.38 200 LEU A CA 1
ATOM 1557 C C . LEU A 1 200 ? 8.776 -12.525 -14.059 1.00 79.38 200 LEU A C 1
ATOM 1559 O O . LEU A 1 200 ? 9.296 -12.529 -15.171 1.00 79.38 200 LEU A O 1
ATOM 1563 N N . ALA A 1 201 ? 7.744 -11.730 -13.756 1.00 84.50 201 ALA A N 1
ATOM 1564 C CA . ALA A 1 201 ? 7.181 -10.772 -14.709 1.00 84.50 201 ALA A CA 1
ATOM 1565 C C . ALA A 1 201 ? 8.204 -9.699 -15.119 1.00 84.50 201 ALA A C 1
ATOM 1567 O O . ALA A 1 201 ? 8.308 -9.368 -16.295 1.00 84.50 201 ALA A O 1
ATOM 1568 N N . VAL A 1 202 ? 9.016 -9.206 -14.175 1.00 81.44 202 VAL A N 1
ATOM 1569 C CA . VAL A 1 202 ? 10.121 -8.275 -14.467 1.00 81.44 202 VAL A CA 1
ATOM 1570 C C . VAL A 1 202 ? 11.186 -8.919 -15.353 1.00 81.44 202 VAL A C 1
ATOM 1572 O O . VAL A 1 202 ? 11.647 -8.285 -16.299 1.00 81.44 202 VAL A O 1
ATOM 1575 N N . GLN A 1 203 ? 11.561 -10.171 -15.082 1.00 76.62 203 GLN A N 1
ATOM 1576 C CA . GLN A 1 203 ? 12.537 -10.901 -15.892 1.00 76.62 203 GLN A CA 1
ATOM 1577 C C . GLN A 1 203 ? 12.041 -11.113 -17.331 1.00 76.62 203 GLN A C 1
ATOM 1579 O O . GLN A 1 203 ? 12.770 -10.831 -18.281 1.00 76.62 203 GLN A O 1
ATOM 1584 N N . ASP A 1 204 ? 10.801 -11.579 -17.491 1.00 79.50 204 ASP A N 1
ATOM 1585 C CA . ASP A 1 204 ? 10.161 -11.769 -18.797 1.00 79.50 204 ASP A CA 1
ATOM 1586 C C . ASP A 1 204 ? 10.015 -10.440 -19.551 1.00 79.50 204 ASP A C 1
ATOM 1588 O O . ASP A 1 204 ? 10.332 -10.349 -20.737 1.00 79.50 204 ASP A O 1
ATOM 1592 N N . PHE A 1 205 ? 9.618 -9.375 -18.851 1.00 86.62 205 PHE A N 1
ATOM 1593 C CA . PHE A 1 205 ? 9.556 -8.036 -19.419 1.00 86.62 205 PHE A CA 1
ATOM 1594 C C . PHE A 1 205 ? 10.926 -7.571 -19.925 1.00 86.62 205 PHE A C 1
ATOM 1596 O O . PHE A 1 205 ? 11.035 -7.173 -21.081 1.00 86.62 205 PHE A O 1
ATOM 1603 N N . ALA A 1 206 ? 11.984 -7.680 -19.119 1.00 77.19 206 ALA A N 1
ATOM 1604 C CA . ALA A 1 206 ? 13.334 -7.307 -19.539 1.00 77.19 206 ALA A CA 1
ATOM 1605 C C . ALA A 1 206 ? 13.797 -8.094 -20.781 1.00 77.19 206 ALA A C 1
ATOM 1607 O O . ALA A 1 206 ? 14.346 -7.500 -21.710 1.00 77.19 206 ALA A O 1
ATOM 1608 N N . ALA A 1 207 ? 13.506 -9.399 -20.848 1.00 73.06 207 ALA A N 1
ATOM 1609 C CA . ALA A 1 207 ? 13.811 -10.228 -22.016 1.00 73.06 207 ALA A CA 1
ATOM 1610 C C . ALA A 1 207 ? 13.052 -9.767 -23.275 1.00 73.06 207 ALA A C 1
ATOM 1612 O O . ALA A 1 207 ? 13.653 -9.586 -24.335 1.00 73.06 207 ALA A O 1
ATOM 1613 N N . LYS A 1 208 ? 11.746 -9.494 -23.156 1.00 81.00 208 LYS A N 1
ATOM 1614 C CA . LYS A 1 208 ? 10.923 -8.958 -24.256 1.00 81.00 208 LYS A CA 1
ATOM 1615 C C . LYS A 1 208 ? 11.415 -7.598 -24.741 1.00 81.00 208 LYS A C 1
ATOM 1617 O O . LYS A 1 208 ? 11.360 -7.309 -25.936 1.00 81.00 208 LYS A O 1
ATOM 1622 N N . ILE A 1 209 ? 11.897 -6.756 -23.831 1.00 82.88 209 ILE A N 1
ATOM 1623 C CA . ILE A 1 209 ? 12.467 -5.454 -24.172 1.00 82.88 209 ILE A CA 1
ATOM 1624 C C . ILE A 1 209 ? 13.774 -5.615 -24.948 1.00 82.88 209 ILE A C 1
ATOM 1626 O O . ILE A 1 209 ? 13.914 -4.997 -26.004 1.00 82.88 209 ILE A O 1
ATOM 1630 N N . ALA A 1 210 ? 14.677 -6.484 -24.487 1.00 69.69 210 ALA A N 1
ATOM 1631 C CA . ALA A 1 210 ? 15.913 -6.794 -25.200 1.00 69.69 210 ALA A CA 1
ATOM 1632 C C . ALA A 1 210 ? 15.625 -7.335 -26.613 1.00 69.69 210 ALA A C 1
ATOM 1634 O O . ALA A 1 210 ? 16.193 -6.850 -27.595 1.00 69.69 210 ALA A O 1
ATOM 1635 N N . GLN A 1 211 ? 14.668 -8.262 -26.740 1.00 71.44 211 GLN A N 1
ATOM 1636 C CA . GLN A 1 211 ? 14.219 -8.773 -28.035 1.00 71.44 211 GLN A CA 1
ATOM 1637 C C . GLN A 1 211 ? 13.659 -7.656 -28.929 1.00 71.44 211 GLN A C 1
ATOM 1639 O O . GLN A 1 211 ? 14.071 -7.525 -30.083 1.00 71.44 211 GLN A O 1
ATOM 1644 N N . ARG A 1 212 ? 12.765 -6.804 -28.407 1.00 82.88 212 ARG A N 1
ATOM 1645 C CA . ARG A 1 212 ? 12.200 -5.682 -29.172 1.00 82.88 212 ARG A CA 1
ATOM 1646 C C . ARG A 1 212 ? 13.285 -4.723 -29.651 1.00 82.88 212 ARG A C 1
ATOM 1648 O O . ARG A 1 212 ? 13.198 -4.247 -30.782 1.00 82.88 212 ARG A O 1
ATOM 1655 N N . THR A 1 213 ? 14.278 -4.400 -28.822 1.00 74.56 213 THR A N 1
ATOM 1656 C CA . THR A 1 213 ? 15.380 -3.537 -29.267 1.00 74.56 213 THR A CA 1
ATOM 1657 C C . THR A 1 213 ? 16.179 -4.198 -30.376 1.00 74.56 213 THR A C 1
ATOM 1659 O O . THR A 1 213 ? 16.440 -3.559 -31.396 1.00 74.56 213 THR A O 1
ATOM 1662 N N . ARG A 1 214 ? 16.507 -5.483 -30.230 1.00 68.06 214 ARG A N 1
ATOM 1663 C CA . ARG A 1 214 ? 17.194 -6.248 -31.271 1.00 68.06 214 ARG A CA 1
ATOM 1664 C C . ARG A 1 214 ? 16.432 -6.196 -32.601 1.00 68.06 214 ARG A C 1
ATOM 1666 O O . ARG A 1 214 ? 17.001 -5.839 -33.627 1.00 68.06 214 ARG A O 1
ATOM 1673 N N . GLU A 1 215 ? 15.130 -6.465 -32.587 1.00 75.56 215 GLU A N 1
ATOM 1674 C CA . GLU A 1 215 ? 14.277 -6.425 -33.785 1.00 75.56 215 GLU A CA 1
ATOM 1675 C C . GLU A 1 215 ? 14.153 -5.018 -34.396 1.00 75.56 215 GLU A C 1
ATOM 1677 O O . GLU A 1 215 ? 13.909 -4.874 -35.594 1.00 75.56 215 GLU A O 1
ATOM 1682 N N . ARG A 1 216 ? 14.328 -3.966 -33.587 1.00 76.44 216 ARG A N 1
ATOM 1683 C CA . ARG A 1 216 ? 14.178 -2.560 -33.995 1.00 76.44 216 ARG A CA 1
ATOM 1684 C C . ARG A 1 216 ? 15.494 -1.799 -34.104 1.00 76.44 216 ARG A C 1
ATOM 1686 O O . ARG A 1 216 ? 15.459 -0.579 -34.234 1.00 76.44 216 ARG A O 1
ATOM 1693 N N . THR A 1 217 ? 16.636 -2.482 -34.092 1.00 68.50 217 THR A N 1
ATOM 1694 C CA . THR A 1 217 ? 17.959 -1.840 -33.996 1.00 68.50 217 THR A CA 1
ATOM 1695 C C . THR A 1 217 ? 18.195 -0.819 -35.119 1.00 68.50 217 THR A C 1
ATOM 1697 O O . THR A 1 217 ? 18.553 0.318 -34.826 1.00 68.50 217 THR A O 1
ATOM 1700 N N . ASP A 1 218 ? 17.896 -1.147 -36.385 1.00 63.47 218 ASP A N 1
ATOM 1701 C CA . ASP A 1 218 ? 18.022 -0.190 -37.510 1.00 63.47 218 ASP A CA 1
ATOM 1702 C C . ASP A 1 218 ? 17.052 1.001 -37.382 1.00 63.47 218 ASP A C 1
ATOM 1704 O O . ASP A 1 218 ? 17.413 2.148 -37.646 1.00 63.47 218 ASP A O 1
ATOM 1708 N N . ALA A 1 219 ? 15.822 0.763 -36.917 1.00 74.12 219 ALA A N 1
ATOM 1709 C CA . ALA A 1 219 ? 14.843 1.829 -36.715 1.00 74.12 219 ALA A CA 1
ATOM 1710 C C . ALA A 1 219 ? 15.264 2.782 -35.582 1.00 74.12 219 ALA A C 1
ATOM 1712 O O . ALA A 1 219 ? 15.201 4.001 -35.740 1.00 74.12 219 ALA A O 1
ATOM 1713 N N . TYR A 1 220 ? 15.731 2.232 -34.460 1.00 74.69 220 TYR A N 1
ATOM 1714 C CA . TYR A 1 220 ? 16.242 2.989 -33.317 1.00 74.69 220 TYR A CA 1
ATOM 1715 C C . TYR A 1 220 ? 17.526 3.735 -33.648 1.00 74.69 220 TYR A C 1
ATOM 1717 O O . TYR A 1 220 ? 17.692 4.866 -33.212 1.00 74.69 220 TYR A O 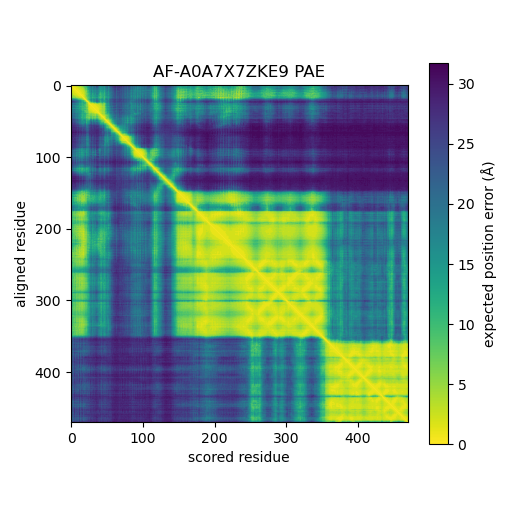1
ATOM 1725 N N . TRP A 1 221 ? 18.381 3.163 -34.492 1.00 65.56 221 TRP A N 1
ATOM 1726 C CA . TRP A 1 221 ? 19.550 3.857 -35.008 1.00 65.56 221 TRP A CA 1
ATOM 1727 C C . TRP A 1 221 ? 19.182 5.123 -35.793 1.00 65.56 221 TRP A C 1
ATOM 1729 O O . TRP A 1 221 ? 19.746 6.200 -35.586 1.00 65.56 221 TRP A O 1
ATOM 1739 N N . ARG A 1 222 ? 18.218 5.006 -36.711 1.00 67.94 222 ARG A N 1
ATOM 1740 C CA . ARG A 1 222 ? 17.802 6.121 -37.575 1.00 67.94 222 ARG A CA 1
ATOM 1741 C C . ARG A 1 222 ? 17.029 7.195 -36.810 1.00 67.94 222 ARG A C 1
ATOM 1743 O O . ARG A 1 222 ? 17.170 8.374 -37.143 1.00 67.94 222 ARG A O 1
ATOM 1750 N N . ALA A 1 223 ? 16.257 6.788 -35.803 1.00 72.06 223 ALA A N 1
ATOM 1751 C CA . ALA A 1 223 ? 15.395 7.636 -34.980 1.00 72.06 223 ALA A CA 1
ATOM 1752 C C . ALA A 1 223 ? 15.646 7.398 -33.471 1.00 72.06 223 ALA A C 1
ATOM 1754 O O . ALA A 1 223 ? 14.786 6.839 -32.774 1.00 72.06 223 ALA A O 1
ATOM 1755 N N . PRO A 1 224 ? 16.817 7.803 -32.944 1.00 66.50 224 PRO A N 1
ATOM 1756 C CA . PRO A 1 224 ? 17.237 7.502 -31.572 1.00 66.50 224 PRO A CA 1
ATOM 1757 C C . PRO A 1 224 ? 16.321 8.098 -30.498 1.00 66.50 224 PRO A C 1
ATOM 1759 O O . PRO A 1 224 ? 16.177 7.537 -29.414 1.00 66.50 224 PRO A O 1
ATOM 1762 N N . GLU A 1 225 ? 15.621 9.190 -30.798 1.00 69.38 225 GLU A N 1
ATOM 1763 C CA . GLU A 1 225 ? 14.601 9.763 -29.924 1.00 69.38 225 GLU A CA 1
ATOM 1764 C C . GLU A 1 225 ? 13.436 8.797 -29.647 1.00 69.38 225 GLU A C 1
ATOM 1766 O O . GLU A 1 225 ? 12.849 8.839 -28.566 1.00 69.38 225 GLU A O 1
ATOM 1771 N N . THR A 1 226 ? 13.123 7.895 -30.584 1.00 81.12 226 THR A N 1
ATOM 1772 C CA . THR A 1 226 ? 12.109 6.847 -30.386 1.00 81.12 226 THR A CA 1
ATOM 1773 C C . THR A 1 226 ? 12.617 5.784 -29.415 1.00 81.12 226 THR A C 1
ATOM 1775 O O . THR A 1 226 ? 11.869 5.351 -28.538 1.00 81.12 226 THR A O 1
ATOM 1778 N N . ALA A 1 227 ? 13.896 5.408 -29.526 1.00 76.56 227 ALA A N 1
ATOM 1779 C CA . ALA A 1 227 ? 14.543 4.465 -28.618 1.00 76.56 227 ALA A CA 1
ATOM 1780 C C . ALA A 1 227 ? 14.597 5.018 -27.188 1.00 76.56 227 ALA A C 1
ATOM 1782 O O . ALA A 1 227 ? 14.205 4.329 -26.253 1.00 76.56 227 ALA A O 1
ATOM 1783 N N . ILE A 1 228 ? 14.971 6.294 -27.029 1.00 74.25 228 ILE A N 1
ATOM 1784 C CA . ILE A 1 228 ? 15.015 6.973 -25.725 1.00 74.25 228 ILE A CA 1
ATOM 1785 C C . ILE A 1 228 ? 13.627 7.017 -25.075 1.00 74.25 228 ILE A C 1
ATOM 1787 O O . ILE A 1 228 ? 13.495 6.726 -23.889 1.00 74.25 228 ILE A O 1
ATOM 1791 N N . ARG A 1 229 ? 12.567 7.352 -25.825 1.00 79.62 229 ARG A N 1
ATOM 1792 C CA . ARG A 1 229 ? 11.195 7.359 -25.279 1.00 79.62 229 ARG A CA 1
ATOM 1793 C C . ARG A 1 229 ? 10.766 5.965 -24.816 1.00 79.62 229 ARG A C 1
ATOM 1795 O O . ARG A 1 229 ? 10.249 5.839 -23.710 1.00 79.62 229 ARG A O 1
ATOM 1802 N N . ALA A 1 230 ? 11.032 4.939 -25.624 1.00 85.25 230 ALA A N 1
ATOM 1803 C CA . ALA A 1 230 ? 10.731 3.556 -25.266 1.00 85.25 230 ALA A CA 1
ATOM 1804 C C . ALA A 1 230 ? 11.545 3.085 -24.045 1.00 85.25 230 ALA A C 1
ATOM 1806 O O . ALA A 1 230 ? 11.003 2.396 -23.183 1.00 85.25 230 ALA A O 1
ATOM 1807 N N . ALA A 1 231 ? 12.807 3.509 -23.926 1.00 81.94 231 ALA A N 1
ATOM 1808 C CA . ALA A 1 231 ? 13.648 3.239 -22.763 1.00 81.94 231 ALA A CA 1
ATOM 1809 C C . ALA A 1 231 ? 13.077 3.870 -21.491 1.00 81.94 231 ALA A C 1
ATOM 1811 O O . ALA A 1 231 ? 12.948 3.196 -20.473 1.00 81.94 231 ALA A O 1
ATOM 1812 N N . VAL A 1 232 ? 12.671 5.143 -21.553 1.00 79.88 232 VAL A N 1
ATOM 1813 C CA . VAL A 1 232 ? 12.044 5.846 -20.423 1.00 79.88 232 VAL A CA 1
ATOM 1814 C C . VAL A 1 232 ? 10.776 5.124 -19.967 1.00 79.88 232 VAL A C 1
ATOM 1816 O O . VAL A 1 232 ? 10.599 4.910 -18.769 1.00 79.88 232 VAL A O 1
ATOM 1819 N N . GLU A 1 233 ? 9.909 4.720 -20.897 1.00 86.88 233 GLU A N 1
ATOM 1820 C CA . GLU A 1 233 ? 8.679 3.985 -20.579 1.00 86.88 233 GLU A CA 1
ATOM 1821 C C . GLU A 1 233 ? 8.982 2.612 -19.963 1.00 86.88 233 GLU A C 1
ATOM 1823 O O . GLU A 1 233 ? 8.393 2.256 -18.939 1.00 86.88 233 GLU A O 1
ATOM 1828 N N . ALA A 1 234 ? 9.945 1.868 -20.511 1.00 89.06 234 ALA A N 1
ATOM 1829 C CA . ALA A 1 234 ? 10.325 0.552 -20.007 1.00 89.06 234 ALA A CA 1
ATOM 1830 C C . ALA A 1 234 ? 10.983 0.615 -18.620 1.00 89.06 234 ALA A C 1
ATOM 1832 O O . ALA A 1 234 ? 10.591 -0.118 -17.708 1.00 89.06 234 ALA A O 1
ATOM 1833 N N . VAL A 1 235 ? 11.922 1.541 -18.420 1.00 84.88 235 VAL A N 1
ATOM 1834 C CA . VAL A 1 235 ? 12.569 1.779 -17.123 1.00 84.88 235 VAL A CA 1
ATOM 1835 C C . VAL A 1 235 ? 11.550 2.239 -16.090 1.00 84.88 235 VAL A C 1
ATOM 1837 O O . VAL A 1 235 ? 11.535 1.715 -14.979 1.00 84.88 235 VAL A O 1
ATOM 1840 N N . TYR A 1 236 ? 10.653 3.163 -16.444 1.00 83.81 236 TYR A N 1
ATOM 1841 C CA . TYR A 1 236 ? 9.602 3.607 -15.531 1.00 83.81 236 TYR A CA 1
ATOM 1842 C C . TYR A 1 236 ? 8.650 2.468 -15.151 1.00 83.81 236 TYR A C 1
ATOM 1844 O O . TYR A 1 236 ? 8.290 2.331 -13.983 1.00 83.81 236 TYR A O 1
ATOM 1852 N N . THR A 1 237 ? 8.280 1.625 -16.115 1.00 90.75 237 THR A N 1
ATOM 1853 C CA . THR A 1 237 ? 7.439 0.438 -15.903 1.00 90.75 237 THR A CA 1
ATOM 1854 C C . THR A 1 237 ? 8.079 -0.519 -14.906 1.00 90.75 237 THR A C 1
ATOM 1856 O O . THR A 1 237 ? 7.463 -0.876 -13.900 1.00 90.75 237 THR A O 1
ATOM 1859 N N . MET A 1 238 ? 9.346 -0.869 -15.124 1.00 87.00 238 MET A N 1
ATOM 1860 C CA . MET A 1 238 ? 10.082 -1.740 -14.215 1.00 87.00 238 MET A CA 1
ATOM 1861 C C . MET A 1 238 ? 10.305 -1.090 -12.845 1.00 87.00 238 MET A C 1
ATOM 1863 O O . MET A 1 238 ? 10.146 -1.753 -11.822 1.00 87.00 238 MET A O 1
ATOM 1867 N N . TRP A 1 239 ? 10.611 0.208 -12.790 1.00 84.06 239 TRP A N 1
ATOM 1868 C CA . TRP A 1 239 ? 10.729 0.935 -11.529 1.00 84.06 239 TRP A CA 1
ATOM 1869 C C . TRP A 1 239 ? 9.420 0.883 -10.740 1.00 84.06 239 TRP A C 1
ATOM 1871 O O . TRP A 1 239 ? 9.435 0.527 -9.564 1.00 84.06 239 TRP A O 1
ATOM 1881 N N . ARG A 1 240 ? 8.276 1.155 -11.384 1.00 87.31 240 ARG A N 1
ATOM 1882 C CA . ARG A 1 240 ? 6.949 1.061 -10.755 1.00 87.31 240 ARG A CA 1
ATOM 1883 C C . ARG A 1 240 ? 6.643 -0.335 -10.243 1.00 87.31 240 ARG A C 1
ATOM 1885 O O . ARG A 1 240 ? 6.108 -0.454 -9.146 1.00 87.31 240 ARG A O 1
ATOM 1892 N N . SER A 1 241 ? 7.082 -1.364 -10.961 1.00 89.06 241 SER A N 1
ATOM 1893 C CA . SER A 1 241 ? 6.884 -2.764 -10.583 1.00 89.06 241 SER A CA 1
ATOM 1894 C C . SER A 1 241 ? 7.479 -3.159 -9.223 1.00 89.06 241 SER A C 1
ATOM 1896 O O . SER A 1 241 ? 7.064 -4.146 -8.614 1.00 89.06 241 SER A O 1
ATOM 1898 N N . ALA A 1 242 ? 8.421 -2.364 -8.709 1.00 83.44 242 ALA A N 1
ATOM 1899 C CA . ALA A 1 242 ? 9.044 -2.576 -7.411 1.00 83.44 242 ALA A CA 1
ATOM 1900 C C . ALA A 1 242 ? 8.254 -2.006 -6.224 1.00 83.44 242 ALA A C 1
ATOM 1902 O O . ALA A 1 242 ? 8.514 -2.375 -5.076 1.00 83.44 242 ALA A O 1
ATOM 1903 N N . TYR A 1 243 ? 7.319 -1.093 -6.482 1.00 87.31 243 TYR A N 1
ATOM 1904 C CA . TYR A 1 243 ? 6.529 -0.414 -5.458 1.00 87.31 243 TYR A CA 1
ATOM 1905 C C . TYR A 1 243 ? 5.102 -0.921 -5.482 1.00 87.31 243 TYR A C 1
ATOM 1907 O O . TYR A 1 243 ? 4.609 -1.358 -6.511 1.00 87.31 243 TYR A O 1
ATOM 1915 N N . THR A 1 244 ? 4.422 -0.831 -4.347 1.00 90.94 244 THR A N 1
ATOM 1916 C CA . THR A 1 244 ? 2.984 -1.075 -4.281 1.00 90.94 244 THR A CA 1
ATOM 1917 C C . THR A 1 244 ? 2.244 0.246 -4.121 1.00 90.94 244 THR A C 1
ATOM 1919 O O . THR A 1 244 ? 2.667 1.107 -3.349 1.00 90.94 244 THR A O 1
ATOM 1922 N N . ALA A 1 245 ? 1.136 0.400 -4.841 1.00 92.81 245 ALA A N 1
ATOM 1923 C CA . ALA A 1 245 ? 0.181 1.486 -4.641 1.00 92.81 245 ALA A CA 1
ATOM 1924 C C . ALA A 1 245 ? -0.763 1.225 -3.460 1.00 92.81 245 ALA A C 1
ATOM 1926 O O . ALA A 1 245 ? -1.459 2.143 -3.032 1.00 92.81 245 ALA A O 1
ATOM 1927 N N . LEU A 1 246 ? -0.808 -0.001 -2.933 1.00 95.56 246 LEU A N 1
ATOM 1928 C CA . LEU A 1 246 ? -1.655 -0.337 -1.796 1.00 95.56 246 LEU A CA 1
ATOM 1929 C C . LEU A 1 246 ? -0.959 0.033 -0.485 1.00 95.56 246 LEU A C 1
ATOM 1931 O O . LEU A 1 246 ? 0.192 -0.329 -0.249 1.00 95.56 246 LEU A O 1
ATOM 1935 N N . GLN A 1 247 ? -1.683 0.701 0.405 1.00 96.50 247 GLN A N 1
ATOM 1936 C CA . GLN A 1 247 ? -1.204 1.035 1.740 1.00 96.50 247 GLN A CA 1
ATOM 1937 C C . GLN A 1 247 ? -2.240 0.627 2.793 1.00 96.50 247 GLN A C 1
ATOM 1939 O O . GLN A 1 247 ? -3.193 1.369 3.036 1.00 96.50 247 GLN A O 1
ATOM 1944 N N . PRO A 1 248 ? -2.072 -0.539 3.442 1.00 95.69 248 PRO A N 1
ATOM 1945 C CA . PRO A 1 248 ? -2.889 -0.922 4.584 1.00 95.69 248 PRO A CA 1
ATOM 1946 C C . PRO A 1 248 ? -2.512 -0.090 5.816 1.00 95.69 248 PRO A C 1
ATOM 1948 O O . PRO A 1 248 ? -1.364 -0.105 6.269 1.00 95.69 248 PRO A O 1
ATOM 1951 N N . MET A 1 249 ? -3.483 0.612 6.387 1.00 92.50 249 MET A N 1
ATOM 1952 C CA . MET A 1 249 ? -3.352 1.330 7.655 1.00 92.50 249 MET A CA 1
ATOM 1953 C C . MET A 1 249 ? -4.130 0.586 8.733 1.00 92.50 249 MET A C 1
ATOM 1955 O O . MET A 1 249 ? -5.340 0.408 8.603 1.00 92.50 249 MET A O 1
ATOM 1959 N N . ILE A 1 250 ? -3.434 0.141 9.780 1.00 93.25 250 ILE A N 1
ATOM 1960 C CA . ILE A 1 250 ? -4.003 -0.711 10.827 1.00 93.25 250 ILE A CA 1
ATOM 1961 C C . ILE A 1 250 ? -4.352 0.136 12.049 1.00 93.25 250 ILE A C 1
ATOM 1963 O O . ILE A 1 250 ? -3.519 0.885 12.558 1.00 93.25 250 ILE A O 1
ATOM 1967 N N . VAL A 1 251 ? -5.564 -0.051 12.556 1.00 89.25 251 VAL A N 1
ATOM 1968 C CA . VAL A 1 251 ? -5.998 0.406 13.875 1.00 89.25 251 VAL A CA 1
ATOM 1969 C C . VAL A 1 251 ? -6.400 -0.826 14.671 1.00 89.25 251 VAL A C 1
ATOM 1971 O O . VAL A 1 251 ? -7.217 -1.621 14.216 1.00 89.25 251 VAL A O 1
ATOM 1974 N N . VAL A 1 252 ? -5.823 -0.999 15.856 1.00 92.88 252 VAL A N 1
ATOM 1975 C CA . VAL A 1 252 ? -6.156 -2.102 16.761 1.00 92.88 252 VAL A CA 1
ATOM 1976 C C . VAL A 1 252 ? -6.504 -1.555 18.136 1.00 92.88 252 VAL A C 1
ATOM 1978 O O . VAL A 1 252 ? -5.807 -0.695 18.674 1.00 92.88 252 VAL A O 1
ATOM 1981 N N . GLY A 1 253 ? -7.585 -2.068 18.710 1.00 87.50 253 GLY A N 1
ATOM 1982 C CA . GLY A 1 253 ? -8.028 -1.732 20.055 1.00 87.50 253 GLY A CA 1
ATOM 1983 C C . GLY A 1 253 ? -8.844 -2.862 20.664 1.00 87.50 253 GLY A C 1
ATOM 1984 O O . GLY A 1 253 ? -9.127 -3.863 20.009 1.00 87.50 253 GLY A O 1
ATOM 1985 N N . ARG A 1 254 ? -9.227 -2.708 21.932 1.00 86.69 254 ARG A N 1
ATOM 1986 C CA . ARG A 1 254 ? -10.202 -3.610 22.560 1.00 86.69 254 ARG A CA 1
ATOM 1987 C C . ARG A 1 254 ? -11.529 -3.521 21.827 1.00 86.69 254 ARG A C 1
ATOM 1989 O O . ARG A 1 254 ? -11.890 -2.438 21.374 1.00 86.69 254 ARG A O 1
ATOM 1996 N N . ASP A 1 255 ? -12.250 -4.636 21.749 1.00 81.62 255 ASP A N 1
ATOM 1997 C CA . ASP A 1 255 ? -13.625 -4.596 21.261 1.00 81.62 255 ASP A CA 1
ATOM 1998 C C . ASP A 1 255 ? -14.475 -3.733 22.207 1.00 81.62 255 ASP A C 1
ATOM 2000 O O . ASP A 1 255 ? -14.590 -4.076 23.387 1.00 81.62 255 ASP A O 1
ATOM 2004 N N . PRO A 1 256 ? -15.075 -2.633 21.718 1.00 73.31 256 PRO A N 1
ATOM 2005 C CA . PRO A 1 256 ? -16.006 -1.821 22.489 1.00 73.31 256 PRO A CA 1
ATOM 2006 C C . PRO A 1 256 ? -17.103 -2.662 23.159 1.00 73.31 256 PRO A C 1
ATOM 2008 O O . PRO A 1 256 ? -17.347 -2.508 24.354 1.00 73.31 256 PRO A O 1
ATOM 2011 N N . ALA A 1 257 ? -17.698 -3.600 22.417 1.00 75.56 257 ALA A N 1
ATOM 2012 C CA . ALA A 1 257 ? -18.808 -4.427 22.879 1.00 75.56 257 ALA A CA 1
ATOM 2013 C C . ALA A 1 257 ? -18.355 -5.563 23.813 1.00 75.56 257 ALA A C 1
ATOM 2015 O O . ALA A 1 257 ? -19.136 -6.066 24.620 1.00 75.56 257 ALA A O 1
ATOM 2016 N N . ARG A 1 258 ? -17.090 -5.988 23.713 1.00 75.62 258 ARG A N 1
ATOM 2017 C CA . ARG A 1 258 ? -16.519 -7.111 24.478 1.00 75.62 258 ARG A CA 1
ATOM 2018 C C . ARG A 1 258 ? -15.086 -6.807 24.918 1.00 75.62 258 ARG A C 1
ATOM 2020 O O . ARG A 1 258 ? -14.138 -7.479 24.500 1.00 75.62 258 ARG A O 1
ATOM 2027 N N . PRO A 1 259 ? -14.898 -5.826 25.810 1.00 70.19 259 PRO A N 1
ATOM 2028 C CA . PRO A 1 259 ? -13.575 -5.288 26.133 1.00 70.19 259 PRO A CA 1
ATOM 2029 C C . PRO A 1 259 ? -12.651 -6.278 26.839 1.00 70.19 259 PRO A C 1
ATOM 2031 O O . PRO A 1 259 ? -11.454 -6.015 26.956 1.00 70.19 259 PRO A O 1
ATOM 2034 N N . ASN A 1 260 ? -13.202 -7.390 27.327 1.00 78.56 260 ASN A N 1
ATOM 2035 C CA . ASN A 1 260 ? -12.479 -8.451 28.014 1.00 78.56 260 ASN A CA 1
ATOM 2036 C C . ASN A 1 260 ? -12.322 -9.725 27.169 1.00 78.56 260 ASN A C 1
ATOM 2038 O O . ASN A 1 260 ? -11.551 -10.590 27.575 1.00 78.56 260 ASN A O 1
ATOM 2042 N N . ASP A 1 261 ? -12.978 -9.820 26.004 1.00 81.44 261 ASP A N 1
ATOM 2043 C CA . ASP A 1 261 ? -13.044 -11.073 25.232 1.00 81.44 261 ASP A CA 1
ATOM 2044 C C . ASP A 1 261 ? -12.368 -10.987 23.857 1.00 81.44 261 ASP A C 1
ATOM 2046 O O . ASP A 1 261 ? -12.302 -11.986 23.139 1.00 81.44 261 ASP A O 1
ATOM 2050 N N . GLY A 1 262 ? -11.877 -9.813 23.454 1.00 89.00 262 GLY A N 1
ATOM 2051 C CA . GLY A 1 262 ? -11.182 -9.695 22.181 1.00 89.00 262 GLY A CA 1
ATOM 2052 C C . GLY A 1 262 ? -10.734 -8.296 21.796 1.00 89.00 262 GLY A C 1
ATOM 2053 O O . GLY A 1 262 ? -10.907 -7.310 22.518 1.00 89.00 262 GLY A O 1
ATOM 2054 N N . LEU A 1 263 ? -10.141 -8.242 20.610 1.00 92.62 263 LEU A N 1
ATOM 2055 C CA . LEU A 1 263 ? -9.710 -7.024 19.944 1.00 92.62 263 LEU A CA 1
ATOM 2056 C C . LEU A 1 263 ? -10.586 -6.767 18.719 1.00 92.62 263 LEU A C 1
ATOM 2058 O O . LEU A 1 263 ? -11.032 -7.700 18.051 1.00 92.62 263 LEU A O 1
ATOM 2062 N N . VAL A 1 264 ? -10.778 -5.494 18.396 1.00 94.19 264 VAL A N 1
ATOM 2063 C CA . VAL A 1 264 ? -11.223 -5.059 17.073 1.00 94.19 264 VAL A CA 1
ATOM 2064 C C . VAL A 1 264 ? -9.992 -4.586 16.319 1.00 94.19 264 VAL A C 1
ATOM 2066 O O . VAL A 1 264 ? -9.257 -3.708 16.781 1.00 94.19 264 VAL A O 1
ATOM 2069 N N . VAL A 1 265 ? -9.764 -5.189 15.157 1.00 95.81 265 VAL A N 1
ATOM 2070 C CA . VAL A 1 265 ? -8.725 -4.775 14.218 1.00 95.81 265 VAL A CA 1
ATOM 2071 C C . VAL A 1 265 ? -9.417 -4.210 12.993 1.00 95.81 265 VAL A C 1
ATOM 2073 O O . VAL A 1 265 ? -10.208 -4.904 12.364 1.00 95.81 265 VAL A O 1
ATOM 2076 N N . SER A 1 266 ? -9.102 -2.974 12.637 1.00 94.44 266 SER A N 1
ATOM 2077 C CA . SER A 1 266 ? -9.565 -2.342 11.408 1.00 94.44 266 SER A CA 1
ATOM 2078 C C . SER A 1 266 ? -8.381 -2.054 10.498 1.00 94.44 266 SER A C 1
ATOM 2080 O O . SER A 1 266 ? -7.361 -1.531 10.944 1.00 94.44 266 SER A O 1
ATOM 2082 N N . ALA A 1 267 ? -8.521 -2.375 9.217 1.00 95.25 267 ALA A N 1
ATOM 2083 C CA . ALA A 1 267 ? -7.565 -2.027 8.180 1.00 95.25 267 ALA A CA 1
ATOM 2084 C C . ALA A 1 267 ? -8.237 -1.124 7.148 1.00 95.25 267 ALA A C 1
ATOM 2086 O O . ALA A 1 267 ? -9.164 -1.548 6.461 1.00 95.25 267 ALA A O 1
ATOM 2087 N N . ASN A 1 268 ? -7.757 0.111 7.020 1.00 95.00 268 ASN A N 1
ATOM 2088 C CA . ASN A 1 268 ? -8.118 0.983 5.910 1.00 95.00 268 ASN A CA 1
ATOM 2089 C C . ASN A 1 268 ? -7.036 0.871 4.834 1.00 95.00 268 ASN A C 1
ATOM 2091 O O . ASN A 1 268 ? -5.904 1.302 5.055 1.00 95.00 268 ASN A O 1
ATOM 2095 N N . VAL A 1 269 ? -7.352 0.254 3.698 1.00 97.12 269 VAL A N 1
ATOM 2096 C CA . VAL A 1 269 ? -6.408 0.099 2.586 1.00 97.12 269 VAL A CA 1
ATOM 2097 C C . VAL A 1 269 ? -6.632 1.227 1.600 1.00 97.12 269 VAL A C 1
ATOM 2099 O O . VAL A 1 269 ? -7.701 1.323 1.000 1.00 97.12 269 VAL A O 1
ATOM 2102 N N . GLN A 1 270 ? -5.616 2.066 1.429 1.00 96.62 270 GLN A N 1
ATOM 2103 C CA . GLN A 1 270 ? -5.608 3.120 0.424 1.00 96.62 270 GLN A CA 1
ATOM 2104 C C . GLN A 1 270 ? -4.967 2.620 -0.871 1.00 96.62 270 GLN A C 1
ATOM 2106 O O . GLN A 1 270 ? -3.944 1.936 -0.832 1.00 96.62 270 GLN A O 1
ATOM 2111 N N . ASN A 1 271 ? -5.559 2.981 -2.006 1.00 96.62 271 ASN A N 1
ATOM 2112 C CA . ASN A 1 271 ? -4.986 2.811 -3.332 1.00 96.62 271 ASN A CA 1
ATOM 2113 C C . ASN A 1 271 ? -4.431 4.157 -3.813 1.00 96.62 271 ASN A C 1
ATOM 2115 O O . ASN A 1 271 ? -5.193 5.088 -4.051 1.00 96.62 271 ASN A O 1
ATOM 2119 N N . HIS A 1 272 ? -3.113 4.260 -3.966 1.00 93.38 272 HIS A N 1
ATOM 2120 C CA . HIS A 1 272 ? -2.430 5.458 -4.473 1.00 93.38 272 HIS A CA 1
ATOM 2121 C C . HIS A 1 272 ? -2.266 5.474 -5.997 1.00 93.38 272 HIS A C 1
ATOM 2123 O O . HIS A 1 272 ? -1.712 6.426 -6.546 1.00 93.38 272 HIS A O 1
ATOM 2129 N N . ALA A 1 273 ? -2.709 4.428 -6.696 1.00 91.50 273 ALA A N 1
ATOM 2130 C CA . ALA A 1 273 ? -2.772 4.438 -8.147 1.00 91.50 273 ALA A CA 1
ATOM 2131 C C . ALA A 1 273 ? -4.016 5.203 -8.611 1.00 91.50 273 ALA A C 1
ATOM 2133 O O . ALA A 1 273 ? -5.062 5.199 -7.964 1.00 91.50 273 ALA A O 1
ATOM 2134 N N . LEU A 1 274 ? -3.915 5.816 -9.790 1.00 90.06 274 LEU A N 1
ATOM 2135 C CA . LEU A 1 274 ? -5.064 6.412 -10.480 1.00 90.06 274 LEU A CA 1
ATOM 2136 C C . LEU A 1 274 ? -6.009 5.347 -11.060 1.00 90.06 274 LEU A C 1
ATOM 2138 O O . LEU A 1 274 ? -7.151 5.644 -11.395 1.00 90.06 274 LEU A O 1
ATOM 2142 N N . GLU A 1 275 ? -5.529 4.113 -11.203 1.00 92.50 275 GLU A N 1
ATOM 2143 C CA . GLU A 1 275 ? -6.298 2.962 -11.660 1.00 92.50 275 GLU A CA 1
ATOM 2144 C C . GLU A 1 275 ? -6.961 2.251 -10.476 1.00 92.50 275 GLU A C 1
ATOM 2146 O O . GLU A 1 275 ? -6.362 2.129 -9.407 1.00 92.50 275 GLU A O 1
ATOM 2151 N N . ALA A 1 276 ? -8.178 1.740 -10.672 1.00 95.75 276 ALA A N 1
ATOM 2152 C CA . ALA A 1 276 ? -8.831 0.895 -9.682 1.00 95.75 276 ALA A CA 1
ATOM 2153 C C . ALA A 1 276 ? -8.053 -0.415 -9.462 1.00 95.75 276 ALA A C 1
ATOM 2155 O O . ALA A 1 276 ? -7.628 -1.073 -10.412 1.00 95.75 276 ALA A O 1
ATOM 2156 N N . CYS A 1 277 ? -7.911 -0.815 -8.201 1.00 97.50 277 CYS A N 1
ATOM 2157 C CA . CYS A 1 277 ? -7.376 -2.115 -7.821 1.00 97.50 277 CYS A CA 1
ATOM 2158 C C . CYS A 1 277 ? -8.536 -3.107 -7.684 1.00 97.50 277 CYS A C 1
ATOM 2160 O O . CYS A 1 277 ? -9.386 -2.947 -6.809 1.00 97.50 277 CYS A O 1
ATOM 2162 N N . ALA A 1 278 ? -8.602 -4.111 -8.551 1.00 97.31 278 ALA A N 1
ATOM 2163 C CA . ALA A 1 278 ? -9.673 -5.098 -8.581 1.00 97.31 278 ALA A CA 1
ATOM 2164 C C . ALA A 1 278 ? -9.400 -6.292 -7.656 1.00 97.31 278 ALA A C 1
ATOM 2166 O O . ALA A 1 278 ? -8.252 -6.634 -7.363 1.00 97.31 278 ALA A O 1
ATOM 2167 N N . ASN A 1 279 ? -10.479 -6.972 -7.262 1.00 96.12 279 ASN A N 1
ATOM 2168 C CA . ASN A 1 279 ? -10.472 -8.224 -6.508 1.00 96.12 279 ASN A CA 1
ATOM 2169 C C . ASN A 1 279 ? -9.587 -8.153 -5.258 1.00 96.12 279 ASN A C 1
ATOM 2171 O O . ASN A 1 279 ? -8.734 -9.011 -5.056 1.00 96.12 279 ASN A O 1
ATOM 2175 N N . VAL A 1 280 ? -9.744 -7.110 -4.442 1.00 96.81 280 VAL A N 1
ATOM 2176 C CA . VAL A 1 280 ? -8.891 -6.930 -3.262 1.00 96.81 280 VAL A CA 1
ATOM 2177 C C . VAL A 1 280 ? -9.228 -7.982 -2.200 1.00 96.81 280 VAL A C 1
ATOM 2179 O O . VAL A 1 280 ? -10.397 -8.202 -1.878 1.00 96.81 280 VAL A O 1
ATOM 2182 N N . SER A 1 281 ? -8.195 -8.635 -1.671 1.00 97.00 281 SER A N 1
ATOM 2183 C CA . SER A 1 281 ? -8.246 -9.644 -0.610 1.00 97.00 281 SER A CA 1
ATOM 2184 C C . SER A 1 281 ? -7.272 -9.251 0.497 1.00 97.00 281 SER A C 1
ATOM 2186 O O . SER A 1 281 ? -6.210 -8.684 0.219 1.00 97.00 281 SER A O 1
ATOM 2188 N N . LEU A 1 282 ? -7.638 -9.518 1.751 1.00 97.31 282 LEU A N 1
ATOM 2189 C CA . LEU A 1 282 ? -6.805 -9.204 2.909 1.00 97.31 282 LEU A CA 1
ATOM 2190 C C . LEU A 1 282 ? -6.557 -10.449 3.753 1.00 97.31 282 LEU A C 1
ATOM 2192 O O . LEU A 1 282 ? -7.458 -11.262 3.942 1.00 97.31 282 LEU A O 1
ATOM 2196 N N . ARG A 1 283 ? -5.360 -10.542 4.330 1.00 97.50 283 ARG A N 1
ATOM 2197 C CA . ARG A 1 283 ? -5.042 -11.480 5.406 1.00 97.50 283 ARG A CA 1
ATOM 2198 C C . ARG A 1 283 ? -4.649 -10.708 6.657 1.00 97.50 283 ARG A C 1
ATOM 2200 O O . ARG A 1 283 ? -3.713 -9.913 6.622 1.00 97.50 283 ARG A O 1
ATOM 2207 N N . LEU A 1 284 ? -5.337 -10.978 7.760 1.00 97.94 284 LEU A N 1
ATOM 2208 C CA . LEU A 1 284 ? -4.984 -10.524 9.101 1.00 97.94 284 LEU A CA 1
ATOM 2209 C C . LEU A 1 284 ? -4.292 -11.667 9.846 1.00 97.94 284 LEU A C 1
ATOM 2211 O O . LEU A 1 284 ? -4.850 -12.756 9.941 1.00 97.94 284 LEU A O 1
ATOM 2215 N N . ARG A 1 285 ? -3.124 -11.405 10.436 1.00 97.81 285 ARG A N 1
ATOM 2216 C CA . ARG A 1 285 ? -2.458 -12.297 11.395 1.00 97.81 285 ARG A CA 1
ATOM 2217 C C . ARG A 1 285 ? -2.214 -11.563 12.708 1.00 97.81 285 ARG A C 1
ATOM 2219 O O . ARG A 1 285 ? -1.706 -10.442 12.712 1.00 97.81 285 ARG A O 1
ATOM 2226 N N . LEU A 1 286 ? -2.563 -12.201 13.822 1.00 97.75 286 LEU A N 1
ATOM 2227 C CA . LEU A 1 286 ? -2.119 -11.789 15.151 1.00 97.75 286 LEU A CA 1
ATOM 2228 C C . LEU A 1 286 ? -0.983 -12.699 15.591 1.00 97.75 286 LEU A C 1
ATOM 2230 O O . LEU A 1 286 ? -1.095 -13.923 15.530 1.00 97.75 286 LEU A O 1
ATOM 2234 N N . GLU A 1 287 ? 0.086 -12.094 16.086 1.00 97.69 287 GLU A N 1
ATOM 2235 C CA . GLU A 1 287 ? 1.296 -12.777 16.517 1.00 97.69 287 GLU A CA 1
ATOM 2236 C C . GLU A 1 287 ? 1.558 -12.505 18.002 1.00 97.69 287 GLU A C 1
ATOM 2238 O O . GLU A 1 287 ? 1.413 -11.381 18.483 1.00 97.69 287 GLU A O 1
ATOM 2243 N N . ARG A 1 288 ? 1.968 -13.531 18.748 1.00 96.06 288 ARG A N 1
ATOM 2244 C CA . ARG A 1 288 ? 2.384 -13.414 20.151 1.00 96.06 288 ARG A CA 1
ATOM 2245 C C . ARG A 1 288 ? 3.598 -14.294 20.397 1.00 96.06 288 ARG A C 1
ATOM 2247 O O . ARG A 1 288 ? 3.566 -15.487 20.111 1.00 96.06 288 ARG A O 1
ATOM 2254 N N . GLY A 1 289 ? 4.668 -13.709 20.936 1.00 91.19 289 GLY A N 1
ATOM 2255 C CA . GLY A 1 289 ? 5.912 -14.442 21.202 1.00 91.19 289 GLY A CA 1
ATOM 2256 C C . GLY A 1 289 ? 6.514 -15.104 19.954 1.00 91.19 289 GLY A C 1
ATOM 2257 O O . GLY A 1 289 ? 7.128 -16.157 20.070 1.00 91.19 289 GLY A O 1
ATOM 2258 N N . GLY A 1 290 ? 6.291 -14.527 18.767 1.00 89.31 290 GLY A N 1
ATOM 2259 C CA . GLY A 1 290 ? 6.753 -15.069 17.484 1.00 89.31 290 GLY A CA 1
ATOM 2260 C C . GLY A 1 290 ? 5.864 -16.153 16.861 1.00 89.31 290 GLY A C 1
ATOM 2261 O O . GLY A 1 290 ? 6.187 -16.631 15.779 1.00 89.31 290 GLY A O 1
ATOM 2262 N N . ALA A 1 291 ? 4.751 -16.536 17.497 1.00 95.31 291 ALA A N 1
ATOM 2263 C CA . ALA A 1 291 ? 3.788 -17.490 16.946 1.00 95.31 291 ALA A CA 1
ATOM 2264 C C . ALA A 1 291 ? 2.507 -16.786 16.479 1.00 95.31 291 ALA A C 1
ATOM 2266 O O . ALA A 1 291 ? 2.014 -15.887 17.162 1.00 95.31 291 ALA A O 1
ATOM 2267 N N . VAL A 1 292 ? 1.936 -17.230 15.355 1.00 96.75 292 VAL A N 1
ATOM 2268 C CA . VAL A 1 292 ? 0.603 -16.798 14.908 1.00 96.75 292 VAL A CA 1
ATOM 2269 C C . VAL A 1 292 ? -0.444 -17.415 15.836 1.00 96.75 292 VAL A C 1
ATOM 2271 O O . VAL A 1 292 ? -0.503 -18.633 15.989 1.00 96.75 292 VAL A O 1
ATOM 2274 N N . VAL A 1 293 ? -1.253 -16.574 16.477 1.00 97.19 293 VAL A N 1
ATOM 2275 C CA . VAL A 1 293 ? -2.300 -16.992 17.427 1.00 97.19 293 VAL A CA 1
ATOM 2276 C C . VAL A 1 293 ? -3.709 -16.875 16.855 1.00 97.19 293 VAL A C 1
ATOM 2278 O O . VAL A 1 293 ? -4.618 -17.531 17.352 1.00 97.19 293 VAL A O 1
ATOM 2281 N N . ALA A 1 294 ? -3.895 -16.054 15.823 1.00 96.69 294 ALA A N 1
ATOM 2282 C CA . ALA A 1 294 ? -5.134 -15.967 15.066 1.00 96.69 294 ALA A CA 1
ATOM 2283 C C . ALA A 1 294 ? -4.833 -15.516 13.634 1.00 96.69 294 ALA A C 1
ATOM 2285 O O . ALA A 1 294 ? -3.937 -14.696 13.418 1.00 96.69 294 ALA A O 1
ATOM 2286 N N . GLU A 1 295 ? -5.597 -16.031 12.675 1.00 97.00 295 GLU A N 1
ATOM 2287 C CA . GLU A 1 295 ? -5.484 -15.686 11.261 1.00 97.00 295 GLU A CA 1
ATOM 2288 C C . GLU A 1 295 ? -6.875 -15.605 10.629 1.00 97.00 295 GLU A C 1
ATOM 2290 O O . GLU A 1 295 ? -7.733 -16.447 10.897 1.00 97.00 295 GLU A O 1
ATOM 2295 N N . TYR A 1 296 ? -7.086 -14.588 9.797 1.00 97.19 296 TYR A N 1
ATOM 2296 C CA . TYR A 1 296 ? -8.322 -14.374 9.051 1.00 97.19 296 TYR A CA 1
ATOM 2297 C C . TYR A 1 296 ? -7.978 -14.001 7.617 1.00 97.19 296 TYR A C 1
ATOM 2299 O O . TYR A 1 296 ? -7.071 -13.201 7.384 1.00 97.19 296 TYR A O 1
ATOM 2307 N N . VAL A 1 297 ? -8.720 -14.557 6.663 1.00 96.44 297 VAL A N 1
ATOM 2308 C CA . VAL A 1 297 ? -8.582 -14.244 5.241 1.00 96.44 297 VAL A CA 1
ATOM 2309 C C . VAL A 1 297 ? -9.926 -13.760 4.724 1.00 96.44 297 VAL A C 1
ATOM 2311 O O . VAL A 1 297 ? -10.912 -14.493 4.751 1.00 96.44 297 VAL A O 1
ATOM 2314 N N . GLU A 1 298 ? -9.946 -12.527 4.235 1.00 95.75 298 GLU A N 1
ATOM 2315 C CA . GLU A 1 298 ? -11.067 -11.981 3.485 1.00 95.75 298 GLU A CA 1
ATOM 2316 C C . GLU A 1 298 ? -10.925 -12.397 2.024 1.00 95.75 298 GLU A C 1
ATOM 2318 O O . GLU A 1 298 ? -9.926 -12.032 1.388 1.00 95.75 298 GLU A O 1
ATOM 2323 N N . PRO A 1 299 ? -11.890 -13.145 1.461 1.00 92.81 299 PRO A N 1
ATOM 2324 C CA . PRO A 1 299 ? -11.806 -13.572 0.076 1.00 92.81 299 PRO A CA 1
ATOM 2325 C C . PRO A 1 299 ? -11.785 -12.355 -0.865 1.00 92.81 299 PRO A C 1
ATOM 2327 O O . PRO A 1 299 ? -12.277 -11.279 -0.500 1.00 92.81 299 PRO A O 1
ATOM 2330 N N . PRO A 1 300 ? -11.248 -12.509 -2.090 1.00 92.62 300 PRO A N 1
ATOM 2331 C CA . PRO A 1 300 ? -11.258 -11.443 -3.084 1.00 92.62 300 PRO A CA 1
ATOM 2332 C C . PRO A 1 300 ? -12.672 -10.880 -3.264 1.00 92.62 300 PRO A C 1
ATOM 2334 O O . PRO A 1 300 ? -13.589 -11.601 -3.659 1.00 92.62 300 PRO A O 1
ATOM 2337 N N . SER A 1 301 ? -12.867 -9.598 -2.946 1.00 88.00 301 SER A N 1
ATOM 2338 C CA . SER A 1 301 ? -14.192 -8.975 -3.003 1.00 88.00 301 SER A CA 1
ATOM 2339 C C . SER A 1 301 ? -14.121 -7.535 -3.498 1.00 88.00 301 SER A C 1
ATOM 2341 O O . SER A 1 301 ? -13.524 -6.667 -2.864 1.00 88.00 301 SER A O 1
ATOM 2343 N N . GLY A 1 302 ? -14.788 -7.255 -4.622 1.00 88.56 302 GLY A N 1
ATOM 2344 C CA . GLY A 1 302 ? -14.854 -5.912 -5.210 1.00 88.56 302 GLY A CA 1
ATOM 2345 C C . GLY A 1 302 ? -13.477 -5.300 -5.496 1.00 88.56 302 GLY A C 1
ATOM 2346 O O . GLY A 1 302 ? -12.466 -5.996 -5.531 1.00 88.56 302 GLY A O 1
ATOM 2347 N N . GLY A 1 303 ? -13.438 -3.986 -5.704 1.00 93.69 303 GLY A N 1
ATOM 2348 C CA . GLY A 1 303 ? -12.196 -3.237 -5.891 1.00 93.69 303 GLY A CA 1
ATOM 2349 C C . GLY A 1 303 ? -12.055 -2.060 -4.930 1.00 93.69 303 GLY A C 1
ATOM 2350 O O . GLY A 1 303 ? -12.952 -1.781 -4.130 1.00 93.69 303 GLY A O 1
ATOM 2351 N N . ILE A 1 304 ? -10.915 -1.382 -5.017 1.00 96.94 304 ILE A N 1
ATOM 2352 C CA . ILE A 1 304 ? -10.687 -0.045 -4.467 1.00 96.94 304 ILE A CA 1
ATOM 2353 C C . ILE A 1 304 ? -10.473 0.874 -5.667 1.00 96.94 304 ILE A C 1
ATOM 2355 O O . ILE A 1 304 ? -9.517 0.683 -6.419 1.00 96.94 304 ILE A O 1
ATOM 2359 N N . GLU A 1 305 ? -11.360 1.849 -5.855 1.00 97.00 305 GLU A N 1
ATOM 2360 C CA . GLU A 1 305 ? -11.231 2.845 -6.924 1.00 97.00 305 GLU A CA 1
ATOM 2361 C C . GLU A 1 305 ? -9.880 3.578 -6.867 1.00 97.00 305 GLU A C 1
ATOM 2363 O O . GLU A 1 305 ? -9.191 3.591 -5.840 1.00 97.00 305 GLU A O 1
ATOM 2368 N N . GLY A 1 306 ? -9.481 4.182 -7.986 1.00 94.12 306 GLY A N 1
ATOM 2369 C CA . GLY A 1 306 ?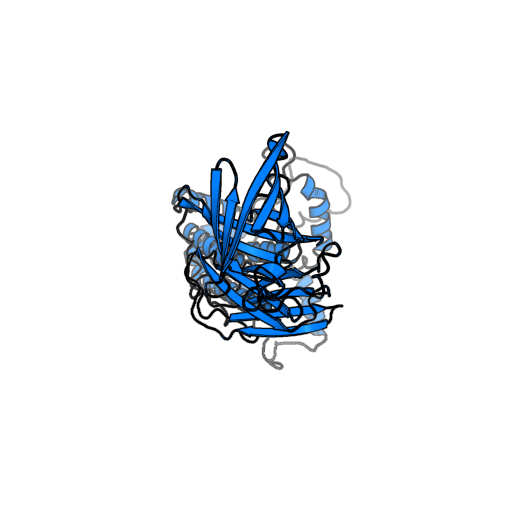 -8.250 4.969 -8.048 1.00 94.12 306 GLY A CA 1
ATOM 2370 C C . GLY A 1 306 ? -8.255 6.101 -7.017 1.00 94.12 306 GLY A C 1
ATOM 2371 O O . GLY A 1 306 ? -9.258 6.799 -6.868 1.00 94.12 306 GLY A O 1
ATOM 2372 N N . MET A 1 307 ? -7.145 6.283 -6.300 1.00 93.19 307 MET A N 1
ATOM 2373 C CA . MET A 1 307 ? -6.985 7.278 -5.225 1.00 93.19 307 MET A CA 1
ATOM 2374 C C . MET A 1 307 ? -7.963 7.132 -4.043 1.00 93.19 307 MET A C 1
ATOM 2376 O O . MET A 1 307 ? -8.026 8.019 -3.188 1.00 93.19 307 MET A O 1
ATOM 2380 N N . ALA A 1 308 ? -8.731 6.042 -3.974 1.00 95.25 308 ALA A N 1
ATOM 2381 C CA . ALA A 1 308 ? -9.713 5.803 -2.924 1.00 95.25 308 ALA A CA 1
ATOM 2382 C C . ALA A 1 308 ? -9.155 4.907 -1.809 1.00 95.25 308 ALA A C 1
ATOM 2384 O O . ALA A 1 308 ? -8.042 4.381 -1.881 1.00 95.25 308 ALA A O 1
ATOM 2385 N N . ALA A 1 309 ? -9.952 4.722 -0.759 1.00 93.69 309 ALA A N 1
ATOM 2386 C CA . ALA A 1 309 ? -9.652 3.795 0.319 1.00 93.69 309 ALA A CA 1
ATOM 2387 C C . ALA A 1 309 ? -10.882 2.957 0.673 1.00 93.69 309 ALA A C 1
ATOM 2389 O O . ALA A 1 309 ? -12.020 3.374 0.443 1.00 93.69 309 ALA A O 1
ATOM 2390 N N . ARG A 1 310 ? -10.652 1.773 1.237 1.00 94.94 310 ARG A N 1
ATOM 2391 C CA . ARG A 1 310 ? -11.709 0.887 1.729 1.00 94.94 310 ARG A CA 1
ATOM 2392 C C . ARG A 1 310 ? -11.313 0.301 3.076 1.00 94.94 310 ARG A C 1
ATOM 2394 O O . ARG A 1 310 ? -10.149 -0.022 3.302 1.00 94.94 310 ARG A O 1
ATOM 2401 N N . MET A 1 311 ? -12.297 0.162 3.958 1.00 93.56 311 MET A N 1
ATOM 2402 C CA . MET A 1 311 ? -12.103 -0.346 5.310 1.00 93.56 311 MET A CA 1
ATOM 2403 C C . MET A 1 311 ? -12.592 -1.789 5.443 1.00 93.56 311 MET A C 1
ATOM 2405 O O . MET A 1 311 ? -13.663 -2.138 4.947 1.00 93.56 311 MET A O 1
ATOM 2409 N N . TRP A 1 312 ? -11.814 -2.586 6.168 1.00 95.12 312 TRP A N 1
ATOM 2410 C CA . TRP A 1 312 ? -12.168 -3.902 6.688 1.00 95.12 312 TRP A CA 1
ATOM 2411 C C . TRP A 1 312 ? -12.036 -3.889 8.202 1.00 95.12 312 TRP A C 1
ATOM 2413 O O . TRP A 1 312 ? -11.166 -3.200 8.738 1.00 95.12 312 TRP A O 1
ATOM 2423 N N . SER A 1 313 ? -12.878 -4.660 8.881 1.00 94.75 313 SER A N 1
ATOM 2424 C CA . SER A 1 313 ? -12.848 -4.786 10.334 1.00 94.75 313 SER A CA 1
ATOM 2425 C C . SER A 1 313 ? -13.068 -6.234 10.737 1.00 94.75 313 SER A C 1
ATOM 2427 O O . SER A 1 313 ? -14.000 -6.880 10.264 1.00 94.75 313 SER A O 1
ATOM 2429 N N . TRP A 1 314 ? -12.233 -6.714 11.651 1.00 95.94 314 TRP A N 1
ATOM 2430 C CA . TRP A 1 314 ? -12.329 -8.034 12.254 1.00 95.94 314 TRP A CA 1
ATOM 2431 C C . TRP A 1 314 ? -12.525 -7.897 13.749 1.00 95.94 314 TRP A C 1
ATOM 2433 O O . TRP A 1 314 ? -11.846 -7.112 14.415 1.00 95.94 314 TRP A O 1
ATOM 2443 N N . PHE A 1 315 ? -13.408 -8.731 14.279 1.00 94.38 315 PHE A N 1
ATOM 2444 C CA . PHE A 1 315 ? -13.370 -9.067 15.687 1.00 94.38 315 PHE A CA 1
ATOM 2445 C C . PHE A 1 315 ? -12.486 -10.295 15.879 1.00 94.38 315 PHE A C 1
ATOM 2447 O O . PHE A 1 315 ? -12.691 -11.318 15.226 1.00 94.38 315 PHE A O 1
ATOM 2454 N N . VAL A 1 316 ? -11.532 -10.201 16.799 1.00 95.06 316 VAL A N 1
ATOM 2455 C CA . VAL A 1 316 ? -10.573 -11.264 17.076 1.00 95.06 316 VAL A CA 1
ATOM 2456 C C . VAL A 1 316 ? -10.673 -11.666 18.539 1.00 95.06 316 VAL A C 1
ATOM 2458 O O . VAL A 1 316 ? -10.348 -10.884 19.431 1.00 95.06 316 VAL A O 1
ATOM 2461 N N . GLN A 1 317 ? -11.104 -12.902 18.784 1.00 94.25 317 GLN A N 1
ATOM 2462 C CA . GLN A 1 317 ? -11.250 -13.444 20.131 1.00 94.25 317 GLN A CA 1
ATOM 2463 C C . GLN A 1 317 ? -9.885 -13.857 20.702 1.00 94.25 317 GLN A C 1
ATOM 2465 O O . GLN A 1 317 ? -9.351 -14.914 20.369 1.00 94.25 317 GLN A O 1
ATOM 2470 N N . VAL A 1 318 ? -9.312 -13.009 21.553 1.00 92.62 318 VAL A N 1
ATOM 2471 C CA . VAL A 1 318 ? -8.011 -13.182 22.223 1.00 92.62 318 VAL A CA 1
ATOM 2472 C C . VAL A 1 318 ? -8.047 -12.504 23.595 1.00 92.62 318 VAL A C 1
ATOM 2474 O O . VAL A 1 318 ? -8.940 -11.704 23.843 1.00 92.62 318 VAL A O 1
ATOM 2477 N N . ASP A 1 319 ? -7.088 -12.788 24.484 1.00 90.31 319 ASP A N 1
ATOM 2478 C CA . ASP A 1 319 ? -6.974 -12.090 25.776 1.00 90.31 319 ASP A CA 1
ATOM 2479 C C . ASP A 1 319 ? -6.485 -10.644 25.561 1.00 90.31 319 ASP A C 1
ATOM 2481 O O . ASP A 1 319 ? -5.296 -10.433 25.312 1.00 90.31 319 ASP A O 1
ATOM 2485 N N . PRO A 1 320 ? -7.343 -9.618 25.705 1.00 88.06 320 PRO A N 1
ATOM 2486 C CA . PRO A 1 320 ? -6.969 -8.234 25.426 1.00 88.06 320 PRO A CA 1
ATOM 2487 C C . PRO A 1 320 ? -5.987 -7.649 26.456 1.00 88.06 320 PRO A C 1
ATOM 2489 O O . PRO A 1 320 ? -5.613 -6.481 26.348 1.00 88.06 320 PRO A O 1
ATOM 2492 N N . ASN A 1 321 ? -5.572 -8.417 27.468 1.00 85.38 321 ASN A N 1
ATOM 2493 C CA . ASN A 1 321 ? -4.547 -8.034 28.443 1.00 85.38 321 ASN A CA 1
ATOM 2494 C C . ASN A 1 321 ? -3.138 -8.519 28.066 1.00 85.38 321 ASN A C 1
ATOM 2496 O O . ASN A 1 321 ? -2.215 -8.383 28.865 1.00 85.38 321 ASN A O 1
ATOM 2500 N N . GLN A 1 322 ? -2.961 -9.078 26.869 1.00 89.88 322 GLN A N 1
ATOM 2501 C CA . GLN A 1 322 ? -1.664 -9.493 26.334 1.00 89.88 322 GLN A CA 1
ATOM 2502 C C . GLN A 1 322 ? -1.199 -8.542 25.227 1.00 89.88 322 GLN A C 1
ATOM 2504 O O . GLN A 1 322 ? -2.007 -7.874 24.583 1.00 89.88 322 GLN A O 1
ATOM 2509 N N . GLU A 1 323 ? 0.112 -8.499 24.985 1.00 91.50 323 GLU A N 1
ATOM 2510 C CA . GLU A 1 323 ? 0.669 -7.820 23.811 1.00 91.50 323 GLU A CA 1
ATOM 2511 C C . GLU A 1 323 ? 0.538 -8.690 22.556 1.00 91.50 323 GLU A C 1
ATOM 2513 O O . GLU A 1 323 ? 0.773 -9.903 22.601 1.00 91.50 323 GLU A O 1
ATOM 2518 N N . TYR A 1 324 ? 0.226 -8.052 21.426 1.00 96.38 324 TYR A N 1
ATOM 2519 C CA . TYR A 1 324 ? 0.131 -8.706 20.121 1.00 96.38 324 TYR A CA 1
ATOM 2520 C C . TYR A 1 324 ? 0.851 -7.898 19.042 1.00 96.38 324 TYR A C 1
ATOM 2522 O O . TYR A 1 324 ? 0.715 -6.676 18.963 1.00 96.38 324 TYR A O 1
ATOM 2530 N N . GLY A 1 325 ? 1.580 -8.593 18.172 1.00 97.06 325 GLY A N 1
ATOM 2531 C CA . GLY A 1 325 ? 1.904 -8.100 16.838 1.00 97.06 325 GLY A CA 1
ATOM 2532 C C . GLY A 1 325 ? 0.682 -8.260 15.940 1.00 97.06 325 GLY A C 1
ATOM 2533 O O . GLY A 1 325 ? 0.003 -9.283 15.995 1.00 97.06 325 GLY A O 1
ATOM 2534 N N . VAL A 1 326 ? 0.376 -7.248 15.138 1.00 97.56 326 VAL A N 1
ATOM 2535 C CA . VAL A 1 326 ? -0.751 -7.264 14.205 1.00 97.56 326 VAL A CA 1
ATOM 2536 C C . VAL A 1 326 ? -0.202 -7.052 12.809 1.00 97.56 326 VAL A C 1
ATOM 2538 O O . VAL A 1 326 ? 0.465 -6.053 12.545 1.00 97.56 326 VAL A O 1
ATOM 2541 N N . VAL A 1 327 ? -0.479 -7.994 11.920 1.00 97.44 327 VAL A N 1
ATOM 2542 C CA . VAL A 1 327 ? 0.023 -7.993 10.551 1.00 97.44 327 VAL A CA 1
ATOM 2543 C C . VAL A 1 327 ? -1.162 -8.015 9.603 1.00 97.44 327 VAL A C 1
ATOM 2545 O O . VAL A 1 327 ? -2.019 -8.890 9.713 1.00 97.44 327 VAL A O 1
ATOM 2548 N N . VAL A 1 328 ? -1.209 -7.067 8.670 1.00 97.38 328 VAL A N 1
ATOM 2549 C CA . VAL A 1 328 ? -2.210 -7.056 7.598 1.00 97.38 328 VAL A CA 1
ATOM 2550 C C . VAL A 1 328 ? -1.508 -7.082 6.253 1.00 97.38 328 VAL A C 1
ATOM 2552 O O . VAL A 1 328 ? -0.674 -6.226 5.952 1.00 97.38 328 VAL A O 1
ATOM 2555 N N . GLU A 1 329 ? -1.880 -8.060 5.440 1.00 97.00 329 GLU A N 1
ATOM 2556 C CA . GLU A 1 329 ? -1.457 -8.212 4.054 1.00 97.00 329 GLU A CA 1
ATOM 2557 C C . GLU A 1 329 ? -2.634 -7.903 3.140 1.00 97.00 329 GLU A C 1
ATOM 2559 O O . GLU A 1 329 ? -3.732 -8.402 3.369 1.00 97.00 329 GLU A O 1
ATOM 2564 N N . ALA A 1 330 ? -2.413 -7.096 2.108 1.00 96.81 330 ALA A N 1
ATOM 2565 C CA . ALA A 1 330 ? -3.406 -6.779 1.090 1.00 96.81 330 ALA A CA 1
ATOM 2566 C C . ALA A 1 330 ? -2.884 -7.194 -0.284 1.00 96.81 330 ALA A C 1
ATOM 2568 O O . ALA A 1 330 ? -1.746 -6.882 -0.639 1.00 96.81 330 ALA A O 1
ATOM 2569 N N . VAL A 1 331 ? -3.729 -7.871 -1.057 1.00 96.69 331 VAL A N 1
ATOM 2570 C CA . VAL A 1 331 ? -3.444 -8.326 -2.421 1.00 96.69 331 VAL A CA 1
ATOM 2571 C C . VAL A 1 331 ? -4.572 -7.877 -3.339 1.00 96.69 331 VAL A C 1
ATOM 2573 O O . VAL A 1 331 ? -5.740 -7.933 -2.960 1.00 96.69 331 VAL A O 1
ATOM 2576 N N . GLY A 1 332 ? -4.241 -7.442 -4.550 1.00 96.00 332 GLY A N 1
ATOM 2577 C CA . GLY A 1 332 ? -5.226 -7.028 -5.548 1.00 96.00 332 GLY A CA 1
ATOM 2578 C C . GLY A 1 332 ? -4.638 -6.993 -6.953 1.00 96.00 332 GLY A C 1
ATOM 2579 O O . GLY A 1 332 ? -3.446 -7.212 -7.136 1.00 96.00 332 GLY A O 1
ATOM 2580 N N . ALA A 1 333 ? -5.466 -6.744 -7.961 1.00 95.69 333 ALA A N 1
ATOM 2581 C CA . ALA A 1 333 ? -5.052 -6.741 -9.359 1.00 95.69 333 ALA A CA 1
ATOM 2582 C C . ALA A 1 333 ? -5.181 -5.355 -9.990 1.00 95.69 333 ALA A C 1
ATOM 2584 O O . ALA A 1 333 ? -6.208 -4.697 -9.845 1.00 95.69 333 ALA A O 1
ATOM 2585 N N . TYR A 1 334 ? -4.166 -4.946 -10.747 1.00 95.31 334 TYR A N 1
ATOM 2586 C CA . TYR A 1 334 ? -4.254 -3.814 -11.668 1.00 95.31 334 TYR A CA 1
ATOM 2587 C C . TYR A 1 334 ? -4.281 -4.349 -13.097 1.00 95.31 334 TYR A C 1
ATOM 2589 O O . TYR A 1 334 ? -3.592 -5.323 -13.406 1.00 95.31 334 TYR A O 1
ATOM 2597 N N . ALA A 1 335 ? -5.049 -3.725 -13.985 1.00 92.81 335 ALA A N 1
ATOM 2598 C CA . ALA A 1 335 ? -5.057 -4.117 -15.388 1.00 92.81 335 ALA A CA 1
ATOM 2599 C C . ALA A 1 335 ? -3.806 -3.610 -16.118 1.00 92.81 335 ALA A C 1
ATOM 2601 O O . ALA A 1 335 ? -3.307 -4.303 -17.001 1.00 92.81 335 ALA A O 1
ATOM 2602 N N . ARG A 1 336 ? -3.292 -2.421 -15.765 1.00 91.44 336 ARG A N 1
ATOM 2603 C CA . ARG A 1 336 ? -2.142 -1.807 -16.461 1.00 91.44 336 ARG A CA 1
ATOM 2604 C C . ARG A 1 336 ? -1.019 -1.338 -15.550 1.00 91.44 336 ARG A C 1
ATOM 2606 O O . ARG A 1 336 ? 0.132 -1.358 -15.970 1.00 91.44 336 ARG A O 1
ATOM 2613 N N . THR A 1 337 ? -1.339 -0.882 -14.345 1.00 93.12 337 THR A N 1
ATOM 2614 C CA . THR A 1 337 ? -0.353 -0.347 -13.404 1.00 93.12 337 THR A CA 1
ATOM 2615 C C . THR A 1 337 ? 0.618 -1.460 -12.979 1.00 93.12 337 THR A C 1
ATOM 2617 O O . THR A 1 337 ? 0.141 -2.448 -12.425 1.00 93.12 337 THR A O 1
ATOM 2620 N N . PRO A 1 338 ? 1.944 -1.338 -13.218 1.00 93.75 338 PRO A N 1
ATOM 2621 C CA . PRO A 1 338 ? 2.924 -2.402 -12.978 1.00 93.75 338 PRO A CA 1
ATOM 2622 C C . PRO A 1 338 ? 3.182 -2.716 -11.517 1.00 93.75 338 PRO A C 1
ATOM 2624 O O . PRO A 1 338 ? 3.877 -3.684 -11.220 1.00 93.75 338 PRO A O 1
ATOM 2627 N N . ASP A 1 339 ? 2.698 -1.848 -10.630 1.00 92.19 339 ASP A N 1
ATOM 2628 C CA . ASP A 1 339 ? 2.885 -1.911 -9.194 1.00 92.19 339 ASP A CA 1
ATOM 2629 C C . ASP A 1 339 ? 2.758 -3.319 -8.639 1.00 92.19 339 ASP A C 1
ATOM 2631 O O . ASP A 1 339 ? 1.860 -4.083 -8.986 1.00 92.19 339 ASP A O 1
ATOM 2635 N N . ARG A 1 340 ? 3.611 -3.605 -7.661 1.00 89.00 340 ARG A N 1
ATOM 2636 C CA . ARG A 1 340 ? 3.526 -4.801 -6.852 1.00 89.00 340 ARG A CA 1
ATOM 2637 C C . ARG A 1 340 ? 2.119 -4.905 -6.269 1.00 89.00 340 ARG A C 1
ATOM 2639 O O . ARG A 1 340 ? 1.703 -4.127 -5.406 1.00 89.00 340 ARG A O 1
ATOM 2646 N N . GLN A 1 341 ? 1.424 -5.937 -6.713 1.00 92.56 341 GLN A N 1
ATOM 2647 C CA . GLN A 1 341 ? 0.048 -6.301 -6.383 1.00 92.56 341 GLN A CA 1
ATOM 2648 C C . GLN A 1 341 ? -0.123 -6.836 -4.945 1.00 92.56 341 GLN A C 1
ATOM 2650 O O . GLN A 1 341 ? -1.069 -7.561 -4.646 1.00 92.56 341 GLN A O 1
ATOM 2655 N N . HIS A 1 342 ? 0.811 -6.488 -4.051 1.00 94.31 342 HIS A N 1
ATOM 2656 C CA . HIS A 1 342 ? 0.900 -6.927 -2.660 1.00 94.31 342 HIS A CA 1
ATOM 2657 C C . HIS A 1 342 ? 1.473 -5.820 -1.766 1.00 94.31 342 HIS A C 1
ATOM 2659 O O . HIS A 1 342 ? 2.519 -5.223 -2.068 1.00 94.31 342 HIS A O 1
ATOM 2665 N N . ALA A 1 343 ? 0.819 -5.600 -0.631 1.00 94.88 343 ALA A N 1
ATOM 2666 C CA . ALA A 1 343 ? 1.264 -4.716 0.433 1.00 94.88 343 ALA A CA 1
ATOM 2667 C C . ALA A 1 343 ? 1.152 -5.396 1.797 1.00 94.88 343 ALA A C 1
ATOM 2669 O O . ALA A 1 343 ? 0.307 -6.258 2.019 1.00 94.88 343 ALA A O 1
ATOM 2670 N N . LEU A 1 344 ? 2.008 -4.971 2.720 1.00 94.12 344 LEU A N 1
ATOM 2671 C CA . LEU A 1 344 ? 2.134 -5.530 4.057 1.00 94.12 344 LEU A CA 1
ATOM 2672 C C . LEU A 1 344 ? 2.301 -4.378 5.042 1.00 94.12 344 LEU A C 1
ATOM 2674 O O . LEU A 1 344 ? 3.101 -3.472 4.803 1.00 94.12 344 LEU A O 1
ATOM 2678 N N . SER A 1 345 ? 1.552 -4.424 6.137 1.00 94.69 345 SER A N 1
ATOM 2679 C CA . SER A 1 345 ? 1.604 -3.437 7.207 1.00 94.69 345 SER A CA 1
ATOM 2680 C C . SER A 1 345 ? 1.668 -4.130 8.559 1.00 94.69 345 SER A C 1
ATOM 2682 O O . SER A 1 345 ? 1.141 -5.231 8.738 1.00 94.69 345 SER A O 1
ATOM 2684 N N . TYR A 1 346 ? 2.328 -3.466 9.500 1.00 95.12 346 TYR A N 1
ATOM 2685 C CA . TYR A 1 346 ? 2.542 -3.949 10.854 1.00 95.12 346 TYR A CA 1
ATOM 2686 C C . TYR A 1 346 ? 2.023 -2.915 11.843 1.00 95.12 346 TYR A C 1
ATOM 2688 O O . TYR A 1 346 ? 2.276 -1.719 11.704 1.00 95.12 346 TYR A O 1
ATOM 2696 N N . ALA A 1 347 ? 1.355 -3.395 12.877 1.00 90.44 347 ALA A N 1
ATOM 2697 C CA . ALA A 1 347 ? 1.032 -2.640 14.070 1.00 90.44 347 ALA A CA 1
ATOM 2698 C C . ALA A 1 347 ? 1.324 -3.498 15.300 1.00 90.44 347 ALA A C 1
ATOM 2700 O O . ALA A 1 347 ? 1.613 -4.694 15.212 1.00 90.44 347 ALA A O 1
ATOM 2701 N N . SER A 1 348 ? 1.250 -2.881 16.468 1.00 90.44 348 SER A N 1
ATOM 2702 C CA . SER A 1 348 ? 1.280 -3.591 17.734 1.00 90.44 348 SER A CA 1
ATOM 2703 C C . SER A 1 348 ? 0.103 -3.152 18.582 1.00 90.44 348 SER A C 1
ATOM 2705 O O . SER A 1 348 ? -0.286 -1.984 18.594 1.00 90.44 348 SER A O 1
ATOM 2707 N N . TYR A 1 349 ? -0.464 -4.111 19.295 1.00 90.38 349 TYR A N 1
ATOM 2708 C CA . TYR A 1 349 ? -1.365 -3.841 20.393 1.00 90.38 349 TYR A CA 1
ATOM 2709 C C . TYR A 1 349 ? -0.607 -4.065 21.692 1.00 90.38 349 TYR A C 1
ATOM 2711 O O . TYR A 1 349 ? -0.019 -5.128 21.908 1.00 90.38 349 TYR A O 1
ATOM 2719 N N . ARG A 1 350 ? -0.651 -3.061 22.565 1.00 84.69 350 ARG A N 1
ATOM 2720 C CA . ARG A 1 350 ? -0.215 -3.189 23.949 1.00 84.69 350 ARG A CA 1
ATOM 2721 C C . ARG A 1 350 ? -1.362 -2.780 24.862 1.00 84.69 350 ARG A C 1
ATOM 2723 O O . ARG A 1 350 ? -1.920 -1.700 24.658 1.00 84.69 350 ARG A O 1
ATOM 2730 N N . PRO A 1 351 ? -1.716 -3.606 25.855 1.00 78.94 351 PRO A N 1
ATOM 2731 C CA . PRO A 1 351 ? -2.657 -3.193 26.879 1.00 78.94 351 PRO A CA 1
ATOM 2732 C C . PRO A 1 351 ? -2.039 -2.027 27.656 1.00 78.94 351 PRO A C 1
ATOM 2734 O O . PRO A 1 351 ? -0.855 -2.069 27.990 1.00 78.94 351 PRO A O 1
ATOM 2737 N N . ASP A 1 352 ? -2.817 -0.983 27.943 1.00 68.00 352 ASP A N 1
ATOM 2738 C CA . ASP A 1 352 ? -2.334 0.114 28.783 1.00 68.00 352 ASP A CA 1
ATOM 2739 C C . ASP A 1 352 ? -2.123 -0.407 30.222 1.00 68.00 352 ASP A C 1
ATOM 2741 O O . ASP A 1 352 ? -3.100 -0.768 30.889 1.00 68.00 352 ASP A O 1
ATOM 2745 N N . PRO A 1 353 ? -0.878 -0.447 30.744 1.00 54.12 353 PRO A N 1
ATOM 2746 C CA . PRO A 1 353 ? -0.608 -0.948 32.091 1.00 54.12 353 PRO A CA 1
ATOM 2747 C C . PRO A 1 353 ? -1.224 -0.070 33.189 1.00 54.12 353 PRO A C 1
ATOM 2749 O O . PRO A 1 353 ? -1.361 -0.514 34.328 1.00 54.12 353 PRO A O 1
ATOM 2752 N N . ARG A 1 354 ? -1.557 1.190 32.878 1.00 50.44 354 ARG A N 1
ATOM 2753 C CA . ARG A 1 354 ? -2.122 2.163 33.824 1.00 50.44 354 ARG A CA 1
ATOM 2754 C C . ARG A 1 354 ? -3.644 2.104 33.889 1.00 50.44 354 ARG A C 1
ATOM 2756 O O . ARG A 1 354 ? -4.231 2.766 34.741 1.00 50.44 354 ARG A O 1
ATOM 2763 N N . GLN A 1 355 ? -4.276 1.323 33.017 1.00 54.34 355 GLN A N 1
ATOM 2764 C CA . GLN A 1 355 ? -5.726 1.201 32.926 1.00 54.34 355 GLN A CA 1
ATOM 2765 C C . GLN A 1 355 ? -6.118 -0.271 32.764 1.00 54.34 355 GLN A C 1
ATOM 2767 O O . GLN A 1 355 ? -6.596 -0.676 31.701 1.00 54.34 355 GLN A O 1
ATOM 2772 N N . PRO A 1 356 ? -5.942 -1.111 33.806 1.00 57.06 356 PRO A N 1
ATOM 2773 C CA . PRO A 1 356 ? -6.653 -2.377 33.832 1.00 57.06 356 PRO A CA 1
ATOM 2774 C C . PRO A 1 356 ? -8.140 -2.050 33.717 1.00 57.06 356 PRO A C 1
ATOM 2776 O O . PRO A 1 356 ? -8.668 -1.294 34.534 1.00 57.06 356 PRO A O 1
ATOM 2779 N N . VAL A 1 357 ? -8.805 -2.595 32.695 1.00 60.81 357 VAL A N 1
ATOM 2780 C CA . VAL A 1 357 ? -10.262 -2.513 32.588 1.00 60.81 357 VAL A CA 1
ATOM 2781 C C . VAL A 1 357 ? -10.808 -3.025 33.926 1.00 60.81 357 VAL A C 1
ATOM 2783 O O . VAL A 1 357 ? -10.535 -4.174 34.290 1.00 60.81 357 VAL A O 1
ATOM 2786 N N . PRO A 1 358 ? -11.488 -2.180 34.723 1.00 67.62 358 PRO A N 1
ATOM 2787 C CA . PRO A 1 358 ? -12.048 -2.590 35.997 1.00 67.62 358 PRO A CA 1
ATOM 2788 C C . PRO A 1 358 ? -12.856 -3.870 35.794 1.00 67.62 358 PRO A C 1
ATOM 2790 O O . PRO A 1 358 ? -13.622 -3.963 34.838 1.00 67.62 358 PRO A O 1
ATOM 2793 N N . LYS A 1 359 ? -12.724 -4.862 36.686 1.00 69.25 359 LYS A N 1
ATOM 2794 C CA . LYS A 1 359 ? -13.456 -6.145 36.573 1.00 69.25 359 LYS A CA 1
ATOM 2795 C C . LYS A 1 359 ? -14.975 -5.974 36.429 1.00 69.25 359 LYS A C 1
ATOM 2797 O O . LYS A 1 359 ? -15.659 -6.891 35.997 1.00 69.25 359 LYS A O 1
ATOM 2802 N N . ASN A 1 360 ? -15.498 -4.821 36.833 1.00 77.69 360 ASN A N 1
ATOM 2803 C CA . ASN A 1 360 ? -16.899 -4.437 36.755 1.00 77.69 360 ASN A CA 1
ATOM 2804 C C . ASN A 1 360 ? -17.254 -3.590 35.518 1.00 77.69 360 ASN A C 1
ATOM 2806 O O . ASN A 1 360 ? -18.370 -3.076 35.467 1.00 77.69 360 ASN A O 1
ATOM 2810 N N . ALA A 1 361 ? -16.346 -3.401 34.558 1.00 81.69 361 ALA A N 1
ATOM 2811 C CA . ALA A 1 361 ? -16.666 -2.735 33.302 1.00 81.69 361 ALA A CA 1
ATOM 2812 C C . ALA A 1 361 ? -17.685 -3.569 32.515 1.00 81.69 361 ALA A C 1
ATOM 2814 O O . ALA A 1 361 ? -17.531 -4.783 32.371 1.00 81.69 361 ALA A O 1
ATOM 2815 N N . ARG A 1 362 ? -18.730 -2.909 32.018 1.00 84.62 362 ARG A N 1
ATOM 2816 C CA . ARG A 1 362 ? -19.808 -3.513 31.224 1.00 84.62 362 ARG A CA 1
ATOM 2817 C C . ARG A 1 362 ? -19.845 -2.859 29.857 1.00 84.62 362 ARG A C 1
ATOM 2819 O O . ARG A 1 362 ? -19.559 -1.665 29.770 1.00 84.62 362 ARG A O 1
ATOM 2826 N N . SER A 1 363 ? -20.193 -3.610 28.814 1.00 84.56 363 SER A N 1
ATOM 2827 C CA . SER A 1 363 ? -20.438 -2.995 27.506 1.00 84.56 363 SER A CA 1
ATOM 2828 C C . SER A 1 363 ? -21.602 -2.007 27.619 1.00 84.56 363 SER A C 1
ATOM 2830 O O . SER A 1 363 ? -22.509 -2.203 28.437 1.00 84.56 363 SER A O 1
ATOM 2832 N N . VAL A 1 364 ? -21.566 -0.927 26.841 1.00 90.12 364 VAL A N 1
ATOM 2833 C CA . VAL A 1 364 ? -22.578 0.137 26.938 1.00 90.12 364 VAL A CA 1
ATOM 2834 C C . VAL A 1 364 ? -23.992 -0.351 26.615 1.00 90.12 364 VAL A C 1
ATOM 2836 O O . VAL A 1 364 ? -24.949 0.175 27.173 1.00 90.12 364 VAL A O 1
ATOM 2839 N N . GLU A 1 365 ? -24.131 -1.408 25.814 1.00 86.50 365 GLU A N 1
ATOM 2840 C CA . GLU A 1 365 ? -25.408 -2.036 25.448 1.00 86.50 365 GLU A CA 1
ATOM 2841 C C . GLU A 1 365 ? -26.114 -2.707 26.634 1.00 86.50 365 GLU A C 1
ATOM 2843 O O . GLU A 1 365 ? -27.327 -2.905 26.616 1.00 86.50 365 GLU A O 1
ATOM 2848 N N . THR A 1 366 ? -25.359 -3.067 27.673 1.00 90.00 366 THR A N 1
ATOM 2849 C CA . THR A 1 366 ? -25.878 -3.701 28.899 1.00 90.00 366 THR A CA 1
ATOM 2850 C C . THR A 1 366 ? -25.678 -2.832 30.140 1.00 90.00 366 THR A C 1
ATOM 2852 O O . THR A 1 366 ? -25.996 -3.247 31.260 1.00 90.00 366 THR A O 1
ATOM 2855 N N . ALA A 1 367 ? -25.130 -1.632 29.954 1.00 92.31 367 ALA A N 1
ATOM 2856 C CA . ALA A 1 367 ? -24.834 -0.704 31.024 1.00 92.31 367 ALA A CA 1
ATOM 2857 C C . ALA A 1 367 ? -26.090 0.029 31.501 1.00 92.31 367 ALA A C 1
ATOM 2859 O O . ALA A 1 367 ? -27.071 0.222 30.786 1.00 92.31 367 ALA A O 1
ATOM 2860 N N . THR A 1 368 ? -26.023 0.496 32.736 1.00 95.00 368 THR A N 1
ATOM 2861 C CA . THR A 1 368 ? -26.970 1.426 33.342 1.00 95.00 368 THR A CA 1
ATOM 2862 C C . THR A 1 368 ? -26.234 2.710 33.710 1.00 95.00 368 THR A C 1
ATOM 2864 O O . THR A 1 368 ? -25.008 2.712 33.814 1.00 95.00 368 THR A O 1
ATOM 2867 N N . ALA A 1 369 ? -26.949 3.815 33.943 1.00 95.69 369 ALA A N 1
ATOM 2868 C CA . ALA A 1 369 ? -26.303 5.068 34.344 1.00 95.69 369 ALA A CA 1
ATOM 2869 C C . ALA A 1 369 ? -25.338 4.887 35.545 1.00 95.69 369 ALA A C 1
ATOM 2871 O O . ALA A 1 369 ? -24.186 5.302 35.426 1.00 95.69 369 ALA A O 1
ATOM 2872 N N . PRO A 1 370 ? -25.690 4.180 36.642 1.00 95.38 370 PRO A N 1
ATOM 2873 C CA . PRO A 1 370 ? -24.763 3.939 37.752 1.00 95.38 370 PRO A CA 1
ATOM 2874 C C . PRO A 1 370 ? -23.424 3.298 37.371 1.00 95.38 370 PRO A C 1
ATOM 2876 O O . PRO A 1 370 ? -22.431 3.492 38.077 1.00 95.38 370 PRO A O 1
ATOM 2879 N N . ASP A 1 371 ? -23.374 2.553 36.265 1.00 93.88 371 ASP A N 1
ATOM 2880 C CA . ASP A 1 371 ? -22.139 1.936 35.806 1.00 93.88 371 ASP A CA 1
ATOM 2881 C C . ASP A 1 371 ? -21.129 2.971 35.301 1.00 93.88 371 ASP A C 1
ATOM 2883 O O . ASP A 1 371 ? -19.948 2.656 35.304 1.00 93.88 371 ASP A O 1
ATOM 2887 N N . PHE A 1 372 ? -21.535 4.197 34.944 1.00 95.06 372 PHE A N 1
ATOM 2888 C CA . PHE A 1 372 ? -20.656 5.288 34.493 1.00 95.06 372 PHE A CA 1
ATOM 2889 C C . PHE A 1 372 ? -20.125 6.182 35.624 1.00 95.06 372 PHE A C 1
ATOM 2891 O O . PHE A 1 372 ? -19.275 7.025 35.370 1.00 95.06 372 PHE A O 1
ATOM 2898 N N . ILE A 1 373 ? -20.559 5.995 36.874 1.00 95.62 373 ILE A N 1
ATOM 2899 C CA . ILE A 1 373 ? -20.064 6.776 38.024 1.00 95.62 373 ILE A CA 1
ATOM 2900 C C . ILE A 1 373 ? -18.572 6.494 38.239 1.00 95.62 373 ILE A C 1
ATOM 2902 O O . ILE A 1 373 ? -18.184 5.326 38.365 1.00 95.62 373 ILE A O 1
ATOM 2906 N N . GLY A 1 374 ? -17.748 7.542 38.314 1.00 94.06 374 GLY A N 1
ATOM 2907 C CA . GLY A 1 374 ? -16.309 7.439 38.571 1.00 94.06 374 GLY A CA 1
ATOM 2908 C C . GLY A 1 374 ? -15.489 8.600 38.010 1.00 94.06 374 GLY A C 1
ATOM 2909 O O . GLY A 1 374 ? -16.031 9.595 37.528 1.00 94.06 374 GLY A O 1
ATOM 2910 N N . HIS A 1 375 ? -14.167 8.450 38.058 1.00 94.19 375 HIS A N 1
ATOM 2911 C CA . HIS A 1 375 ? -13.192 9.413 37.547 1.00 94.19 375 HIS A CA 1
ATOM 2912 C C . HIS A 1 375 ? -12.694 8.999 36.163 1.00 94.19 375 HIS A C 1
ATOM 2914 O O . HIS A 1 375 ? -12.266 7.858 35.985 1.00 94.19 375 HIS A O 1
ATOM 2920 N N . PHE A 1 376 ? -12.690 9.923 35.206 1.00 94.88 376 PHE A N 1
ATOM 2921 C CA . PHE A 1 376 ? -12.335 9.687 33.810 1.00 94.88 376 PHE A CA 1
ATOM 2922 C C . PHE A 1 376 ? -11.320 10.705 33.307 1.00 94.88 376 PHE A C 1
ATOM 2924 O O . PHE A 1 376 ? -11.347 11.870 33.694 1.00 94.88 376 PHE A O 1
ATOM 2931 N N . ILE A 1 377 ? -10.469 10.272 32.385 1.00 93.00 377 ILE A N 1
ATOM 2932 C CA . ILE A 1 377 ? -9.743 11.151 31.477 1.00 93.00 377 ILE A CA 1
ATOM 2933 C C . ILE A 1 377 ? -10.571 11.270 30.201 1.00 93.00 377 ILE A C 1
ATOM 2935 O O . ILE A 1 377 ? -10.927 10.250 29.615 1.00 93.00 377 ILE A O 1
ATOM 2939 N N . ILE A 1 378 ? -10.854 12.495 29.765 1.00 94.19 378 ILE A N 1
ATOM 2940 C CA . ILE A 1 378 ? -11.408 12.777 28.441 1.00 94.19 378 ILE A CA 1
ATOM 2941 C C . ILE A 1 378 ? -10.279 13.182 27.489 1.00 94.19 378 ILE A C 1
ATOM 2943 O O . ILE A 1 378 ? -9.434 14.017 27.828 1.00 94.19 378 ILE A O 1
ATOM 2947 N N . THR A 1 379 ? -10.267 12.607 26.293 1.00 90.19 379 THR A N 1
ATOM 2948 C CA . THR A 1 379 ? -9.423 13.045 25.179 1.00 90.19 379 THR A CA 1
ATOM 2949 C C . THR A 1 379 ? -10.258 13.274 23.928 1.00 90.19 379 THR A C 1
ATOM 2951 O O . THR A 1 379 ? -11.350 12.728 23.762 1.00 90.19 379 THR A O 1
ATOM 2954 N N . ASP A 1 380 ? -9.733 14.111 23.045 1.00 83.19 380 ASP A N 1
ATOM 2955 C CA . ASP A 1 380 ? -10.278 14.352 21.713 1.00 83.19 380 ASP A CA 1
ATOM 2956 C C . ASP A 1 380 ? -9.516 13.466 20.715 1.00 83.19 380 ASP A C 1
ATOM 2958 O O . ASP A 1 380 ? -8.308 13.283 20.852 1.00 83.19 380 ASP A O 1
ATOM 2962 N N . LEU A 1 381 ? -10.207 12.887 19.732 1.00 75.88 381 LEU A N 1
ATOM 2963 C CA . LEU A 1 381 ? -9.576 12.070 18.687 1.00 75.88 381 LEU A CA 1
ATOM 2964 C C . LEU A 1 381 ? -8.710 12.886 17.717 1.00 75.88 381 LEU A C 1
ATOM 2966 O O . LEU A 1 381 ? -7.807 12.330 17.097 1.00 75.88 381 LEU A O 1
ATOM 2970 N N . TYR A 1 382 ? -8.984 14.181 17.572 1.00 79.12 382 TYR A N 1
ATOM 2971 C CA . TYR A 1 382 ? -8.331 15.066 16.608 1.00 79.12 382 TYR A CA 1
ATOM 2972 C C . TYR A 1 382 ? -7.198 15.898 17.212 1.00 79.12 382 TYR A C 1
ATOM 2974 O O . TYR A 1 382 ? -6.406 16.471 16.465 1.00 79.12 382 TYR A O 1
ATOM 2982 N N . ARG A 1 383 ? -7.120 15.986 18.544 1.00 82.38 383 ARG A N 1
ATOM 2983 C CA . ARG A 1 383 ? -6.098 16.760 19.263 1.00 82.38 383 ARG A CA 1
ATOM 2984 C C . ARG A 1 383 ? -5.193 15.828 20.054 1.00 82.38 383 ARG A C 1
ATOM 2986 O O . ARG A 1 383 ? -5.662 14.885 20.684 1.00 82.38 383 ARG A O 1
ATOM 2993 N N . SER A 1 384 ? -3.892 16.103 20.058 1.00 82.31 384 SER A N 1
ATOM 2994 C CA . SER A 1 384 ? -2.967 15.349 20.911 1.00 82.31 384 SER A CA 1
ATOM 2995 C C . SER A 1 384 ? -3.199 15.669 22.396 1.00 82.31 384 SER A C 1
ATOM 2997 O O . SER A 1 384 ? -3.778 16.697 22.747 1.00 82.31 384 SER A O 1
ATOM 2999 N N . THR A 1 385 ? -2.701 14.829 23.307 1.00 82.75 385 THR A N 1
ATOM 3000 C CA . THR A 1 385 ? -2.813 15.073 24.761 1.00 82.75 385 THR A CA 1
ATOM 3001 C C . THR A 1 385 ? -2.113 16.351 25.230 1.00 82.75 385 THR A C 1
ATOM 3003 O O . THR A 1 385 ? -2.436 16.873 26.298 1.00 82.75 385 THR A O 1
ATOM 3006 N N . ASP A 1 386 ? -1.165 16.857 24.439 1.00 85.94 386 ASP A N 1
ATOM 3007 C CA . ASP A 1 386 ? -0.463 18.120 24.693 1.00 85.94 386 ASP A CA 1
ATOM 3008 C C . ASP A 1 386 ? -1.267 19.332 24.188 1.00 85.94 386 ASP A C 1
ATOM 3010 O O . ASP A 1 386 ? -0.963 20.479 24.518 1.00 85.94 386 ASP A O 1
ATOM 3014 N N . GLU A 1 387 ? -2.312 19.092 23.397 1.00 86.56 387 GLU A N 1
ATOM 3015 C CA . GLU A 1 387 ? -3.270 20.096 22.935 1.00 86.56 387 GLU A CA 1
ATOM 3016 C C . GLU A 1 387 ? -4.520 20.125 23.806 1.00 86.56 387 GLU A C 1
ATOM 3018 O O . GLU A 1 387 ? -4.988 21.209 24.158 1.00 86.56 387 GLU A O 1
ATOM 3023 N N . TYR A 1 388 ? -5.047 18.952 24.160 1.00 91.19 388 TYR A N 1
ATOM 3024 C CA . TYR A 1 388 ? -6.237 18.822 24.989 1.00 91.19 388 TYR A CA 1
ATOM 3025 C C . TYR A 1 388 ? -6.264 17.500 25.759 1.00 91.19 388 TYR A C 1
ATOM 3027 O O . TYR A 1 388 ? -6.072 16.419 25.203 1.00 91.19 388 TYR A O 1
ATOM 3035 N N . LYS A 1 389 ? -6.591 17.598 27.045 1.00 94.12 389 LYS A N 1
ATOM 3036 C CA . LYS A 1 389 ? -7.049 16.486 27.883 1.00 94.12 389 LYS A CA 1
ATOM 3037 C C . LYS A 1 389 ? -7.930 17.052 28.987 1.00 94.12 389 LYS A C 1
ATOM 3039 O O . LYS A 1 389 ? -7.735 18.197 29.377 1.00 94.12 389 LYS A O 1
ATOM 3044 N N . GLY A 1 390 ? -8.834 16.273 29.554 1.00 94.88 390 GLY A N 1
ATOM 3045 C CA . GLY A 1 390 ? -9.582 16.696 30.737 1.00 94.88 390 GLY A CA 1
ATOM 3046 C C . GLY A 1 390 ? -9.716 15.584 31.760 1.00 94.88 390 GLY A C 1
ATOM 3047 O O . GLY A 1 390 ? -9.619 14.412 31.417 1.00 94.88 390 GLY A O 1
ATOM 3048 N N . ASN A 1 391 ? -9.955 15.958 33.011 1.00 96.50 391 ASN A N 1
ATOM 3049 C CA . ASN A 1 391 ? -10.324 15.037 34.079 1.00 96.50 391 ASN A CA 1
ATOM 3050 C C . ASN A 1 391 ? -11.787 15.277 34.432 1.00 96.50 391 ASN A C 1
ATOM 3052 O O . ASN A 1 391 ? -12.129 16.396 34.803 1.00 96.50 391 ASN A O 1
ATOM 3056 N N . LEU A 1 392 ? -12.637 14.260 34.333 1.00 97.31 392 LEU A N 1
ATOM 3057 C CA . LEU A 1 392 ? -14.052 14.330 34.691 1.00 97.31 392 LEU A CA 1
ATOM 3058 C C . LEU A 1 392 ? -14.357 13.416 35.873 1.00 97.31 392 LEU A C 1
ATOM 3060 O O . LEU A 1 392 ? -13.758 12.355 36.016 1.00 97.31 392 LEU A O 1
ATOM 3064 N N . THR A 1 393 ? -15.319 13.808 36.702 1.00 97.69 393 THR A N 1
ATOM 3065 C CA . THR A 1 393 ? -15.877 12.957 37.759 1.00 97.69 393 THR A CA 1
ATOM 3066 C C . THR A 1 393 ? -17.389 12.906 37.616 1.00 97.69 393 THR A C 1
ATOM 3068 O O . THR A 1 393 ? -18.041 13.925 37.827 1.00 97.69 393 THR A O 1
ATOM 3071 N N . PHE A 1 394 ? -17.943 11.742 37.273 1.00 97.69 394 PHE A N 1
ATOM 3072 C CA . PHE A 1 394 ? -19.387 11.504 37.215 1.00 97.69 394 PHE A CA 1
ATOM 3073 C C . PHE A 1 394 ? -19.900 11.043 38.577 1.00 97.69 394 PHE A C 1
ATOM 3075 O O . PHE A 1 394 ? -19.423 10.041 39.110 1.00 97.69 394 PHE A O 1
ATOM 3082 N N . LEU A 1 395 ? -20.874 11.764 39.131 1.00 97.25 395 LEU A N 1
ATOM 3083 C CA . LEU A 1 395 ? -21.467 11.502 40.440 1.00 97.25 395 LEU A CA 1
ATOM 3084 C C . LEU A 1 395 ? -22.821 10.791 40.318 1.00 97.25 395 LEU A C 1
ATOM 3086 O O . LEU A 1 395 ? -23.502 10.866 39.295 1.00 97.25 395 LEU A O 1
ATOM 3090 N N . ALA A 1 396 ? -23.213 10.098 41.390 1.00 96.31 396 ALA A N 1
ATOM 3091 C CA . ALA A 1 396 ? -24.434 9.289 41.444 1.00 96.31 396 ALA A CA 1
ATOM 3092 C C . ALA A 1 396 ? -25.735 10.099 41.327 1.00 96.31 396 ALA A C 1
ATOM 3094 O O . ALA A 1 396 ? -26.768 9.549 40.959 1.00 96.31 396 ALA A O 1
ATOM 3095 N N . ASP A 1 397 ? -25.686 11.392 41.634 1.00 97.31 397 ASP A N 1
ATOM 3096 C CA . ASP A 1 397 ? -26.815 12.320 41.542 1.00 97.31 397 ASP A CA 1
ATOM 3097 C C . ASP A 1 397 ? -27.039 12.868 40.118 1.00 97.31 397 ASP A C 1
ATOM 3099 O O . ASP A 1 397 ? -27.888 13.735 39.915 1.00 97.31 397 ASP A O 1
ATOM 3103 N N . GLY A 1 398 ? -26.288 12.371 39.128 1.00 97.50 398 GLY A N 1
ATOM 3104 C CA . GLY A 1 398 ? -26.359 12.832 37.742 1.00 97.50 398 GLY A CA 1
ATOM 3105 C C . GLY A 1 398 ? -25.596 14.133 37.488 1.00 97.50 398 GLY A C 1
ATOM 3106 O O . GLY A 1 398 ? -25.742 14.722 36.419 1.00 97.50 398 GLY A O 1
ATOM 3107 N N . THR A 1 399 ? -24.779 14.601 38.436 1.00 98.19 399 THR A N 1
ATOM 3108 C CA . THR A 1 399 ? -23.887 15.752 38.240 1.00 98.19 399 THR A CA 1
ATOM 3109 C C . THR A 1 399 ? -22.461 15.318 37.907 1.00 98.19 399 THR A C 1
ATOM 3111 O O . THR A 1 399 ? -22.076 14.162 38.102 1.00 98.19 399 THR A O 1
ATOM 3114 N N . PHE A 1 400 ? -21.666 16.231 37.349 1.00 98.19 400 PHE A N 1
ATOM 3115 C CA . PHE A 1 400 ? -20.244 16.004 37.119 1.00 98.19 400 PHE A CA 1
ATOM 3116 C C . PHE A 1 400 ? -19.400 17.246 37.381 1.00 98.19 400 PHE A C 1
ATOM 3118 O O . PHE A 1 400 ? -19.884 18.375 37.281 1.00 98.19 400 PHE A O 1
ATOM 3125 N N . THR A 1 401 ? -18.122 17.028 37.676 1.00 97.88 401 THR A N 1
ATOM 3126 C CA . THR A 1 401 ? -17.080 18.063 37.664 1.00 97.88 401 THR A CA 1
ATOM 3127 C C . THR A 1 401 ? -16.060 17.753 36.578 1.00 97.88 401 THR A C 1
ATOM 3129 O O . THR A 1 401 ? -15.847 16.588 36.239 1.00 97.88 401 THR A O 1
ATOM 3132 N N . SER A 1 402 ? -15.440 18.784 36.012 1.00 96.75 402 SER A N 1
ATOM 3133 C CA . SER A 1 402 ? -14.405 18.653 34.992 1.00 96.75 402 SER A CA 1
ATOM 3134 C C . SER A 1 402 ? -13.263 19.632 35.233 1.00 96.75 402 SER A C 1
ATOM 3136 O O . SER A 1 402 ? -13.504 20.774 35.608 1.00 96.75 402 SER A O 1
ATOM 3138 N N . ILE A 1 403 ? -12.036 19.214 34.948 1.00 96.25 403 ILE A N 1
ATOM 3139 C CA . ILE A 1 403 ? -10.885 20.104 34.786 1.00 96.25 403 ILE A CA 1
ATOM 3140 C C . ILE A 1 403 ? -10.324 19.834 33.398 1.00 96.25 403 ILE A C 1
ATOM 3142 O O . ILE A 1 403 ? -9.737 18.776 33.171 1.00 96.25 403 ILE A O 1
ATOM 3146 N N . GLU A 1 404 ? -10.530 20.753 32.460 1.00 94.25 404 GLU A N 1
ATOM 3147 C CA . GLU A 1 404 ? -9.943 20.651 31.124 1.00 94.25 404 GLU A CA 1
ATOM 3148 C C . GLU A 1 404 ? -8.589 21.350 31.090 1.00 94.25 404 GLU A C 1
ATOM 3150 O O . GLU A 1 404 ? -8.451 22.489 31.531 1.00 94.25 404 GLU A O 1
ATOM 3155 N N . PHE A 1 405 ? -7.590 20.674 30.542 1.00 93.94 405 PHE A N 1
ATOM 3156 C CA . PHE A 1 405 ? -6.235 21.167 30.371 1.00 93.94 405 PHE A CA 1
ATOM 3157 C C . PHE A 1 405 ? -6.024 21.513 28.898 1.00 93.94 405 PHE A C 1
ATOM 3159 O O . PHE A 1 405 ? -6.199 20.665 28.018 1.00 93.94 405 PHE A O 1
ATOM 3166 N N . LEU A 1 406 ? -5.597 22.749 28.641 1.00 92.12 406 LEU A N 1
ATOM 3167 C CA . LEU A 1 406 ? -5.202 23.259 27.327 1.00 92.12 406 LEU A CA 1
ATOM 3168 C C . LEU A 1 406 ? -3.720 23.659 27.407 1.00 92.12 406 LEU A C 1
ATOM 3170 O O . LEU A 1 406 ? -3.414 24.848 27.548 1.00 92.12 406 LEU A O 1
ATOM 3174 N N . PRO A 1 407 ? -2.775 22.695 27.375 1.00 85.69 407 PRO A N 1
ATOM 3175 C CA . PRO A 1 407 ? -1.379 22.953 27.730 1.00 85.69 407 PRO A CA 1
ATOM 3176 C C . PRO A 1 407 ? -0.714 23.991 26.825 1.00 85.69 407 PRO A C 1
ATOM 3178 O O . PRO A 1 407 ? -0.020 24.873 27.322 1.00 85.69 407 PRO A O 1
ATOM 3181 N N . LYS A 1 408 ? -1.003 23.973 25.515 1.00 89.31 408 LYS A N 1
ATOM 3182 C CA . LYS A 1 408 ? -0.514 24.997 24.569 1.00 89.31 408 LYS A CA 1
ATOM 3183 C C . LYS A 1 408 ? -0.987 26.420 24.888 1.00 89.31 408 LYS A C 1
ATOM 3185 O O . LYS A 1 408 ? -0.360 27.377 24.451 1.00 89.31 408 LYS A O 1
ATOM 3190 N N . GLN A 1 409 ? -2.092 26.563 25.616 1.00 92.62 409 GLN A N 1
ATOM 3191 C CA . GLN A 1 409 ? -2.643 27.853 26.036 1.00 92.62 409 GLN A CA 1
ATOM 3192 C C . GLN A 1 409 ? -2.289 28.183 27.493 1.00 92.62 409 GLN A C 1
ATOM 3194 O O . GLN A 1 409 ? -2.728 29.216 27.997 1.00 92.62 409 GLN A O 1
ATOM 3199 N N . SER A 1 410 ? -1.539 27.309 28.181 1.00 92.12 410 SER A N 1
ATOM 3200 C CA . SER A 1 410 ? -1.227 27.410 29.613 1.00 92.12 410 SER A CA 1
ATOM 3201 C C . SER A 1 410 ? -2.468 27.679 30.471 1.00 92.12 410 SER A C 1
ATOM 3203 O O . SER A 1 410 ? -2.429 28.467 31.417 1.00 92.12 410 SER A O 1
ATOM 3205 N N . ARG A 1 411 ? -3.595 27.055 30.108 1.00 93.31 411 ARG A N 1
ATOM 3206 C CA . ARG A 1 411 ? -4.910 27.330 30.688 1.00 93.31 411 ARG A CA 1
ATOM 3207 C C . ARG A 1 411 ? -5.575 26.043 31.156 1.00 93.31 411 ARG A C 1
ATOM 3209 O O . ARG A 1 411 ? -5.606 25.061 30.417 1.00 93.31 411 ARG A O 1
ATOM 3216 N N . ASN A 1 412 ? -6.168 26.106 32.346 1.00 93.31 412 ASN A N 1
ATOM 3217 C CA . ASN A 1 412 ? -7.089 25.094 32.848 1.00 93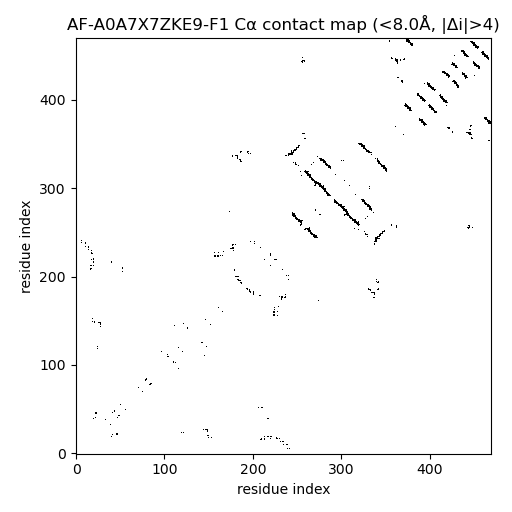.31 412 ASN A CA 1
ATOM 3218 C C . ASN A 1 412 ? -8.499 25.689 32.930 1.00 93.31 412 ASN A C 1
ATOM 3220 O O . ASN A 1 412 ? -8.654 26.876 33.234 1.00 93.31 412 ASN A O 1
ATOM 3224 N N . LEU A 1 413 ? -9.511 24.878 32.637 1.00 92.38 413 LEU A N 1
ATOM 3225 C CA . LEU A 1 413 ? -10.919 25.247 32.727 1.00 92.38 413 LEU A CA 1
ATOM 3226 C C . LEU A 1 413 ? -11.614 24.332 33.727 1.00 92.38 413 LEU A C 1
ATOM 3228 O O . LEU A 1 413 ? -11.811 23.147 33.455 1.00 92.38 413 LEU A O 1
ATOM 3232 N N . ASP A 1 414 ? -12.002 24.894 34.866 1.00 94.75 414 ASP A N 1
ATOM 3233 C CA . ASP A 1 414 ? -12.875 24.207 35.808 1.00 94.75 414 ASP A CA 1
ATOM 3234 C C . ASP A 1 414 ? -14.315 24.273 35.299 1.00 94.75 414 ASP A C 1
ATOM 3236 O O . ASP A 1 414 ? -14.833 25.338 34.952 1.00 94.75 414 ASP A O 1
ATOM 3240 N N . GLY A 1 415 ? -14.968 23.121 35.260 1.00 94.19 415 GLY A N 1
ATOM 3241 C CA . GLY A 1 415 ? -16.341 22.969 34.818 1.00 94.19 415 GLY A CA 1
ATOM 3242 C C . GLY A 1 415 ? -17.139 22.108 35.782 1.00 94.19 415 GLY A C 1
ATOM 3243 O O . GLY A 1 415 ? -16.611 21.290 36.539 1.00 94.19 415 GLY A O 1
ATOM 3244 N N . LYS A 1 416 ? -18.450 22.305 35.756 1.00 97.19 416 LYS A N 1
ATOM 3245 C CA . LYS A 1 416 ? -19.423 21.434 36.410 1.00 97.19 416 LYS A CA 1
ATOM 3246 C C . LYS A 1 416 ? -20.662 21.344 35.543 1.00 97.19 416 LYS A C 1
ATOM 3248 O O . LYS A 1 416 ? -20.922 22.257 34.762 1.00 97.19 416 LYS A O 1
ATOM 3253 N N . GLY A 1 417 ? -21.434 20.283 35.692 1.00 97.31 417 GLY A N 1
ATOM 3254 C CA . GLY A 1 417 ? -22.611 20.089 34.865 1.00 97.31 417 GLY A CA 1
ATOM 3255 C C . GLY A 1 417 ? -23.480 18.929 35.305 1.00 97.31 417 GLY A C 1
ATOM 3256 O O . GLY A 1 417 ? -23.305 18.380 36.393 1.00 97.31 417 GLY A O 1
ATOM 3257 N N . VAL A 1 418 ? -24.417 18.567 34.438 1.00 97.94 418 VAL A N 1
ATOM 3258 C CA . VAL A 1 418 ? -25.247 17.368 34.570 1.00 97.94 418 VAL A CA 1
ATOM 3259 C C . VAL A 1 418 ? -24.957 16.406 33.430 1.00 97.94 418 VAL A C 1
ATOM 3261 O O . VAL A 1 418 ? -24.670 16.828 32.310 1.00 97.94 418 VAL A O 1
ATOM 3264 N N . TRP A 1 419 ? -25.017 15.114 33.717 1.00 98.19 419 TRP A N 1
ATOM 3265 C CA . TRP A 1 419 ? -24.833 14.058 32.736 1.00 98.19 419 TRP A CA 1
ATOM 3266 C C . TRP A 1 419 ? -26.002 13.076 32.781 1.00 98.19 419 TRP A C 1
ATOM 3268 O O . TRP A 1 419 ? -26.669 12.922 33.806 1.00 98.19 419 TRP A O 1
ATOM 3278 N N . LYS A 1 420 ? -26.278 12.430 31.647 1.00 97.94 420 LYS A N 1
ATOM 3279 C CA . LYS A 1 420 ? -27.312 11.395 31.528 1.00 97.94 420 LYS A CA 1
ATOM 3280 C C . LYS A 1 420 ? -26.870 10.322 30.546 1.00 97.94 420 LYS A C 1
ATOM 3282 O O . LYS A 1 420 ? -26.156 10.615 29.590 1.00 97.94 420 LYS A O 1
ATOM 3287 N N . PHE A 1 421 ? -27.353 9.107 30.776 1.00 98.06 421 PHE A N 1
ATOM 3288 C CA . PHE A 1 421 ? -27.227 7.985 29.858 1.00 98.06 421 PHE A CA 1
ATOM 3289 C C . PHE A 1 421 ? -28.590 7.313 29.687 1.00 98.06 421 PHE A C 1
ATOM 3291 O O . PHE A 1 421 ? -29.224 6.948 30.680 1.00 98.06 421 PHE A O 1
ATOM 3298 N N . ASP A 1 422 ? -29.028 7.165 28.440 1.00 97.12 422 ASP A N 1
ATOM 3299 C CA . ASP A 1 422 ? -30.227 6.423 28.064 1.00 97.12 422 ASP A CA 1
ATOM 3300 C C . ASP A 1 422 ? -29.829 5.078 27.425 1.00 97.12 422 ASP A C 1
ATOM 3302 O O . ASP A 1 422 ? -29.359 5.064 26.282 1.00 97.12 422 ASP A O 1
ATOM 3306 N N . PRO A 1 423 ? -30.022 3.942 28.122 1.00 94.50 423 PRO A N 1
ATOM 3307 C CA . PRO A 1 423 ? -29.638 2.629 27.610 1.00 94.50 423 PRO A CA 1
ATOM 3308 C C . PRO A 1 423 ? -30.491 2.161 26.424 1.00 94.50 423 PRO A C 1
ATOM 3310 O O . PRO A 1 423 ? -30.040 1.309 25.666 1.00 94.50 423 PRO A O 1
ATOM 3313 N N . ALA A 1 424 ? -31.702 2.699 26.227 1.00 92.75 424 ALA A N 1
ATOM 3314 C CA . ALA A 1 424 ? -32.561 2.286 25.116 1.00 92.75 424 ALA A CA 1
ATOM 3315 C C . ALA A 1 424 ? -32.066 2.832 23.769 1.00 92.75 424 ALA A C 1
ATOM 3317 O O . ALA A 1 424 ? -32.237 2.192 22.733 1.00 92.75 424 ALA A O 1
ATOM 3318 N N . THR A 1 425 ? -31.456 4.017 23.790 1.00 95.06 425 THR A N 1
ATOM 3319 C CA . THR A 1 425 ? -30.963 4.715 22.594 1.00 95.06 425 THR A CA 1
ATOM 3320 C C . THR A 1 425 ? -29.439 4.782 22.523 1.00 95.06 425 THR A C 1
ATOM 3322 O O . THR A 1 425 ? -28.896 5.296 21.548 1.00 95.06 425 THR A O 1
ATOM 3325 N N . LEU A 1 426 ? -28.748 4.282 23.555 1.00 95.44 426 LEU A N 1
ATOM 3326 C CA . LEU A 1 426 ? -27.310 4.455 23.776 1.00 95.44 426 LEU A CA 1
ATOM 3327 C C . LEU A 1 426 ? -26.883 5.926 23.712 1.00 95.44 426 LEU A C 1
ATOM 3329 O O . LEU A 1 426 ? -25.775 6.242 23.282 1.00 95.44 426 LEU A O 1
ATOM 3333 N N . THR A 1 427 ? -27.760 6.837 24.137 1.00 97.56 427 THR A N 1
ATOM 3334 C CA . THR A 1 427 ? -27.474 8.273 24.117 1.00 97.56 427 THR A CA 1
ATOM 3335 C C . THR A 1 427 ? -26.817 8.687 25.425 1.00 97.56 427 THR A C 1
ATOM 3337 O O . THR A 1 427 ? -27.358 8.439 26.503 1.00 97.56 427 THR A O 1
ATOM 3340 N N . PHE A 1 428 ? -25.671 9.357 25.341 1.00 98.06 428 PHE A N 1
ATOM 3341 C CA . PHE A 1 428 ? -24.995 9.984 26.472 1.00 98.06 428 PHE A CA 1
ATOM 3342 C C . PHE A 1 428 ? -24.995 11.501 26.274 1.00 98.06 428 PHE A C 1
ATOM 3344 O O . PHE A 1 428 ? -24.677 11.984 25.186 1.00 98.06 428 PHE A O 1
ATOM 3351 N N . SER A 1 429 ? -25.339 12.259 27.314 1.00 97.56 429 SER A N 1
ATOM 3352 C CA . SER A 1 429 ? -25.374 13.725 27.263 1.00 97.56 429 SER A CA 1
ATOM 3353 C C . SER A 1 429 ? -24.594 14.340 28.417 1.00 97.56 429 SER A C 1
ATOM 3355 O O . SER A 1 429 ? -24.738 13.894 29.555 1.00 97.56 429 SER A O 1
ATOM 3357 N N . LEU A 1 430 ? -23.839 15.397 28.133 1.00 97.62 430 LEU A N 1
ATOM 3358 C CA . LEU A 1 430 ? -23.099 16.231 29.074 1.00 97.62 430 LEU A CA 1
ATOM 3359 C C . LEU A 1 430 ? -23.558 17.678 28.905 1.00 97.62 430 LEU A C 1
ATOM 3361 O O . LEU A 1 430 ? -23.469 18.216 27.807 1.00 97.62 430 LEU A O 1
ATOM 3365 N N . GLN A 1 431 ? -24.015 18.319 29.976 1.00 97.00 431 GLN A N 1
ATOM 3366 C CA . GLN A 1 431 ? -24.453 19.714 29.967 1.00 97.00 431 GLN A CA 1
ATOM 3367 C C . GLN A 1 431 ? -23.675 20.511 31.021 1.00 97.00 431 GLN A C 1
ATOM 3369 O O . GLN A 1 431 ? -23.966 20.426 32.216 1.00 97.00 431 GLN A O 1
ATOM 3374 N N . TRP A 1 432 ? -22.683 21.278 30.574 1.00 95.25 432 TRP A N 1
ATOM 3375 C CA . TRP A 1 432 ? -21.830 22.141 31.391 1.00 95.25 432 TRP A CA 1
ATOM 3376 C C . TRP A 1 432 ? -22.561 23.417 31.846 1.00 95.25 432 TRP A C 1
ATOM 3378 O O . TRP A 1 432 ? -23.533 23.876 31.241 1.00 95.25 432 TRP A O 1
ATOM 3388 N N . GLN A 1 433 ? -22.090 23.995 32.954 1.00 91.88 433 GLN A N 1
ATOM 3389 C CA . GLN A 1 433 ? -22.645 25.190 33.586 1.00 91.88 433 GLN A CA 1
ATOM 3390 C C . GLN A 1 433 ? -21.536 26.201 33.958 1.00 91.88 433 GLN A C 1
ATOM 3392 O O . GLN A 1 433 ? -20.655 25.848 34.750 1.00 91.88 433 GLN A O 1
ATOM 3397 N N . PRO A 1 434 ? -21.605 27.469 33.488 1.00 78.94 434 PRO A N 1
ATOM 3398 C CA . PRO A 1 434 ? -22.583 27.998 32.534 1.00 78.94 434 PRO A CA 1
ATOM 3399 C C . PRO A 1 434 ? -22.223 27.647 31.077 1.00 78.94 434 PRO A C 1
ATOM 3401 O O . PRO A 1 434 ? -21.210 28.106 30.558 1.00 78.94 434 PRO A O 1
ATOM 3404 N N . GLY A 1 435 ? -23.108 26.911 30.397 1.00 77.94 435 GLY A N 1
ATOM 3405 C CA . GLY A 1 435 ? -23.056 26.695 28.947 1.00 77.94 435 GLY A CA 1
ATOM 3406 C C . GLY A 1 435 ? -22.146 25.553 28.483 1.00 77.94 435 GLY A C 1
ATOM 3407 O O . GLY A 1 435 ? -21.251 25.123 29.199 1.00 77.94 435 GLY A O 1
ATOM 3408 N N . GLY A 1 436 ? -22.400 25.087 27.254 1.00 87.31 436 GLY A N 1
ATOM 3409 C CA . GLY A 1 436 ? -21.784 23.906 26.641 1.00 87.31 436 GLY A CA 1
ATOM 3410 C C . GLY A 1 436 ? -22.646 22.663 26.855 1.00 87.31 436 GLY A C 1
ATOM 3411 O O . GLY A 1 436 ? -22.926 22.279 27.983 1.00 87.31 436 GLY A O 1
ATOM 3412 N N . GLU A 1 437 ? -23.090 22.030 25.778 1.00 94.06 437 GLU A N 1
ATOM 3413 C CA . GLU A 1 437 ? -23.777 20.740 25.849 1.00 94.06 437 GLU A CA 1
ATOM 3414 C C . GLU A 1 437 ? -23.272 19.863 24.713 1.00 94.06 437 GLU A C 1
ATOM 3416 O O . GLU A 1 437 ? -23.139 20.343 23.589 1.00 94.06 437 GLU A O 1
ATOM 3421 N N . MET A 1 438 ? -22.967 18.608 25.025 1.00 95.06 438 MET A N 1
ATOM 3422 C CA . MET A 1 438 ? -22.606 17.570 24.068 1.00 95.06 438 MET A CA 1
ATOM 3423 C C . MET A 1 438 ? -23.559 16.401 24.269 1.00 95.06 438 MET A C 1
ATOM 3425 O O . MET A 1 438 ? -23.690 15.902 25.385 1.00 95.06 438 MET A O 1
ATOM 3429 N N . SER A 1 439 ? -24.200 15.944 23.201 1.00 97.00 439 SER A N 1
ATOM 3430 C CA . SER A 1 439 ? -25.043 14.749 23.235 1.00 97.00 439 SER A CA 1
ATOM 3431 C C . SER A 1 439 ? -24.808 13.901 21.997 1.00 97.00 439 SER A C 1
ATOM 3433 O O . SER A 1 439 ? -24.605 14.432 20.901 1.00 97.00 439 SER A O 1
ATOM 3435 N N . GLY A 1 440 ? -24.825 12.582 22.161 1.00 96.00 440 GLY A N 1
ATOM 3436 C CA . GLY A 1 440 ? -24.531 11.651 21.080 1.00 96.00 440 GLY A CA 1
ATOM 3437 C C . GLY A 1 440 ? -24.673 10.193 21.474 1.00 96.00 440 GLY A C 1
ATOM 3438 O O . GLY A 1 440 ? -24.997 9.871 22.615 1.00 96.00 440 GLY A O 1
ATOM 3439 N N . THR A 1 441 ? -24.404 9.313 20.519 1.00 95.00 441 THR A N 1
ATOM 3440 C CA . THR A 1 441 ? -24.365 7.871 20.754 1.00 95.00 441 THR A CA 1
ATOM 3441 C C . THR A 1 441 ? -23.047 7.481 21.405 1.00 95.00 441 THR A C 1
ATOM 3443 O O . THR A 1 441 ? -21.984 7.970 21.006 1.00 95.00 441 THR A O 1
ATOM 3446 N N . VAL A 1 442 ? -23.109 6.575 22.374 1.00 93.75 442 VAL A N 1
ATOM 3447 C CA . VAL A 1 442 ? -21.933 6.006 23.025 1.00 93.75 442 VAL A CA 1
ATOM 3448 C C . VAL A 1 442 ? -21.602 4.626 22.459 1.00 93.75 442 VAL A C 1
ATOM 3450 O O . VAL A 1 442 ? -22.492 3.830 22.176 1.00 93.75 442 VAL A O 1
ATOM 3453 N N . SER A 1 443 ? -20.312 4.333 22.317 1.00 86.50 443 SER A N 1
ATOM 3454 C CA . SER A 1 443 ? -19.787 2.996 22.019 1.00 86.50 443 SER A CA 1
ATOM 3455 C C . SER A 1 443 ? -18.646 2.674 22.979 1.00 86.50 443 SER A C 1
ATOM 3457 O O . SER A 1 443 ? -17.949 3.582 23.431 1.00 86.50 443 SER A O 1
ATOM 3459 N N . GLY A 1 444 ? -18.449 1.405 23.329 1.00 85.25 444 GLY A N 1
ATOM 3460 C CA . GLY A 1 444 ? -17.407 1.011 24.281 1.00 85.25 444 GLY A CA 1
ATOM 3461 C C . GLY A 1 444 ? -17.958 0.284 25.483 1.00 85.25 444 GLY A C 1
ATOM 3462 O O . GLY A 1 444 ? -18.963 -0.421 25.429 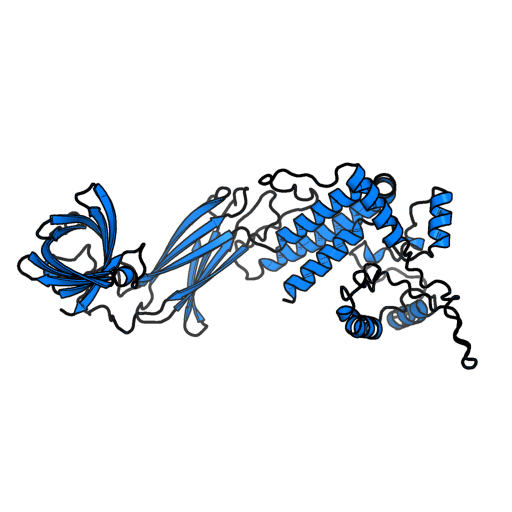1.00 85.25 444 GLY A O 1
ATOM 3463 N N . ASN A 1 445 ? -17.289 0.501 26.603 1.00 87.69 445 ASN A N 1
ATOM 3464 C CA . ASN A 1 445 ? -17.689 -0.024 27.890 1.00 87.69 445 ASN A CA 1
ATOM 3465 C C . ASN A 1 445 ? -17.596 1.062 28.959 1.00 87.69 445 ASN A C 1
ATOM 3467 O O . ASN A 1 445 ? -17.003 2.119 28.765 1.00 87.69 445 ASN A O 1
ATOM 3471 N N . THR A 1 446 ? -18.138 0.788 30.135 1.00 91.81 446 THR A N 1
ATOM 3472 C CA . THR A 1 446 ? -18.253 1.774 31.217 1.00 91.81 446 THR A CA 1
ATOM 3473 C C . THR A 1 446 ? -16.912 2.228 31.815 1.00 91.81 446 THR A C 1
ATOM 3475 O O . THR A 1 446 ? -16.887 3.126 32.663 1.00 91.81 446 THR A O 1
ATOM 3478 N N . ALA A 1 447 ? -15.788 1.643 31.394 1.00 88.38 447 ALA A N 1
ATOM 3479 C CA . ALA A 1 447 ? -14.443 2.081 31.742 1.00 88.38 447 ALA A CA 1
ATOM 3480 C C . ALA A 1 447 ? -13.654 2.714 30.586 1.00 88.38 447 ALA A C 1
ATOM 3482 O O . ALA A 1 447 ? -12.702 3.432 30.862 1.00 88.38 447 ALA A O 1
ATOM 3483 N N . ASP A 1 448 ? -14.029 2.481 29.332 1.00 88.06 448 ASP A N 1
ATOM 3484 C CA . ASP A 1 448 ? -13.427 3.100 28.148 1.00 88.06 448 ASP A CA 1
ATOM 3485 C C . ASP A 1 448 ? -14.493 3.194 27.055 1.00 88.06 448 ASP A C 1
ATOM 3487 O O . ASP A 1 448 ? -14.890 2.176 26.475 1.00 88.06 448 ASP A O 1
ATOM 3491 N N . PHE A 1 449 ? -15.003 4.400 26.821 1.00 91.31 449 PHE A N 1
ATOM 3492 C CA . PHE A 1 449 ? -16.063 4.636 25.847 1.00 91.31 449 PHE A CA 1
ATOM 3493 C C . PHE A 1 449 ? -15.816 5.878 25.001 1.00 91.31 449 PHE A C 1
ATOM 3495 O O . PHE A 1 449 ? -15.153 6.825 25.419 1.00 91.31 449 PHE A O 1
ATOM 3502 N N . GLN A 1 450 ? -16.380 5.879 23.798 1.00 92.12 450 GLN A N 1
ATOM 3503 C CA . GLN A 1 450 ? -16.400 7.019 22.893 1.00 92.12 450 GLN A CA 1
ATOM 3504 C C . GLN A 1 450 ? -17.816 7.575 22.787 1.00 92.12 450 GLN A C 1
ATOM 3506 O O . GLN A 1 450 ? -18.763 6.820 22.574 1.00 92.12 450 GLN A O 1
ATOM 3511 N N . LEU A 1 451 ? -17.943 8.894 22.905 1.00 95.00 451 LEU A N 1
ATOM 3512 C CA . LEU A 1 451 ? -19.168 9.641 22.646 1.00 95.00 451 LEU A CA 1
ATOM 3513 C C . LEU A 1 451 ? -19.045 10.346 21.297 1.00 95.00 451 LEU A C 1
ATOM 3515 O O . LEU A 1 451 ? -18.249 11.278 21.173 1.00 95.00 451 LEU A O 1
ATOM 3519 N N . THR A 1 452 ? -19.846 9.935 20.316 1.00 91.19 452 THR A N 1
ATOM 3520 C CA . THR A 1 452 ? -19.930 10.574 18.994 1.00 91.19 452 THR A CA 1
ATOM 3521 C C . THR A 1 452 ? -21.256 11.307 18.876 1.00 91.19 452 THR A C 1
ATOM 3523 O O . THR A 1 452 ? -22.321 10.698 18.965 1.00 91.19 452 THR A O 1
ATOM 3526 N N . GLY A 1 453 ? -21.207 12.621 18.679 1.00 93.44 453 GLY A N 1
ATOM 3527 C CA . GLY A 1 453 ? -22.404 13.449 18.736 1.00 93.44 453 GLY A CA 1
ATOM 3528 C C . GLY A 1 453 ? -22.189 14.868 18.250 1.00 93.44 453 GLY A C 1
ATOM 3529 O O . GLY A 1 453 ? -21.292 15.132 17.450 1.00 93.44 453 GLY A O 1
ATOM 3530 N N . HIS A 1 454 ? -23.019 15.777 18.750 1.00 93.06 454 HIS A N 1
ATOM 3531 C CA . HIS A 1 454 ? -22.958 17.196 18.419 1.00 93.06 454 HIS A CA 1
ATOM 3532 C C . HIS A 1 454 ? -22.875 18.037 19.687 1.00 93.06 454 HIS A C 1
ATOM 3534 O O . HIS A 1 454 ? -23.493 17.719 20.707 1.00 93.06 454 HIS A O 1
ATOM 3540 N N . TRP A 1 455 ? -22.125 19.128 19.596 1.00 92.25 455 TRP A N 1
ATOM 3541 C CA . TRP A 1 455 ? -22.218 20.231 20.536 1.00 92.25 455 TRP A CA 1
ATOM 3542 C C . TRP A 1 455 ? -23.518 21.015 20.306 1.00 92.25 455 TRP A C 1
ATOM 3544 O O . TRP A 1 455 ? -24.076 21.010 19.208 1.00 92.25 455 TRP A O 1
ATOM 3554 N N . ASN A 1 456 ? -23.976 21.765 21.306 1.00 91.38 456 ASN A N 1
ATOM 3555 C CA . ASN A 1 456 ? -25.148 22.644 21.194 1.00 91.38 456 ASN A CA 1
ATOM 3556 C C . ASN A 1 456 ? -25.032 23.745 20.125 1.00 91.38 456 ASN A C 1
ATOM 3558 O O . ASN A 1 456 ? -26.045 24.309 19.722 1.00 91.38 456 ASN A O 1
ATOM 3562 N N . ASN A 1 457 ? -23.821 24.045 19.648 1.00 91.44 457 ASN A N 1
ATOM 3563 C CA . ASN A 1 457 ? -23.586 24.933 18.507 1.00 91.44 457 ASN A CA 1
ATOM 3564 C C . ASN A 1 457 ? -23.742 24.226 17.138 1.00 91.44 457 ASN A C 1
ATOM 3566 O O . ASN A 1 457 ? -23.495 24.844 16.105 1.00 91.44 457 ASN A O 1
ATOM 3570 N N . GLY A 1 458 ? -24.114 22.941 17.124 1.00 91.00 458 GLY A N 1
ATOM 3571 C CA . GLY A 1 458 ? -24.305 22.120 15.928 1.00 91.00 458 GLY A CA 1
ATOM 3572 C C . GLY A 1 458 ? -23.038 21.455 15.383 1.00 91.00 458 GLY A C 1
ATOM 3573 O O . GLY A 1 458 ? -23.134 20.682 14.433 1.00 91.00 458 GLY A O 1
ATOM 3574 N N . GLN A 1 459 ? -21.855 21.710 15.951 1.00 89.19 459 GLN A N 1
ATOM 3575 C CA . GLN A 1 459 ? -20.615 21.080 15.490 1.00 89.19 459 GLN A CA 1
ATOM 3576 C C . GLN A 1 459 ? -20.540 19.619 15.934 1.00 89.19 459 GLN A C 1
ATOM 3578 O O . GLN A 1 459 ? -20.720 19.315 17.114 1.00 89.19 459 GLN A O 1
ATOM 3583 N N . SER A 1 460 ? -20.234 18.714 15.003 1.00 90.06 460 SER A N 1
ATOM 3584 C CA . SER A 1 460 ? -19.970 17.312 15.327 1.00 90.06 460 SER A CA 1
ATOM 3585 C C . SER A 1 460 ? -18.689 17.176 16.149 1.00 90.06 460 SER A C 1
ATOM 3587 O O . SER A 1 460 ? -17.711 17.892 15.926 1.00 90.06 460 SER A O 1
ATOM 3589 N N . ALA A 1 461 ? -18.677 16.233 17.082 1.00 88.44 461 ALA A N 1
ATOM 3590 C CA . ALA A 1 461 ? -17.514 15.939 17.901 1.00 88.44 461 ALA A CA 1
ATOM 3591 C C . ALA A 1 461 ? -17.457 14.468 18.295 1.00 88.44 461 ALA A C 1
ATOM 3593 O O . ALA A 1 461 ? -18.465 13.756 18.323 1.00 88.44 461 ALA A O 1
ATOM 3594 N N . THR A 1 462 ? -16.250 14.003 18.604 1.00 89.38 462 THR A N 1
ATOM 3595 C CA . THR A 1 462 ? -16.043 12.695 19.216 1.00 89.38 462 THR A CA 1
ATOM 3596 C C . THR A 1 462 ? -15.034 12.812 20.342 1.00 89.38 462 THR A C 1
ATOM 3598 O O . THR A 1 462 ? -13.938 13.333 20.147 1.00 89.38 462 THR A O 1
ATOM 3601 N N . ALA A 1 463 ? -15.420 12.331 21.518 1.00 91.50 463 ALA A N 1
ATOM 3602 C CA . ALA A 1 463 ? -14.585 12.338 22.708 1.00 91.50 463 ALA A CA 1
ATOM 3603 C C . ALA A 1 463 ? -14.453 10.919 23.262 1.00 91.50 463 ALA A C 1
ATOM 3605 O O . ALA A 1 463 ? -15.428 10.168 23.280 1.00 91.50 463 ALA A O 1
ATOM 3606 N N . ARG A 1 464 ? -13.254 10.558 23.720 1.00 92.12 464 ARG A N 1
ATOM 3607 C CA . ARG A 1 464 ? -12.978 9.285 24.393 1.00 92.12 464 ARG A CA 1
ATOM 3608 C C . ARG A 1 464 ? -12.857 9.522 25.890 1.00 92.12 464 ARG A C 1
ATOM 3610 O O . ARG A 1 464 ? -12.159 10.439 26.306 1.00 92.12 464 ARG A O 1
ATOM 3617 N N . PHE A 1 465 ? -13.502 8.679 26.682 1.00 93.38 465 PHE A N 1
ATOM 3618 C CA . PHE A 1 465 ? -13.536 8.732 28.137 1.00 93.38 465 PHE A CA 1
ATOM 3619 C C . PHE A 1 465 ? -12.915 7.461 28.679 1.00 93.38 465 PHE A C 1
ATOM 3621 O O . PHE A 1 465 ? -13.417 6.376 28.397 1.00 93.38 465 PHE A O 1
ATOM 3628 N N . VAL A 1 466 ? -11.868 7.589 29.490 1.00 88.69 466 VAL A N 1
ATOM 3629 C CA . VAL A 1 466 ? -11.189 6.433 30.075 1.00 88.69 466 VAL A CA 1
ATOM 3630 C C . VAL A 1 466 ? -11.108 6.541 31.585 1.00 88.69 466 VAL A C 1
ATOM 3632 O O . VAL A 1 466 ? -10.567 7.502 32.127 1.00 88.69 466 VAL A O 1
ATOM 3635 N N . ARG A 1 467 ? -11.666 5.554 32.280 1.00 89.62 467 ARG A N 1
ATOM 3636 C CA . ARG A 1 467 ? -11.783 5.536 33.732 1.00 89.62 467 ARG A CA 1
ATOM 3637 C C . ARG A 1 467 ? -10.418 5.340 34.385 1.00 89.62 467 ARG A C 1
ATOM 3639 O O . ARG A 1 467 ? -9.678 4.423 34.048 1.00 89.62 467 ARG A O 1
ATOM 3646 N N . ILE A 1 468 ? -10.134 6.170 35.380 1.00 86.62 468 ILE A N 1
ATOM 3647 C CA . ILE A 1 468 ? -8.911 6.141 36.194 1.00 86.62 468 ILE A CA 1
ATOM 3648 C C . ILE A 1 468 ? -9.182 5.887 37.684 1.00 86.62 468 ILE A C 1
ATOM 3650 O O . ILE A 1 468 ? -8.248 5.690 38.455 1.00 86.62 468 ILE A O 1
ATOM 3654 N N . GLY A 1 469 ? -10.449 5.872 38.099 1.00 80.00 469 GLY A N 1
ATOM 3655 C CA . GLY A 1 469 ? -10.866 5.596 39.473 1.00 80.00 469 GLY A CA 1
ATOM 3656 C C . GLY A 1 469 ? -12.384 5.485 39.584 1.00 80.00 469 GLY A C 1
ATOM 3657 O O . GLY A 1 469 ? -13.101 5.847 38.648 1.00 80.00 469 GLY A O 1
ATOM 3658 N N . ARG A 1 470 ? -12.880 4.962 40.706 1.00 75.25 470 ARG A N 1
ATOM 3659 C CA . ARG A 1 470 ? -14.307 4.999 41.047 1.00 75.25 470 ARG A CA 1
ATOM 3660 C C . ARG A 1 470 ? -14.568 6.070 42.087 1.00 75.25 470 ARG A C 1
ATOM 3662 O O . ARG A 1 470 ? -13.696 6.206 42.971 1.00 75.25 470 ARG A O 1
#

Solvent-accessible surface area (backbone atoms only — not comparable to full-atom values): 26566 Å² total; per-residue (Å²): 109,69,69,60,49,52,49,50,51,49,36,50,54,52,41,47,45,44,44,64,70,70,45,55,87,65,56,51,68,58,51,53,51,28,56,76,68,73,51,74,74,72,53,62,93,62,26,46,72,67,70,84,81,40,95,65,76,76,65,94,82,68,85,59,90,77,76,68,89,70,39,64,65,45,48,54,56,51,38,47,72,73,76,52,70,74,67,80,68,49,65,62,59,51,50,50,45,66,71,46,59,76,56,59,89,62,80,69,103,73,76,79,72,59,87,86,52,80,90,73,60,77,78,67,74,64,76,77,81,67,90,84,75,94,74,92,57,92,87,64,76,74,67,82,60,86,60,39,58,61,58,53,47,51,52,54,30,49,53,51,20,53,73,71,62,48,93,77,75,66,88,91,60,80,76,68,56,39,86,78,63,60,69,56,81,56,52,84,80,66,83,80,51,61,63,54,47,49,52,52,35,51,52,53,34,54,50,54,48,42,51,51,32,64,79,35,28,66,59,31,62,78,39,34,43,59,26,52,54,52,25,52,25,42,34,50,31,55,57,40,35,76,38,48,42,50,44,57,43,75,48,69,45,58,21,37,78,39,59,73,54,9,31,32,40,34,37,41,36,32,30,70,34,84,58,48,31,36,49,34,24,40,38,43,38,33,28,44,96,90,38,80,78,48,75,49,73,49,68,66,54,61,61,37,50,40,64,31,66,47,77,49,76,43,81,44,84,45,68,44,82,47,64,33,42,37,37,40,36,41,29,27,40,48,91,73,63,50,36,33,44,53,29,76,31,80,47,72,42,68,52,58,87,90,48,71,76,52,94,82,52,37,29,45,87,80,38,54,57,77,57,54,43,21,29,27,39,37,36,45,83,90,44,53,73,66,52,32,34,28,42,36,37,37,43,93,87,37,35,32,42,34,42,36,39,27,59,80,72,78,42,74,46,83,43,33,32,41,46,51,57,41,59,92,73,36,34,38,37,42,38,39,58,92,61,62,36,41,41,25,44,52,49,17,24,50,35,46,30,38,40,45,31,31,34,78,88,69,49,75,49,52,39,38,38,36,46,78,48,111

Radius of gyration: 34.31 Å; Cα contacts (8 Å, |Δi|>4): 769; chains: 1; bounding box: 95×62×87 Å

pLDDT: mean 72.45, std 23.38, range [30.59, 98.19]

Nearest PDB structures (foldseek):
  1xo8-assembly1_A  TM=6.019E-01  e=1.157E-03  Arabidopsis thaliana
  8b7d-assembly1_A  TM=6.296E-01  e=1.765E-03  Homo sapiens
  9bc2-assembly1_A  TM=3.807E-01  e=3.157E-03  Homo sapiens
  3ly6-assembly3_C  TM=3.934E-01  e=2.756E-02  Homo sapiens
  3s3j-assembly1_A  TM=3.616E-01  e=8.618E-03  Homo sapiens